Protein AF-A0A7X8LHS2-F1 (afdb_monomer_lite)

Sequence (567 aa):
TTTGFGYGASFLPLLTVEPSEGWCCHYTEMTCANFTAYVMPPQPGTFLWVDDTTMVAMGTNRVAIGHDSSQLSVYFTAVGAQAAVKAMTPQIKHCEGFYEALHCNLSLTNIVYANTDDDDGDSKKDYDDYYVSNEDDLLPVIPFSV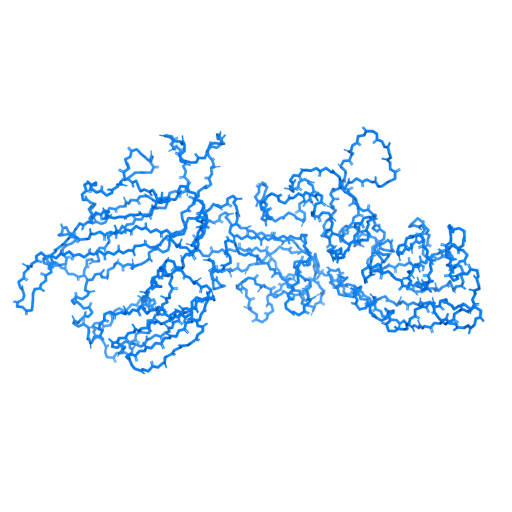PICCSCADHNITNWTCEVEGMSDNMRLYATTNKSTVIRPGYPLIGSGQTVYVEGAVSSVSNAADWIDWKYYGLTKTATGELVDTNFTVRTVWTSIDLNDAPVRLEPVTVATNAAGTIVNPAGVPLNGVAVYRVAVVPEGIIPDSDIHWSKNNSNVTFYGGKNWGREAHVRGLAAGDFTLEVTIDNMPTDYRPHIHGRVLTPTVTPIHVYIICDADGTPAVSTDTVNAWVAEANRIYRQTAMSFYVAGVEHVVSNDWVKIDDENEFDELCSYANVNEGLELYCVREMKSVGLHSDMRLMPTDERCGIAVRANAIASALAHEIGHACKLNDLKYELDNSVDEVLVGIPNWSGGAGTGYHAPGLKHQDLVKRILMYHQAEPTITDIPLGDVAGTYVSEGGGSPKTNAVICGLDYMDDMGRNPCH

Radius of gyration: 31.37 Å; chains: 1; bounding box: 74×65×94 Å

Structure (mmCIF, N/CA/C/O backbone):
data_AF-A0A7X8LHS2-F1
#
_entry.id   AF-A0A7X8LHS2-F1
#
loop_
_atom_site.group_PDB
_atom_site.id
_atom_site.type_symbol
_atom_site.label_atom_id
_atom_site.label_alt_id
_atom_site.label_comp_id
_atom_site.label_asym_id
_atom_site.label_entity_id
_atom_site.label_seq_id
_atom_site.pdbx_PDB_ins_code
_atom_site.Cartn_x
_atom_site.Cartn_y
_atom_site.Cartn_z
_atom_site.occupancy
_atom_site.B_iso_or_equiv
_atom_site.auth_seq_id
_atom_site.auth_comp_id
_atom_site.auth_asym_id
_atom_site.auth_atom_id
_atom_site.pdbx_PDB_model_num
ATOM 1 N N . THR A 1 1 ? 18.450 23.054 37.342 1.00 25.02 1 THR A N 1
ATOM 2 C CA . THR A 1 1 ? 19.705 22.497 36.797 1.00 25.02 1 THR A CA 1
ATOM 3 C C . THR A 1 1 ? 19.725 21.001 37.053 1.00 25.02 1 THR A C 1
ATOM 5 O O . THR A 1 1 ? 19.681 20.615 38.210 1.00 25.02 1 THR A O 1
ATOM 8 N N . THR A 1 2 ? 19.730 20.215 35.963 1.00 22.25 2 THR A N 1
ATOM 9 C CA . THR A 1 2 ? 20.160 18.794 35.830 1.00 22.25 2 THR A CA 1
ATOM 10 C C . THR A 1 2 ? 19.500 17.744 36.743 1.00 22.25 2 THR A C 1
ATOM 12 O O . THR A 1 2 ? 19.799 17.673 37.926 1.00 22.25 2 THR A O 1
ATOM 15 N N . THR A 1 3 ? 18.482 17.024 36.245 1.00 26.48 3 THR A N 1
ATOM 16 C CA . THR A 1 3 ? 18.516 15.696 35.562 1.00 26.48 3 THR A CA 1
ATOM 17 C C . THR A 1 3 ? 18.480 14.499 36.510 1.00 26.48 3 THR A C 1
ATOM 19 O O . THR A 1 3 ? 19.453 14.201 37.194 1.00 26.48 3 THR A O 1
ATOM 22 N N . GLY A 1 4 ? 17.370 13.768 36.432 1.00 20.23 4 GLY A N 1
ATOM 23 C CA . GLY A 1 4 ? 17.179 12.435 36.983 1.00 20.23 4 GLY A CA 1
ATOM 24 C C . GLY A 1 4 ? 15.793 11.932 36.594 1.00 20.23 4 GLY A C 1
ATOM 25 O O . GLY A 1 4 ? 14.883 11.975 37.411 1.00 20.23 4 GLY A O 1
ATOM 26 N N . PHE A 1 5 ? 15.621 11.510 35.335 1.00 23.33 5 PHE A N 1
ATOM 27 C CA . PHE A 1 5 ? 14.498 10.657 34.940 1.00 23.33 5 PHE A CA 1
ATOM 28 C C . PHE A 1 5 ? 14.672 9.318 35.667 1.00 23.33 5 PHE A C 1
ATOM 30 O O . PHE A 1 5 ? 15.349 8.412 35.186 1.00 23.33 5 PHE A O 1
ATOM 37 N N . GLY A 1 6 ? 14.151 9.235 36.889 1.00 20.48 6 GLY A N 1
ATOM 38 C CA . GLY A 1 6 ? 13.971 7.969 37.577 1.00 20.48 6 GLY A CA 1
ATOM 39 C C . GLY A 1 6 ? 12.780 7.257 36.953 1.00 20.48 6 GLY A C 1
ATOM 40 O O . GLY A 1 6 ? 11.713 7.854 36.844 1.00 20.48 6 GLY A O 1
ATOM 41 N N . TYR A 1 7 ? 12.969 6.001 36.550 1.00 26.78 7 TYR A N 1
ATOM 42 C CA . TYR A 1 7 ? 11.891 5.055 36.265 1.00 26.78 7 TYR A CA 1
ATOM 43 C C . TYR A 1 7 ? 10.985 4.960 37.505 1.00 26.78 7 TYR A C 1
ATOM 45 O O . TYR A 1 7 ? 11.247 4.193 38.430 1.00 26.78 7 TYR A O 1
ATOM 53 N N . GLY A 1 8 ? 9.973 5.822 37.568 1.00 20.75 8 GLY A N 1
ATOM 54 C CA . GLY A 1 8 ? 9.018 5.908 38.661 1.00 20.75 8 GLY A CA 1
ATOM 55 C C . GLY A 1 8 ? 7.804 5.052 38.343 1.00 20.75 8 GLY A C 1
ATOM 56 O O . GLY A 1 8 ? 6.982 5.458 37.537 1.00 20.75 8 GLY A O 1
ATOM 57 N N . ALA A 1 9 ? 7.730 3.888 38.993 1.00 24.19 9 ALA A N 1
ATOM 58 C CA . ALA A 1 9 ? 6.581 2.985 39.070 1.00 24.19 9 ALA A CA 1
ATOM 59 C C . ALA A 1 9 ? 5.997 2.514 37.722 1.00 24.19 9 ALA A C 1
ATOM 61 O O . ALA A 1 9 ? 5.079 3.113 37.172 1.00 24.19 9 ALA A O 1
ATOM 62 N N . SER A 1 10 ? 6.445 1.353 37.236 1.00 26.20 10 SER A N 1
ATOM 63 C CA . SER A 1 10 ? 5.613 0.559 36.331 1.00 26.20 10 SER A CA 1
ATOM 64 C C . SER A 1 10 ? 4.331 0.194 37.090 1.00 26.20 10 SER A C 1
ATOM 66 O O . SER A 1 10 ? 4.386 -0.521 38.094 1.00 26.20 10 SER A O 1
ATOM 68 N N . PHE A 1 11 ? 3.192 0.737 36.660 1.00 31.95 11 PHE A N 1
ATOM 69 C CA . PHE A 1 11 ? 1.890 0.375 37.210 1.00 31.95 11 PHE A CA 1
ATOM 70 C C . PHE A 1 11 ? 1.657 -1.125 37.002 1.00 31.95 11 PHE A C 1
ATOM 72 O O . PHE A 1 11 ? 2.064 -1.697 35.988 1.00 31.95 11 PHE A O 1
ATOM 79 N N . LEU A 1 12 ? 1.062 -1.777 38.002 1.00 33.28 12 LEU A N 1
ATOM 80 C CA . LEU A 1 12 ? 0.747 -3.199 37.935 1.00 33.28 12 LEU A CA 1
ATOM 81 C C . LEU A 1 12 ? -0.142 -3.466 36.709 1.00 33.28 12 LEU A C 1
ATOM 83 O O . LEU A 1 12 ? -1.154 -2.780 36.567 1.00 33.28 12 LEU A O 1
ATOM 87 N N . PRO A 1 13 ? 0.191 -4.442 35.846 1.00 39.25 13 PRO A N 1
ATOM 88 C CA . PRO A 1 13 ? -0.748 -4.912 34.835 1.00 39.25 13 PRO A CA 1
ATOM 89 C C . PRO A 1 13 ? -2.059 -5.345 35.501 1.00 39.25 13 PRO A C 1
ATOM 91 O O . PRO A 1 13 ? -2.028 -6.147 36.439 1.00 39.25 13 PRO A O 1
ATOM 94 N N . LEU A 1 14 ? -3.201 -4.819 35.050 1.00 43.53 14 LEU A N 1
ATOM 95 C CA . LEU A 1 14 ? -4.495 -5.197 35.615 1.00 43.53 14 LEU A CA 1
ATOM 96 C C . LEU A 1 14 ? -4.870 -6.590 35.106 1.00 43.53 14 LEU A C 1
ATOM 98 O O . LEU A 1 14 ? -4.949 -6.808 33.899 1.00 43.53 14 LEU A O 1
ATOM 102 N N . LEU A 1 15 ? -5.066 -7.530 36.029 1.00 43.22 15 LEU A N 1
ATOM 103 C CA . LEU A 1 15 ? -5.434 -8.911 35.738 1.00 43.22 15 LEU A CA 1
ATOM 104 C C . LEU A 1 15 ? -6.961 -9.046 35.727 1.00 43.22 15 LEU A C 1
ATOM 106 O O . LEU A 1 15 ? -7.586 -8.967 36.781 1.00 43.22 15 LEU A O 1
ATOM 110 N N . THR A 1 16 ? -7.541 -9.255 34.546 1.00 48.50 16 THR A N 1
ATOM 111 C CA . THR A 1 16 ? -8.977 -9.537 34.371 1.00 48.50 16 THR A CA 1
ATOM 112 C C . THR A 1 16 ? -9.188 -11.031 34.150 1.00 48.50 16 THR A C 1
ATOM 114 O O . THR A 1 16 ? -8.328 -11.670 33.548 1.00 48.50 16 THR A O 1
ATOM 117 N N . VAL A 1 17 ? -10.303 -11.585 34.639 1.00 44.34 17 VAL A N 1
ATOM 118 C CA . VAL A 1 17 ? -10.723 -12.975 34.407 1.00 44.34 17 VAL A CA 1
ATOM 119 C C . VAL A 1 17 ? -12.174 -12.978 33.935 1.00 44.34 17 VAL A C 1
ATOM 121 O O . VAL A 1 17 ? -13.066 -12.593 34.688 1.00 44.34 17 VAL A O 1
ATOM 124 N N . GLU A 1 18 ? -12.408 -13.425 32.706 1.00 44.53 18 GLU A N 1
ATOM 125 C CA . GLU A 1 18 ? -13.741 -13.524 32.110 1.00 44.53 18 GLU A CA 1
ATOM 126 C C . GLU A 1 18 ? -14.210 -14.982 32.023 1.00 44.53 18 GLU A C 1
ATOM 128 O O . GLU A 1 18 ? -13.415 -15.870 31.687 1.00 44.53 18 GLU A O 1
ATOM 133 N N . PRO A 1 19 ? -15.496 -15.266 32.288 1.00 43.28 19 PRO A N 1
ATOM 134 C CA . PRO A 1 19 ? -16.086 -16.557 31.960 1.00 43.28 19 PRO A CA 1
ATOM 135 C C . PRO A 1 19 ? -16.222 -16.713 30.441 1.00 43.28 19 PRO A C 1
ATOM 137 O O . PRO A 1 19 ? -16.515 -15.751 29.735 1.00 43.28 19 PRO A O 1
ATOM 140 N N . SER A 1 20 ? -16.071 -17.938 29.929 1.00 40.59 20 SER A N 1
ATOM 141 C CA . SER A 1 20 ? -16.565 -18.233 28.577 1.00 40.59 20 SER A CA 1
ATOM 142 C C . SER A 1 20 ? -18.093 -18.113 28.549 1.00 40.59 20 SER A C 1
ATOM 144 O O . SER A 1 20 ? -18.758 -18.393 29.546 1.00 40.59 20 SER A O 1
ATOM 146 N N . GLU A 1 21 ? -18.632 -17.621 27.430 1.00 37.06 21 GLU A N 1
ATOM 147 C CA . GLU A 1 21 ? -20.040 -17.249 27.266 1.00 37.06 21 GLU A CA 1
ATOM 148 C C . GLU A 1 21 ? -21.027 -18.251 27.888 1.00 37.06 21 GLU A C 1
ATOM 150 O O . GLU A 1 21 ? -21.188 -19.382 27.428 1.00 37.06 21 GLU A O 1
ATOM 155 N N . GLY A 1 22 ? -21.752 -17.769 28.902 1.00 40.31 22 GLY A N 1
ATOM 156 C CA . GLY A 1 22 ? -22.888 -18.441 29.516 1.00 40.31 22 GLY A CA 1
ATOM 157 C C . GLY A 1 22 ? -22.527 -19.600 30.453 1.00 40.31 22 GLY A C 1
ATOM 158 O O . GLY A 1 22 ? -21.644 -20.403 30.191 1.00 40.31 22 GLY A O 1
ATOM 159 N N . TRP A 1 23 ? -23.368 -19.769 31.476 1.00 36.16 23 TRP A N 1
ATOM 160 C CA . TRP A 1 23 ? -23.458 -20.928 32.380 1.00 36.16 23 TRP A CA 1
ATOM 161 C C . TRP A 1 23 ? -22.544 -20.895 33.618 1.00 36.16 23 TRP A C 1
ATOM 163 O O . TRP A 1 23 ? -21.447 -21.445 33.656 1.00 36.16 23 TRP A O 1
ATOM 173 N N . CYS A 1 24 ? -23.089 -20.365 34.720 1.00 37.19 24 CYS A N 1
ATOM 174 C CA . CYS A 1 24 ? -22.620 -20.708 36.061 1.00 37.19 24 CYS A CA 1
ATOM 175 C C . CYS A 1 24 ? -23.169 -22.102 36.435 1.00 37.19 24 CYS A C 1
ATOM 177 O O . CYS A 1 24 ? -24.383 -22.301 36.546 1.00 37.19 24 CYS A O 1
ATOM 179 N N . CYS A 1 25 ? -22.281 -23.088 36.583 1.00 40.00 25 CYS A N 1
ATOM 180 C CA . CYS A 1 25 ? -22.626 -24.484 36.859 1.00 40.00 25 CYS A CA 1
ATOM 181 C C . CYS A 1 25 ? -22.979 -24.680 38.339 1.00 40.00 25 CYS A C 1
ATOM 183 O O . CYS A 1 25 ? -22.155 -25.142 39.118 1.00 40.00 25 CYS A O 1
ATOM 185 N N . HIS A 1 26 ? -24.200 -24.334 38.742 1.00 37.78 26 HIS A N 1
ATOM 186 C CA . HIS A 1 26 ? -24.648 -24.565 40.121 1.00 37.78 26 HIS A CA 1
ATOM 187 C C . HIS A 1 26 ? -25.403 -25.884 40.342 1.00 37.78 26 HIS A C 1
ATOM 189 O O . HIS A 1 26 ? -25.702 -26.203 41.488 1.00 37.78 26 HIS A O 1
ATOM 195 N N . TYR A 1 27 ? -25.699 -26.676 39.297 1.00 37.56 27 TYR A N 1
ATOM 196 C CA . TYR A 1 27 ? -26.606 -27.829 39.456 1.00 37.56 27 TYR A CA 1
ATOM 197 C C . TYR A 1 27 ? -26.336 -29.087 38.619 1.00 37.56 27 TYR A C 1
ATOM 199 O O . TYR A 1 27 ? -27.110 -30.037 38.718 1.00 37.56 27 TYR A O 1
ATOM 207 N N . THR A 1 28 ? -25.271 -29.164 37.821 1.00 34.34 28 THR A N 1
ATOM 208 C CA . THR A 1 28 ? -25.007 -30.367 37.009 1.00 34.34 28 THR A CA 1
ATOM 209 C C . THR A 1 28 ? -23.533 -30.731 37.047 1.00 34.34 28 THR A C 1
ATOM 211 O O . THR A 1 28 ? -22.703 -29.864 36.800 1.00 34.34 28 THR A O 1
ATOM 214 N N . GLU A 1 29 ? -23.225 -32.004 37.308 1.00 39.06 29 GLU A N 1
ATOM 215 C CA . GLU A 1 29 ? -21.896 -32.647 37.269 1.00 39.06 29 GLU A CA 1
ATOM 216 C C . GLU A 1 29 ? -21.254 -32.642 35.856 1.00 39.06 29 GLU A C 1
ATOM 218 O O . GLU A 1 29 ? -20.701 -33.641 35.401 1.00 39.06 29 GLU A O 1
ATOM 223 N N . MET A 1 30 ? -21.370 -31.543 35.109 1.00 38.31 30 MET A N 1
ATOM 224 C CA . MET A 1 30 ? -20.770 -31.372 33.789 1.00 38.31 30 MET A CA 1
ATOM 225 C C . MET A 1 30 ? -19.508 -30.514 33.888 1.00 38.31 30 MET A C 1
ATOM 227 O O . MET A 1 30 ? -19.435 -29.577 34.680 1.00 38.31 30 MET A O 1
ATOM 231 N N . THR A 1 31 ? -18.520 -30.875 33.069 1.00 41.31 31 THR A N 1
ATOM 232 C CA . THR A 1 31 ? -17.204 -30.237 32.930 1.00 41.31 31 THR A CA 1
ATOM 233 C C . THR A 1 31 ? -17.316 -28.715 32.854 1.00 41.31 31 THR A C 1
ATOM 235 O O . THR A 1 31 ? -17.971 -28.194 31.951 1.00 41.31 31 THR A O 1
ATOM 238 N N . CYS A 1 32 ? -16.695 -28.024 33.808 1.00 44.19 32 CYS A N 1
ATOM 239 C CA . CYS A 1 32 ? -16.798 -26.580 33.976 1.00 44.19 32 CYS A CA 1
ATOM 240 C C . CYS A 1 32 ? -16.163 -25.790 32.820 1.00 44.19 32 CYS A C 1
ATOM 242 O O . CYS A 1 32 ? -15.209 -26.238 32.182 1.00 44.19 32 CYS A O 1
ATOM 244 N N . ALA A 1 33 ? -16.703 -24.594 32.586 1.00 49.62 33 ALA A N 1
ATOM 245 C CA . ALA A 1 33 ? -16.210 -23.607 31.634 1.00 49.62 33 ALA A CA 1
ATOM 246 C C . ALA A 1 33 ? -14.742 -23.220 31.911 1.00 49.62 33 ALA A C 1
ATOM 248 O O . ALA A 1 33 ? -14.338 -23.071 33.065 1.00 49.62 33 ALA A O 1
ATOM 249 N N . ASN A 1 34 ? -13.954 -23.033 30.848 1.00 52.47 34 ASN A N 1
ATOM 250 C CA . ASN A 1 34 ? -12.644 -22.387 30.944 1.00 52.47 34 ASN A CA 1
ATOM 251 C C . ASN A 1 34 ? -12.852 -20.872 31.072 1.00 52.47 34 ASN A C 1
ATOM 253 O O . ASN A 1 34 ? -13.718 -20.311 30.394 1.00 52.47 34 ASN A O 1
ATOM 257 N N . PHE A 1 35 ? -12.045 -20.219 31.902 1.00 50.66 35 PHE A N 1
ATOM 258 C CA . PHE A 1 35 ? -12.003 -18.762 32.014 1.00 50.66 35 PHE A CA 1
ATOM 259 C C . PHE A 1 35 ? -10.827 -18.219 31.207 1.00 50.66 35 PHE A C 1
ATOM 261 O O . PHE A 1 35 ? -9.807 -18.897 31.061 1.00 50.66 35 PHE A O 1
ATOM 268 N N . THR A 1 36 ? -10.941 -16.991 30.710 1.00 54.38 36 THR A N 1
ATOM 269 C CA . THR A 1 36 ? -9.825 -16.301 30.057 1.00 54.38 36 THR A CA 1
ATOM 270 C C . THR A 1 36 ? -9.309 -15.225 30.987 1.00 54.38 36 THR A C 1
ATOM 272 O O . THR A 1 36 ? -10.032 -14.299 31.338 1.00 54.38 36 THR A O 1
ATOM 275 N N . ALA A 1 37 ? -8.050 -15.349 31.388 1.00 54.94 37 ALA A N 1
ATOM 276 C CA . ALA A 1 37 ? -7.349 -14.330 32.137 1.00 54.94 37 ALA A CA 1
ATOM 277 C C . ALA A 1 37 ? -6.469 -13.500 31.203 1.00 54.94 37 ALA A C 1
ATOM 279 O O . ALA A 1 37 ? -5.822 -14.058 30.319 1.00 54.94 37 ALA A O 1
ATOM 280 N N . TYR A 1 38 ? -6.408 -12.185 31.382 1.00 53.56 38 TYR A N 1
ATOM 281 C CA . TYR A 1 38 ? -5.560 -11.325 30.557 1.00 53.56 38 TYR A CA 1
ATOM 282 C C . TYR A 1 38 ? -5.117 -10.060 31.289 1.00 53.56 38 TYR A C 1
ATOM 284 O O . TYR A 1 38 ? -5.717 -9.632 32.275 1.00 53.56 38 TYR A O 1
ATOM 292 N N . VAL A 1 39 ? -4.002 -9.506 30.819 1.00 51.44 39 VAL A N 1
ATOM 293 C CA . VAL A 1 39 ? -3.387 -8.279 31.313 1.00 51.44 39 VAL A CA 1
ATOM 294 C C . VAL A 1 39 ? -3.812 -7.098 30.459 1.00 51.44 39 VAL A C 1
ATOM 296 O O . VAL A 1 39 ? -3.652 -7.140 29.234 1.00 51.44 39 VAL A O 1
ATOM 299 N N . MET A 1 40 ? -4.259 -6.031 31.128 1.00 48.72 40 MET A N 1
ATOM 300 C CA . MET A 1 40 ? -4.686 -4.795 30.480 1.00 48.72 40 MET A CA 1
ATOM 301 C C . MET A 1 40 ? -4.039 -3.511 31.028 1.00 48.72 40 MET A C 1
ATOM 303 O O . MET A 1 40 ? -3.820 -3.408 32.241 1.00 48.72 40 MET A O 1
ATOM 307 N N . PRO A 1 41 ? -3.783 -2.520 30.145 1.00 42.25 41 PRO A N 1
ATOM 308 C CA . PRO A 1 41 ? -3.768 -2.668 28.679 1.00 42.25 41 PRO A CA 1
ATOM 309 C C . PRO A 1 41 ? -2.622 -3.612 28.234 1.00 42.25 41 PRO A C 1
ATOM 311 O O . PRO A 1 41 ? -1.717 -3.885 29.032 1.00 42.25 41 PRO A O 1
ATOM 314 N N . PRO A 1 42 ? -2.627 -4.141 26.996 1.00 47.81 42 PRO A N 1
ATOM 315 C CA . PRO A 1 42 ? -1.518 -4.937 26.477 1.00 47.81 42 PRO A CA 1
ATOM 316 C C . PRO A 1 42 ? -0.259 -4.067 26.381 1.00 47.81 42 PRO A C 1
ATOM 318 O O . PRO A 1 42 ? -0.090 -3.273 25.463 1.00 47.81 42 PRO A O 1
ATOM 321 N N . GLN A 1 43 ? 0.632 -4.189 27.360 1.00 50.09 43 GLN A N 1
ATOM 322 C CA . GLN A 1 43 ? 1.873 -3.420 27.381 1.00 50.09 43 GLN A CA 1
ATOM 323 C C . GLN A 1 43 ? 2.976 -4.148 26.595 1.00 50.09 43 GLN A C 1
ATOM 325 O O . GLN A 1 43 ? 3.123 -5.367 26.744 1.00 50.09 43 GLN A O 1
ATOM 330 N N . PRO A 1 44 ? 3.804 -3.439 25.804 1.00 50.00 44 PRO A N 1
ATOM 331 C CA . PRO A 1 44 ? 4.962 -4.042 25.159 1.00 50.00 44 PRO A CA 1
ATOM 332 C C . PRO A 1 44 ? 5.958 -4.548 26.215 1.00 50.00 44 PRO A C 1
ATOM 334 O O . PRO A 1 44 ? 6.516 -3.790 27.016 1.00 50.00 44 PRO A O 1
ATOM 337 N N . GLY A 1 45 ? 6.189 -5.860 26.219 1.00 63.84 45 GLY A N 1
ATOM 338 C CA . GLY A 1 45 ? 7.068 -6.531 27.170 1.00 63.84 45 GLY A CA 1
ATOM 339 C C . GLY A 1 45 ? 6.844 -8.040 27.216 1.00 63.84 45 GLY A C 1
ATOM 340 O O . GLY A 1 45 ? 6.149 -8.614 26.380 1.00 63.84 45 GLY A O 1
ATOM 341 N N . THR A 1 46 ? 7.453 -8.692 28.202 1.00 74.00 46 THR A N 1
ATOM 342 C CA . THR A 1 46 ? 7.373 -10.144 28.384 1.00 74.00 46 THR A CA 1
ATOM 343 C C . THR A 1 46 ? 6.413 -10.484 29.514 1.00 74.00 46 THR A C 1
ATOM 345 O O . THR A 1 46 ? 6.580 -10.006 30.636 1.00 74.00 46 THR A O 1
ATOM 348 N N . PHE A 1 47 ? 5.452 -11.361 29.227 1.00 75.69 47 PHE A N 1
ATOM 349 C CA . PHE A 1 47 ? 4.501 -11.901 30.199 1.00 75.69 47 PHE A CA 1
ATOM 350 C C . PHE A 1 47 ? 4.898 -13.314 30.627 1.00 75.69 47 PHE A C 1
ATOM 352 O O . PHE A 1 47 ? 5.298 -14.129 29.792 1.00 75.69 47 PHE A O 1
ATOM 359 N N . LEU A 1 48 ? 4.743 -13.620 31.910 1.00 83.38 48 LEU A N 1
ATOM 360 C CA . LEU A 1 48 ? 4.897 -14.953 32.484 1.00 83.38 48 LEU A CA 1
ATOM 361 C C . LEU A 1 48 ? 3.713 -15.234 33.410 1.00 83.38 48 LEU A C 1
ATOM 363 O O . LEU A 1 48 ? 3.552 -14.576 34.435 1.00 83.38 48 LEU A O 1
ATOM 367 N N . TRP A 1 49 ? 2.914 -16.230 33.053 1.00 83.62 49 TRP A N 1
ATOM 368 C CA . TRP A 1 49 ? 1.741 -16.657 33.803 1.00 83.62 49 TRP A CA 1
ATOM 369 C C . TRP A 1 49 ? 2.073 -17.862 34.669 1.00 83.62 49 TRP A C 1
ATOM 371 O O . TRP A 1 49 ? 2.619 -18.854 34.180 1.00 83.62 49 TRP A O 1
ATOM 381 N N . VAL A 1 50 ? 1.720 -17.778 35.947 1.00 81.69 50 VAL A N 1
ATOM 382 C CA . VAL A 1 50 ? 1.952 -18.820 36.946 1.00 81.69 50 VAL A CA 1
ATOM 383 C C . VAL A 1 50 ? 0.648 -19.084 37.682 1.00 81.69 50 VAL A C 1
ATOM 385 O O . VAL A 1 50 ? 0.103 -18.169 38.288 1.00 81.69 50 VAL A O 1
ATOM 388 N N . ASP A 1 51 ? 0.173 -20.322 37.646 1.00 79.69 51 ASP A N 1
ATOM 389 C CA . ASP A 1 51 ? -0.926 -20.792 38.488 1.00 79.69 51 ASP A CA 1
ATOM 390 C C . ASP A 1 51 ? -0.334 -21.549 39.682 1.00 79.69 51 ASP A C 1
ATOM 392 O O . ASP A 1 51 ? 0.370 -22.552 39.512 1.00 79.69 51 ASP A O 1
ATOM 396 N N . ASP A 1 52 ? -0.526 -21.000 40.882 1.00 77.81 52 ASP A N 1
ATOM 397 C CA . ASP A 1 52 ? 0.197 -21.318 42.117 1.00 77.81 52 ASP A CA 1
ATOM 398 C C . ASP A 1 52 ? 1.727 -21.293 41.948 1.00 77.81 52 ASP A C 1
ATOM 400 O O . ASP A 1 52 ? 2.402 -20.297 42.211 1.00 77.81 52 ASP A O 1
ATOM 404 N N . THR A 1 53 ? 2.292 -22.423 41.523 1.00 78.81 53 THR A N 1
ATOM 405 C CA . THR A 1 53 ? 3.735 -22.656 41.367 1.00 78.81 53 THR A CA 1
ATOM 406 C C . THR A 1 53 ? 4.106 -23.141 39.970 1.00 78.81 53 THR A C 1
ATOM 408 O O . THR A 1 53 ? 5.290 -23.296 39.666 1.00 78.81 53 THR A O 1
ATOM 411 N N . THR A 1 54 ? 3.113 -23.356 39.106 1.00 81.62 54 THR A N 1
ATOM 412 C CA . THR A 1 54 ? 3.300 -23.924 37.773 1.00 81.62 54 THR A CA 1
ATOM 413 C C . THR A 1 54 ? 3.174 -22.830 36.730 1.00 81.62 54 THR A C 1
ATOM 415 O O . THR A 1 54 ? 2.182 -22.109 36.685 1.00 81.62 54 THR A O 1
ATOM 418 N N . MET A 1 55 ? 4.173 -22.707 35.859 1.00 86.56 55 MET A N 1
ATOM 419 C CA . MET A 1 55 ? 4.066 -21.829 34.698 1.00 86.56 55 MET A CA 1
ATOM 420 C C . MET A 1 55 ? 3.024 -22.388 33.724 1.00 86.56 55 MET A C 1
ATOM 422 O O . MET A 1 55 ? 3.161 -23.523 33.271 1.00 86.56 55 MET A O 1
ATOM 426 N N . VAL A 1 56 ? 2.029 -21.575 33.372 1.00 82.19 56 VAL A N 1
ATOM 427 C CA . VAL A 1 56 ? 0.924 -21.973 32.480 1.00 82.19 56 VAL A CA 1
ATOM 428 C C . VAL A 1 56 ? 0.999 -21.318 31.100 1.00 82.19 56 VAL A C 1
ATOM 430 O O . VAL A 1 56 ? 0.537 -21.903 30.125 1.00 82.19 56 VAL A O 1
ATOM 433 N N . ALA A 1 57 ? 1.630 -20.145 30.980 1.00 82.88 57 ALA A N 1
ATOM 434 C CA . ALA A 1 57 ? 1.863 -19.477 29.698 1.00 82.88 57 ALA A CA 1
ATOM 435 C C . ALA A 1 57 ? 3.023 -18.469 29.774 1.00 82.88 57 ALA A C 1
ATOM 437 O O . ALA A 1 57 ? 3.366 -17.970 30.846 1.00 82.88 57 ALA A O 1
ATOM 438 N N . MET A 1 58 ? 3.614 -18.137 28.623 1.00 84.56 58 MET A N 1
ATOM 439 C CA . MET A 1 58 ? 4.666 -17.122 28.496 1.00 84.56 58 MET A CA 1
ATOM 440 C C . MET A 1 58 ? 4.524 -16.359 27.172 1.00 84.56 58 MET A C 1
ATOM 442 O O . MET A 1 58 ? 4.097 -16.931 26.173 1.00 84.56 58 MET A O 1
ATOM 446 N N . GLY A 1 59 ? 4.893 -15.076 27.159 1.00 73.62 59 GLY A N 1
ATOM 447 C CA . GLY A 1 59 ? 4.950 -14.242 25.949 1.00 73.62 59 GLY A CA 1
ATOM 448 C C . GLY A 1 59 ? 3.594 -13.764 25.424 1.00 73.62 59 GLY A C 1
ATOM 449 O O . GLY A 1 59 ? 3.533 -13.118 24.386 1.00 73.62 59 GLY A O 1
ATOM 450 N N . THR A 1 60 ? 2.512 -14.056 26.137 1.00 70.00 60 THR A N 1
ATOM 451 C CA . THR A 1 60 ? 1.156 -13.632 25.792 1.00 70.00 60 THR A CA 1
ATOM 452 C C . THR A 1 60 ? 0.554 -12.846 26.944 1.00 70.00 60 THR A C 1
ATOM 454 O O . THR A 1 60 ? 0.744 -13.199 28.107 1.00 70.00 60 THR A O 1
ATOM 457 N N . ASN A 1 61 ? -0.191 -11.789 26.638 1.00 62.56 61 ASN A N 1
ATOM 458 C CA . ASN A 1 61 ? -0.940 -11.035 27.636 1.00 62.56 61 ASN A CA 1
ATOM 459 C C . ASN A 1 61 ? -2.234 -11.749 28.061 1.00 62.56 61 ASN A C 1
ATOM 461 O O . ASN A 1 61 ? -3.011 -11.140 28.783 1.00 62.56 61 ASN A O 1
ATOM 465 N N . ARG A 1 62 ? -2.487 -12.997 27.632 1.00 69.12 62 ARG A N 1
ATOM 466 C CA . ARG A 1 62 ? -3.687 -13.766 27.986 1.00 69.12 62 ARG A CA 1
ATOM 467 C C . ARG A 1 62 ? -3.406 -15.250 28.224 1.00 69.12 62 ARG A C 1
ATOM 469 O O . ARG A 1 62 ? -2.506 -15.818 27.615 1.00 69.12 62 ARG A O 1
ATOM 476 N N . VAL A 1 63 ? -4.211 -15.905 29.052 1.00 68.19 63 VAL A N 1
ATOM 477 C CA . VAL A 1 63 ? -4.156 -17.347 29.305 1.00 68.19 63 VAL A CA 1
ATOM 478 C C . VAL A 1 63 ? -5.552 -17.900 29.590 1.00 68.19 63 VAL A C 1
ATOM 480 O O . VAL A 1 63 ? -6.343 -17.275 30.287 1.00 68.19 63 VAL A O 1
ATOM 483 N N . ALA A 1 64 ? -5.863 -19.078 29.050 1.00 67.56 64 ALA A N 1
ATOM 484 C CA . ALA A 1 64 ? -7.056 -19.819 29.444 1.00 67.56 64 ALA A CA 1
ATOM 485 C C . ALA A 1 64 ? -6.749 -20.632 30.709 1.00 67.56 64 ALA A C 1
ATOM 487 O O . ALA A 1 64 ? -5.740 -21.339 30.750 1.00 67.56 64 ALA A O 1
ATOM 488 N N . ILE A 1 65 ? -7.609 -20.546 31.719 1.00 62.47 65 ILE A N 1
ATOM 489 C CA . ILE A 1 65 ? -7.463 -21.259 32.990 1.00 62.47 65 ILE A CA 1
ATOM 490 C C . ILE A 1 65 ? -8.700 -22.105 33.289 1.00 62.47 65 ILE A C 1
ATOM 492 O O . ILE A 1 65 ? -9.832 -21.737 32.966 1.00 62.47 65 ILE A O 1
ATOM 496 N N . GLY A 1 66 ? -8.466 -23.266 33.896 1.00 55.69 66 GLY A N 1
ATOM 497 C CA . GLY A 1 66 ? -9.532 -24.139 34.372 1.00 55.69 66 GLY A CA 1
ATOM 498 C C . GLY A 1 66 ? -10.138 -23.631 35.680 1.00 55.69 66 GLY A C 1
ATOM 499 O O . GLY A 1 66 ? -9.520 -22.862 36.413 1.00 55.69 66 GLY A O 1
ATOM 500 N N . HIS A 1 67 ? -11.341 -24.110 35.992 1.00 53.22 67 HIS A N 1
ATOM 501 C CA . HIS A 1 67 ? -12.075 -23.764 37.215 1.00 53.22 67 HIS A CA 1
ATOM 502 C C . HIS A 1 67 ? -11.378 -24.155 38.534 1.00 53.22 67 HIS A C 1
ATOM 504 O O . HIS A 1 67 ? -11.759 -23.642 39.582 1.00 53.22 67 HIS A O 1
ATOM 510 N N . ASP A 1 68 ? -10.374 -25.035 38.481 1.00 55.03 68 ASP A N 1
ATOM 511 C CA . ASP A 1 68 ? -9.589 -25.487 39.637 1.00 55.03 68 ASP A CA 1
ATOM 512 C C . ASP A 1 68 ? -8.341 -24.619 39.907 1.00 55.03 68 ASP A C 1
ATOM 514 O O . ASP A 1 68 ? -7.536 -24.961 40.775 1.00 55.03 68 ASP A O 1
ATOM 518 N N . SER A 1 69 ? -8.142 -23.518 39.165 1.00 58.75 69 SER A N 1
ATOM 519 C CA . SER A 1 69 ? -7.033 -22.587 39.420 1.00 58.75 69 SER A CA 1
ATOM 520 C C . SER A 1 69 ? -7.178 -21.966 40.805 1.00 58.75 69 SER A C 1
ATOM 522 O O . SER A 1 69 ? -8.201 -21.371 41.124 1.00 58.75 69 SER A O 1
ATOM 524 N N . SER A 1 70 ? -6.143 -22.096 41.627 1.00 59.03 70 SER A N 1
ATOM 525 C CA . SER A 1 70 ? -6.134 -21.689 43.033 1.00 59.03 70 SER A CA 1
ATOM 526 C C . SER A 1 70 ? -5.557 -20.296 43.235 1.00 59.03 70 SER A C 1
ATOM 528 O O . SER A 1 70 ? -6.078 -19.563 44.072 1.00 59.03 70 SER A O 1
ATOM 530 N N . GLN A 1 71 ? -4.505 -19.904 42.513 1.00 68.19 71 GLN A N 1
ATOM 531 C CA . GLN A 1 71 ? -3.939 -18.554 42.567 1.00 68.19 71 GLN A CA 1
ATOM 532 C C . GLN A 1 71 ? -3.211 -18.226 41.266 1.00 68.19 71 GLN A C 1
ATOM 534 O O . GLN A 1 71 ? -2.040 -18.569 41.083 1.00 68.19 71 GLN A O 1
ATOM 539 N N . LEU A 1 72 ? -3.866 -17.463 40.396 1.00 68.06 72 LEU A N 1
ATOM 540 C CA . LEU A 1 72 ? -3.246 -17.012 39.165 1.00 68.06 72 LEU A CA 1
ATOM 541 C C . LEU A 1 72 ? -2.395 -15.763 39.417 1.00 68.06 72 LEU A C 1
ATOM 543 O O . LEU A 1 72 ? -2.845 -14.765 39.977 1.00 68.06 72 LEU A O 1
ATOM 547 N N . SER A 1 73 ? -1.145 -15.812 38.978 1.00 73.19 73 SER A N 1
ATOM 548 C CA . SER A 1 73 ? -0.197 -14.705 38.993 1.00 73.19 73 SER A CA 1
ATOM 549 C C . SER A 1 73 ? 0.292 -14.412 37.582 1.00 73.19 73 SER A C 1
ATOM 551 O O . SER A 1 73 ? 0.570 -15.326 36.807 1.00 73.19 73 SER A O 1
ATOM 553 N N . VAL A 1 74 ? 0.502 -13.137 37.281 1.00 70.12 74 VAL A N 1
ATOM 554 C CA . VAL A 1 74 ? 1.200 -12.703 36.072 1.00 70.12 74 VAL A CA 1
ATOM 555 C C . VAL A 1 74 ? 2.384 -11.831 36.445 1.00 70.12 74 VAL A C 1
ATOM 557 O O . VAL A 1 74 ? 2.277 -10.903 37.246 1.00 70.12 74 VAL A O 1
ATOM 560 N N . TYR A 1 75 ? 3.531 -12.155 35.866 1.00 75.38 75 TYR A N 1
ATOM 561 C CA . TYR A 1 75 ? 4.751 -11.373 35.951 1.00 75.38 75 TYR A CA 1
ATOM 562 C C . TYR A 1 75 ? 4.960 -10.683 34.609 1.00 75.38 75 TYR A C 1
ATOM 564 O O . TYR A 1 75 ? 5.004 -11.341 33.570 1.00 75.38 75 TYR A O 1
ATOM 572 N N . PHE A 1 76 ? 5.087 -9.363 34.632 1.00 62.50 76 PHE A N 1
ATOM 573 C CA . PHE A 1 76 ? 5.289 -8.544 33.446 1.00 62.50 76 PHE A CA 1
ATOM 574 C C . PHE A 1 76 ? 6.623 -7.807 33.523 1.00 62.50 76 PHE A C 1
ATOM 576 O O . PHE A 1 76 ? 6.881 -7.083 34.486 1.00 62.50 76 PHE A O 1
ATOM 583 N N . THR A 1 77 ? 7.445 -7.952 32.489 1.00 63.12 77 THR A N 1
ATOM 584 C CA . THR A 1 77 ? 8.685 -7.191 32.314 1.00 63.12 77 THR A CA 1
ATOM 585 C C . THR A 1 77 ? 8.539 -6.291 31.096 1.00 63.12 77 THR A C 1
ATOM 587 O O . THR A 1 77 ? 8.587 -6.779 29.968 1.00 63.12 77 THR A O 1
ATOM 590 N N . ALA A 1 78 ? 8.375 -4.986 31.312 1.00 51.50 78 ALA A N 1
ATOM 591 C CA . ALA A 1 78 ? 8.315 -4.013 30.223 1.00 51.50 78 ALA A CA 1
ATOM 592 C C . ALA A 1 78 ? 9.619 -3.991 29.407 1.00 51.50 78 ALA A C 1
ATOM 594 O O . ALA A 1 78 ? 10.703 -4.266 29.935 1.00 51.50 78 ALA A O 1
ATOM 595 N N . VAL A 1 79 ? 9.531 -3.620 28.127 1.00 47.53 79 VAL A N 1
ATOM 596 C CA . VAL A 1 79 ? 10.718 -3.409 27.282 1.00 47.53 79 VAL A CA 1
ATOM 597 C C . VAL A 1 79 ? 11.639 -2.368 27.934 1.00 47.53 79 VAL A C 1
ATOM 599 O O . VAL A 1 79 ? 11.229 -1.248 28.220 1.00 47.53 79 VAL A O 1
ATOM 602 N N . GLY A 1 80 ? 12.891 -2.753 28.201 1.00 45.00 80 GLY A N 1
ATOM 603 C CA . GLY A 1 80 ? 13.888 -1.897 28.858 1.00 45.00 80 GLY A CA 1
ATOM 604 C C . GLY A 1 80 ? 13.857 -1.898 30.395 1.00 45.00 80 GLY A C 1
ATOM 605 O O . GLY A 1 80 ? 14.736 -1.293 31.010 1.00 45.00 80 GLY A O 1
ATOM 606 N N . ALA A 1 81 ? 12.911 -2.596 31.035 1.00 46.81 81 ALA A N 1
ATOM 607 C CA . ALA A 1 81 ? 12.865 -2.721 32.491 1.00 46.81 81 ALA A CA 1
ATOM 608 C C . ALA A 1 81 ? 13.889 -3.742 33.020 1.00 46.81 81 ALA A C 1
ATOM 610 O O . ALA A 1 81 ? 14.101 -4.805 32.440 1.00 46.81 81 ALA A O 1
ATOM 611 N N . GLN A 1 82 ? 14.500 -3.436 34.170 1.00 50.34 82 GLN A N 1
ATOM 612 C CA . GLN A 1 82 ? 15.461 -4.327 34.839 1.00 50.34 82 GLN A CA 1
ATOM 613 C C . GLN A 1 82 ? 14.795 -5.397 35.721 1.00 50.34 82 GLN A C 1
ATOM 615 O O . GLN A 1 82 ? 15.464 -6.336 36.150 1.00 50.34 82 GLN A O 1
ATOM 620 N N . ALA A 1 83 ? 13.499 -5.258 36.014 1.00 45.03 83 ALA A N 1
ATOM 621 C CA . ALA A 1 83 ? 12.761 -6.154 36.896 1.00 45.03 83 ALA A CA 1
ATOM 622 C C . ALA A 1 83 ? 11.305 -6.320 36.442 1.00 45.03 83 ALA A C 1
ATOM 624 O O . ALA A 1 83 ? 10.706 -5.394 35.891 1.00 45.03 83 ALA A O 1
ATOM 625 N N . ALA A 1 84 ? 10.751 -7.503 36.709 1.00 53.50 84 ALA A N 1
ATOM 626 C CA . ALA A 1 84 ? 9.348 -7.809 36.476 1.00 53.50 84 ALA A CA 1
ATOM 627 C C . ALA A 1 84 ? 8.465 -7.263 37.607 1.00 53.50 84 ALA A C 1
ATOM 629 O O . ALA A 1 84 ? 8.866 -7.257 38.773 1.00 53.50 84 ALA A O 1
ATOM 630 N N . VAL A 1 85 ? 7.235 -6.888 37.273 1.00 49.19 85 VAL A N 1
ATOM 631 C CA . VAL A 1 85 ? 6.181 -6.526 38.225 1.00 49.19 85 VAL A CA 1
ATOM 632 C C . VAL A 1 85 ? 5.146 -7.655 38.273 1.00 49.19 85 VAL A C 1
ATOM 634 O O . VAL A 1 85 ? 4.837 -8.245 37.241 1.00 49.19 85 VAL A O 1
ATOM 637 N N . LYS A 1 86 ? 4.640 -7.994 39.467 1.00 62.25 86 LYS A N 1
ATOM 638 C CA . LYS A 1 86 ? 3.734 -9.132 39.698 1.00 62.25 86 LYS A CA 1
ATOM 639 C C . LYS A 1 86 ? 2.319 -8.673 40.051 1.00 62.25 86 LYS A C 1
ATOM 641 O O . LYS A 1 86 ? 2.154 -8.047 41.092 1.00 62.25 86 LYS A O 1
ATOM 646 N N . ALA A 1 87 ? 1.318 -9.094 39.284 1.00 56.94 87 ALA A N 1
ATOM 647 C CA . ALA A 1 87 ? -0.096 -9.028 39.663 1.00 56.94 87 ALA A CA 1
ATOM 648 C C . ALA A 1 87 ? -0.634 -10.431 40.002 1.00 56.94 87 ALA A C 1
ATOM 650 O O . ALA A 1 87 ? -0.102 -11.433 39.521 1.00 56.94 87 ALA A O 1
ATOM 651 N N . MET A 1 88 ? -1.646 -10.514 40.871 1.00 56.94 88 MET A N 1
ATOM 652 C CA . MET A 1 88 ? -2.203 -11.782 41.366 1.00 56.94 88 MET A CA 1
ATOM 653 C C . MET A 1 88 ? -3.714 -11.695 41.548 1.00 56.94 88 MET A C 1
ATOM 655 O O . MET A 1 88 ? -4.206 -10.666 42.012 1.00 56.94 88 MET A O 1
ATOM 659 N N . THR A 1 89 ? -4.427 -12.790 41.285 1.00 53.16 89 THR A N 1
ATOM 660 C CA . THR A 1 89 ? -5.797 -12.967 41.772 1.00 53.16 89 THR A CA 1
ATOM 661 C C . THR A 1 89 ? -5.793 -13.388 43.249 1.00 53.16 89 THR A C 1
ATOM 663 O O . THR A 1 89 ? -4.833 -14.013 43.724 1.00 53.16 89 THR A O 1
ATOM 666 N N . PRO A 1 90 ? -6.864 -13.090 44.006 1.00 48.91 90 PRO A N 1
ATOM 667 C CA . PRO A 1 90 ? -7.134 -13.752 45.282 1.00 48.91 90 PRO A CA 1
ATOM 668 C C . PRO A 1 90 ? -7.219 -15.279 45.118 1.00 48.91 90 PRO A C 1
ATOM 670 O O . PRO A 1 90 ? -7.412 -15.771 44.006 1.00 48.91 90 PRO A O 1
ATOM 673 N N . GLN A 1 91 ? -7.076 -16.034 46.218 1.00 46.81 91 GLN A N 1
ATOM 674 C CA . GLN A 1 91 ? -7.168 -17.497 46.164 1.00 46.81 91 GLN A CA 1
ATOM 675 C C . GLN A 1 91 ? -8.585 -17.963 45.792 1.00 46.81 91 GLN A C 1
ATOM 677 O O . GLN A 1 91 ? -9.519 -17.755 46.564 1.00 46.81 91 GLN A O 1
ATOM 682 N N . ILE A 1 92 ? -8.734 -18.644 44.655 1.00 47.06 92 ILE A N 1
ATOM 683 C CA . ILE A 1 92 ? -10.007 -19.178 44.152 1.00 47.06 92 ILE A CA 1
ATOM 684 C C . ILE A 1 92 ? -10.093 -20.645 44.585 1.00 47.06 92 ILE A C 1
ATOM 686 O O . ILE A 1 92 ? -9.716 -21.551 43.856 1.00 47.06 92 ILE A O 1
ATOM 690 N N . LYS A 1 93 ? -10.484 -20.904 45.838 1.00 39.72 93 LYS A N 1
ATOM 691 C CA . LYS A 1 93 ? -10.415 -22.275 46.378 1.00 39.72 93 LYS A CA 1
ATOM 692 C C . LYS A 1 93 ? -11.670 -23.117 46.185 1.00 39.72 93 LYS A C 1
ATOM 694 O O . LYS A 1 93 ? -11.524 -24.322 46.064 1.00 39.72 93 LYS A O 1
ATOM 699 N N . HIS A 1 94 ? -12.864 -22.529 46.125 1.00 40.16 94 HIS A N 1
ATOM 700 C CA . HIS A 1 94 ? -14.137 -23.240 45.925 1.00 40.16 94 HIS A CA 1
ATOM 701 C C . HIS A 1 94 ? -15.212 -22.271 45.412 1.00 40.16 94 HIS A C 1
ATOM 703 O O . HIS A 1 94 ? -15.071 -21.063 45.594 1.00 40.16 94 HIS A O 1
ATOM 709 N N . CYS A 1 95 ? -16.327 -22.778 44.868 1.00 33.81 95 CYS A N 1
ATOM 710 C CA . CYS A 1 95 ? -17.501 -21.957 44.537 1.00 33.81 95 CYS A CA 1
ATOM 711 C C . CYS A 1 95 ? -18.017 -21.151 45.746 1.00 33.81 95 CYS A C 1
ATOM 713 O O . CYS A 1 95 ? -18.523 -20.060 45.556 1.00 33.81 95 CYS A O 1
ATOM 715 N N . GLU A 1 96 ? -17.817 -21.603 46.990 1.00 31.67 96 GLU A N 1
ATOM 716 C CA . GLU A 1 96 ? -18.133 -20.799 48.186 1.00 31.67 96 GLU A CA 1
ATOM 717 C C . GLU A 1 96 ? -17.172 -19.613 48.391 1.00 31.67 96 GLU A C 1
ATOM 719 O O . GLU A 1 96 ? -17.598 -18.558 48.843 1.00 31.67 96 GLU A O 1
ATOM 724 N N . GLY A 1 97 ? -15.908 -19.722 47.966 1.00 34.25 97 GLY A N 1
ATOM 725 C CA . GLY A 1 97 ? -14.974 -18.586 47.903 1.00 34.25 97 GLY A CA 1
ATOM 726 C C . GLY A 1 97 ? -15.208 -17.686 46.685 1.00 34.25 97 GLY A C 1
ATOM 727 O O . GLY A 1 97 ? -14.953 -16.489 46.743 1.00 34.25 97 GLY A O 1
ATOM 728 N N . PHE A 1 98 ? -15.759 -18.250 45.605 1.00 34.41 98 PHE A N 1
ATOM 729 C CA . PHE A 1 98 ? -16.306 -17.504 44.468 1.00 34.41 98 PHE A CA 1
ATOM 730 C C . PHE A 1 98 ? -17.582 -16.742 44.866 1.00 34.41 98 PHE A C 1
ATOM 732 O O . PHE A 1 98 ? -17.869 -15.691 44.307 1.00 34.41 98 PHE A O 1
ATOM 739 N N . TYR A 1 99 ? -18.319 -17.250 45.863 1.00 30.48 99 TYR A N 1
ATOM 740 C CA . TYR A 1 99 ? -19.510 -16.619 46.426 1.00 30.48 99 TYR A CA 1
ATOM 741 C C . TYR A 1 99 ? -19.198 -15.621 47.551 1.00 30.48 99 TYR A C 1
ATOM 743 O O . TYR A 1 99 ? -19.854 -14.600 47.631 1.00 30.48 99 TYR A O 1
ATOM 751 N N . GLU A 1 100 ? -18.178 -15.792 48.392 1.00 34.16 100 GLU A N 1
ATOM 752 C CA . GLU A 1 100 ? -17.712 -14.658 49.222 1.00 34.16 100 GLU A CA 1
ATOM 753 C C . GLU A 1 100 ? -17.048 -13.565 48.360 1.00 34.16 100 GLU A C 1
ATOM 755 O O . GLU A 1 100 ? -17.054 -12.390 48.723 1.00 34.16 100 GLU A O 1
ATOM 760 N N . ALA A 1 101 ? -16.594 -13.934 47.155 1.00 35.12 101 ALA A N 1
ATOM 761 C CA . ALA A 1 101 ? -16.321 -13.039 46.034 1.00 35.12 101 ALA A CA 1
ATOM 762 C C . ALA A 1 101 ? -17.563 -12.773 45.139 1.00 35.12 101 ALA A C 1
ATOM 764 O O . ALA A 1 101 ? -17.407 -12.538 43.941 1.00 35.12 101 ALA A O 1
ATOM 765 N N . LEU A 1 102 ? -18.788 -12.774 45.703 1.00 32.34 102 LEU A N 1
ATOM 766 C CA . LEU A 1 102 ? -20.047 -12.239 45.131 1.00 32.34 102 LEU A CA 1
ATOM 767 C C . LEU A 1 102 ? -19.948 -10.721 44.841 1.00 32.34 102 LEU A C 1
ATOM 769 O O . LEU A 1 102 ? -20.768 -9.919 45.278 1.00 32.34 102 LEU A O 1
ATOM 773 N N . HIS A 1 103 ? -18.960 -10.296 44.062 1.00 35.06 103 HIS A N 1
ATOM 774 C CA . HIS A 1 103 ? -18.923 -8.972 43.443 1.00 35.06 103 HIS A CA 1
ATOM 775 C C . HIS A 1 103 ? -19.237 -9.035 41.940 1.00 35.06 103 HIS A C 1
ATOM 777 O O . HIS A 1 103 ? -19.128 -8.036 41.246 1.00 35.06 103 HIS A O 1
ATOM 783 N N . CYS A 1 104 ? -19.683 -10.175 41.406 1.00 28.73 104 CYS A N 1
ATOM 784 C CA . CYS A 1 104 ? -19.683 -10.436 39.963 1.00 28.73 104 CYS A CA 1
ATOM 785 C C . CYS A 1 104 ? -21.108 -10.547 39.359 1.00 28.73 104 CYS A C 1
ATOM 787 O O . CYS A 1 104 ? -21.596 -11.651 39.147 1.00 28.73 104 CYS A O 1
ATOM 789 N N . ASN A 1 105 ? -21.776 -9.412 39.089 1.00 32.81 105 ASN A N 1
ATOM 790 C CA . ASN A 1 105 ? -21.872 -8.894 37.702 1.00 32.81 105 ASN A CA 1
ATOM 791 C C . ASN A 1 105 ? -21.125 -7.550 37.582 1.00 32.81 105 ASN A C 1
ATOM 793 O O . ASN A 1 105 ? -21.492 -6.679 36.791 1.00 32.81 105 ASN A O 1
ATOM 797 N N . LEU A 1 106 ? -20.070 -7.340 38.367 1.00 32.50 106 LEU A N 1
ATOM 798 C CA . LEU A 1 106 ? -19.051 -6.402 37.935 1.00 32.50 106 LEU A CA 1
ATOM 799 C C . LEU A 1 106 ? -18.214 -7.112 36.878 1.00 32.50 106 LEU A C 1
ATOM 801 O O . LEU A 1 106 ? -17.372 -7.951 37.194 1.00 32.50 106 LEU A O 1
ATOM 805 N N . SER A 1 107 ? -18.449 -6.761 35.616 1.00 30.83 107 SER A N 1
ATOM 806 C CA . SER A 1 107 ? -17.359 -6.698 34.649 1.00 30.83 107 SER A CA 1
ATOM 807 C C . SER A 1 107 ? -16.257 -5.874 35.321 1.00 30.83 107 SER A C 1
ATOM 809 O O . SER A 1 107 ? -16.408 -4.668 35.502 1.00 30.83 107 SER A O 1
ATOM 811 N N . LEU A 1 108 ? -15.191 -6.518 35.809 1.00 34.78 108 LEU A N 1
ATOM 812 C CA . LEU A 1 108 ? -14.125 -5.830 36.556 1.00 34.78 108 LEU A CA 1
ATOM 813 C C . LEU A 1 108 ? -13.276 -4.906 35.673 1.00 34.78 108 LEU A C 1
ATOM 815 O O . LEU A 1 108 ? -12.374 -4.238 36.168 1.00 34.78 108 LEU A O 1
ATOM 819 N N . THR A 1 109 ? -13.606 -4.804 34.393 1.00 35.72 109 THR A N 1
ATOM 820 C CA . THR A 1 109 ? -13.011 -3.882 33.438 1.00 35.72 109 THR A CA 1
ATOM 821 C C . THR A 1 109 ? -13.996 -3.692 32.294 1.00 35.72 109 THR A C 1
ATOM 823 O O . THR A 1 109 ? -14.148 -4.555 31.439 1.00 35.72 109 THR A O 1
ATOM 826 N N . ASN A 1 110 ? -14.662 -2.543 32.253 1.00 35.31 110 ASN A N 1
ATOM 827 C CA . ASN A 1 110 ? -15.144 -2.041 30.976 1.00 35.31 110 ASN A CA 1
ATOM 828 C C . ASN A 1 110 ? -13.917 -1.388 30.335 1.00 35.31 110 ASN A C 1
ATOM 830 O O . ASN A 1 110 ? -13.500 -0.326 30.798 1.00 35.31 110 ASN A O 1
ATOM 834 N N . ILE A 1 111 ? -13.291 -2.035 29.342 1.00 37.31 111 ILE A N 1
ATOM 835 C CA . ILE A 1 111 ? -12.531 -1.241 28.375 1.00 37.31 111 ILE A CA 1
ATOM 836 C C . ILE A 1 111 ? -13.583 -0.384 27.708 1.00 37.31 111 ILE A C 1
ATOM 838 O O . ILE A 1 111 ? -14.501 -0.889 27.065 1.00 37.31 111 ILE A O 1
ATOM 842 N N . VAL A 1 112 ? -13.459 0.906 27.928 1.00 42.72 112 VAL A N 1
ATOM 843 C CA . VAL A 1 112 ? -14.283 1.878 27.258 1.00 42.72 112 VAL A CA 1
ATOM 844 C C . VAL A 1 112 ? -13.356 2.748 26.447 1.00 42.72 112 VAL A C 1
ATOM 846 O O . VAL A 1 112 ? -12.463 3.400 26.997 1.00 42.72 112 VAL A O 1
ATOM 849 N N . TYR A 1 113 ? -13.593 2.733 25.143 1.00 43.97 113 TYR A N 1
ATOM 850 C CA . TYR A 1 113 ? -13.113 3.762 24.247 1.00 43.97 113 TYR A CA 1
ATOM 851 C C . TYR A 1 113 ? -13.985 4.988 24.496 1.00 43.97 113 TYR A C 1
ATOM 853 O O . TYR A 1 113 ? -15.168 4.997 24.165 1.00 43.97 113 TYR A O 1
ATOM 861 N N . ALA A 1 114 ? -13.418 5.965 25.194 1.00 44.00 114 ALA A N 1
ATOM 862 C CA . ALA A 1 114 ? -14.001 7.292 25.273 1.00 44.00 114 ALA A CA 1
ATOM 863 C C . ALA A 1 114 ? -13.489 8.076 24.067 1.00 44.00 114 ALA A C 1
ATOM 865 O O . ALA A 1 114 ? -12.270 8.203 23.898 1.00 44.00 114 ALA A O 1
ATOM 866 N N . ASN A 1 115 ? -14.423 8.524 23.236 1.00 45.34 115 ASN A N 1
ATOM 867 C CA . ASN A 1 115 ? -14.153 9.407 22.117 1.00 45.34 115 ASN A CA 1
ATOM 868 C C . ASN A 1 115 ? -13.813 10.814 22.643 1.00 45.34 115 ASN A C 1
ATOM 870 O O . ASN A 1 115 ? -14.249 11.174 23.737 1.00 45.34 115 ASN A O 1
ATOM 874 N N . THR A 1 116 ? -12.992 11.564 21.912 1.00 47.34 116 THR A N 1
ATOM 875 C CA . THR A 1 116 ? -12.666 12.973 22.208 1.00 47.34 116 THR A CA 1
ATOM 876 C C . THR A 1 116 ? -12.686 13.823 20.933 1.00 47.34 116 THR A C 1
ATOM 878 O O . THR A 1 116 ? -11.862 14.734 20.799 1.00 47.34 116 THR A O 1
ATOM 881 N N . ASP A 1 117 ? -13.468 13.420 19.926 1.00 43.09 117 ASP A N 1
ATOM 882 C CA . ASP A 1 117 ? -13.621 14.195 18.702 1.00 43.09 117 ASP A CA 1
ATOM 883 C C . ASP A 1 117 ? -14.703 15.279 18.857 1.00 43.09 117 ASP A C 1
ATOM 885 O O . ASP A 1 117 ? -15.788 15.048 19.368 1.00 43.09 117 ASP A O 1
ATOM 889 N N . ASP A 1 118 ? -14.361 16.487 18.405 1.00 46.38 118 ASP A N 1
ATOM 890 C CA . ASP A 1 118 ? -15.247 17.653 18.321 1.00 46.38 118 ASP A CA 1
ATOM 891 C C . ASP A 1 118 ? -16.098 17.520 17.044 1.00 46.38 118 ASP A C 1
ATOM 893 O O . ASP A 1 118 ? -15.612 17.789 15.935 1.00 46.38 118 ASP A O 1
ATOM 897 N N . ASP A 1 119 ? -17.340 17.039 17.179 1.00 46.75 119 ASP A N 1
ATOM 898 C CA . ASP A 1 119 ? -18.321 16.941 16.087 1.00 46.75 119 ASP A CA 1
ATOM 899 C C . ASP A 1 119 ? -19.419 18.027 16.137 1.00 46.75 119 ASP A C 1
ATOM 901 O O . ASP A 1 119 ? -20.290 18.075 15.256 1.00 46.75 119 ASP A O 1
ATOM 905 N N . ASP A 1 120 ? -19.338 18.980 17.078 1.00 47.81 120 ASP A N 1
ATOM 906 C CA . ASP A 1 120 ? -20.384 19.987 17.319 1.00 47.81 120 ASP A CA 1
ATOM 907 C C . ASP A 1 120 ? -20.430 21.123 16.268 1.00 47.81 120 ASP A C 1
ATOM 909 O O . ASP A 1 120 ? -21.316 21.992 16.263 1.00 47.81 120 ASP A O 1
ATOM 913 N N . GLY A 1 121 ? -19.520 21.078 15.290 1.00 42.25 121 GLY A N 1
ATOM 914 C CA . GLY A 1 121 ? -19.455 22.008 14.166 1.00 42.25 121 GLY A CA 1
ATOM 915 C C . GLY A 1 121 ? -18.980 23.410 14.550 1.00 42.25 121 GLY A C 1
ATOM 916 O O . GLY A 1 121 ? -19.044 24.321 13.712 1.00 42.25 121 GLY A O 1
ATOM 917 N N . ASP A 1 122 ? -18.503 23.600 15.780 1.00 52.66 122 ASP A N 1
ATOM 918 C CA . ASP A 1 122 ? -18.069 24.882 16.320 1.00 52.66 122 ASP A CA 1
ATOM 919 C C . ASP A 1 122 ? -16.532 25.009 16.438 1.00 52.66 122 ASP A C 1
ATOM 921 O O . ASP A 1 122 ? -16.012 26.129 16.559 1.00 52.66 122 ASP A O 1
ATOM 925 N N . SER A 1 123 ? -15.808 23.902 16.205 1.00 48.66 123 SER A N 1
ATOM 926 C CA . SER A 1 123 ? -14.339 23.825 16.162 1.00 48.66 123 SER A CA 1
ATOM 927 C C . SER A 1 123 ? -13.658 24.121 17.507 1.00 48.66 123 SER A C 1
ATOM 929 O O . SER A 1 123 ? -12.475 24.512 17.524 1.00 48.66 123 SER A O 1
ATOM 931 N N . LYS A 1 124 ? -14.382 24.029 18.631 1.00 46.38 124 LYS A N 1
ATOM 932 C CA . LYS A 1 124 ? -13.803 24.092 19.973 1.00 46.38 124 LYS A CA 1
ATOM 933 C C . LYS A 1 124 ? -13.580 22.691 20.521 1.00 46.38 124 LYS A C 1
ATOM 935 O O . LYS A 1 124 ? -14.449 21.847 20.541 1.00 46.38 124 LYS A O 1
ATOM 940 N N . LYS A 1 125 ? -12.409 22.516 21.131 1.00 47.12 125 LYS A N 1
ATOM 941 C CA . LYS A 1 125 ? -12.071 21.298 21.871 1.00 47.12 125 LYS A CA 1
ATOM 942 C C . LYS A 1 125 ? -13.089 21.048 22.990 1.00 47.12 125 LYS A C 1
ATOM 944 O O . LYS A 1 125 ? -13.316 21.960 23.783 1.00 47.12 125 LYS A O 1
ATOM 949 N N . ASP A 1 126 ? -13.562 19.813 23.133 1.00 49.03 126 ASP A N 1
ATOM 950 C CA . ASP A 1 126 ? -14.662 19.409 24.032 1.00 49.03 126 ASP A CA 1
ATOM 951 C C . ASP A 1 126 ? -14.504 19.885 25.482 1.00 49.03 126 ASP A C 1
ATOM 953 O O . ASP A 1 126 ? -15.468 20.244 26.157 1.00 49.03 126 ASP A O 1
ATOM 957 N N . TYR A 1 127 ? -13.268 19.950 25.992 1.00 47.00 127 TYR A N 1
ATOM 958 C CA . TYR A 1 127 ? -13.019 20.406 27.363 1.00 47.00 127 TYR A CA 1
ATOM 959 C C . TYR A 1 127 ? -13.304 21.907 27.587 1.00 47.00 127 TYR A C 1
ATOM 961 O O . TYR A 1 127 ? -13.343 22.341 28.744 1.00 47.00 127 TYR A O 1
ATOM 969 N N . ASP A 1 128 ? -13.440 22.696 26.514 1.00 45.91 128 ASP A N 1
ATOM 970 C CA . ASP A 1 128 ? -13.746 24.131 26.525 1.00 45.91 128 ASP A CA 1
ATOM 971 C C . ASP A 1 128 ? -15.247 24.427 26.290 1.00 45.91 128 ASP A C 1
ATOM 973 O O . ASP A 1 128 ? -15.640 25.599 26.376 1.00 45.91 128 ASP A O 1
ATOM 977 N N . ASP A 1 129 ? -16.092 23.413 26.043 1.00 49.81 129 ASP A N 1
ATOM 978 C CA . ASP A 1 129 ? -17.532 23.605 25.839 1.00 49.81 129 ASP A CA 1
ATOM 979 C C . ASP A 1 129 ? -18.379 23.431 27.122 1.00 49.81 129 ASP A C 1
ATOM 981 O O . ASP A 1 129 ? -18.055 22.703 28.063 1.00 49.81 129 ASP A O 1
ATOM 985 N N . TYR A 1 130 ? -19.480 24.183 27.186 1.00 41.47 130 TYR A N 1
ATOM 986 C CA . TYR A 1 130 ? -20.437 24.199 28.291 1.00 41.47 130 TYR A CA 1
ATOM 987 C C . TYR A 1 130 ? -21.804 23.600 27.905 1.00 41.47 130 TYR A C 1
ATOM 989 O O . TYR A 1 130 ? -22.660 23.501 28.795 1.00 41.47 130 TYR A O 1
ATOM 997 N N . TYR A 1 131 ? -22.065 23.273 26.627 1.00 40.62 131 TYR A N 1
ATOM 998 C CA . TYR A 1 131 ? -23.401 22.924 26.132 1.00 40.62 131 TYR A CA 1
ATOM 999 C C . TYR A 1 131 ? -23.404 22.002 24.898 1.00 40.62 131 TYR A C 1
ATOM 1001 O O . TYR A 1 131 ? -23.586 22.436 23.766 1.00 40.62 131 TYR A O 1
ATOM 1009 N N . VAL A 1 132 ? -23.438 20.700 25.156 1.00 47.97 132 VAL A N 1
ATOM 1010 C CA . VAL A 1 132 ? -23.539 19.662 24.124 1.00 47.97 132 VAL A CA 1
ATOM 1011 C C . VAL A 1 132 ? -24.984 19.224 23.909 1.00 47.97 132 VAL A C 1
ATOM 1013 O O . VAL A 1 132 ? -25.582 18.499 24.713 1.00 47.97 132 VAL A O 1
ATOM 1016 N N . SER A 1 133 ? -25.608 19.709 22.837 1.00 36.34 133 SER A N 1
ATOM 1017 C CA . SER A 1 133 ? -26.886 19.169 22.372 1.00 36.34 133 SER A CA 1
ATOM 1018 C C . SER A 1 133 ? -26.654 18.254 21.172 1.00 36.34 133 SER A C 1
ATOM 1020 O O . SER A 1 133 ? -26.509 18.760 20.063 1.00 36.34 133 SER A O 1
ATOM 1022 N N . ASN A 1 134 ? -26.763 16.941 21.416 1.00 42.41 134 ASN A N 1
ATOM 1023 C CA . ASN A 1 134 ? -26.765 15.829 20.447 1.00 42.41 134 ASN A CA 1
ATOM 1024 C C . ASN A 1 134 ? -25.401 15.197 20.088 1.00 42.41 134 ASN A C 1
ATOM 1026 O O . ASN A 1 134 ? -25.195 14.913 18.916 1.00 42.41 134 ASN A O 1
ATOM 1030 N N . GLU A 1 135 ? -24.535 14.916 21.064 1.00 46.97 135 GLU A N 1
ATOM 1031 C CA . GLU A 1 135 ? -23.289 14.161 20.820 1.00 46.97 135 GLU A CA 1
ATOM 1032 C C . GLU A 1 135 ? -23.436 12.639 21.017 1.00 46.97 135 GLU A C 1
ATOM 1034 O O . GLU A 1 135 ? -24.217 12.185 21.866 1.00 46.97 135 GLU A O 1
ATOM 1039 N N . ASP A 1 136 ? -22.655 11.879 20.234 1.00 49.22 136 ASP A N 1
ATOM 1040 C CA . ASP A 1 136 ? -22.493 10.412 20.258 1.00 49.22 136 ASP A CA 1
ATOM 1041 C C . ASP A 1 136 ? -21.183 9.964 20.985 1.00 49.22 136 ASP A C 1
ATOM 1043 O O . ASP A 1 136 ? -20.809 8.789 20.946 1.00 49.22 136 ASP A O 1
ATOM 1047 N N . ASP A 1 137 ? -20.489 10.878 21.676 1.00 53.28 137 ASP A N 1
ATOM 1048 C CA . ASP A 1 137 ? -19.137 10.740 22.262 1.00 53.28 137 ASP A CA 1
ATOM 1049 C C . ASP A 1 137 ? -19.095 10.155 23.696 1.00 53.28 137 ASP A C 1
ATOM 1051 O O . ASP A 1 137 ? -18.145 9.470 24.097 1.00 53.28 137 ASP A O 1
ATOM 1055 N N . LEU A 1 138 ? -20.142 10.404 24.485 1.00 62.50 138 LEU A N 1
ATOM 1056 C CA . LEU A 1 138 ? -20.254 9.981 25.875 1.00 62.50 138 LEU A CA 1
ATOM 1057 C C . LEU A 1 138 ? -20.547 8.485 25.972 1.00 62.50 138 LEU A C 1
ATOM 1059 O O . LEU A 1 138 ? -21.663 8.044 25.676 1.00 62.50 138 LEU A O 1
ATOM 1063 N N . LEU A 1 139 ? -19.619 7.698 26.533 1.00 64.69 139 LEU A N 1
ATOM 1064 C CA . LEU A 1 139 ? -19.933 6.294 26.779 1.00 64.69 139 LEU A CA 1
ATOM 1065 C C . LEU A 1 139 ? -20.868 6.145 27.995 1.00 64.69 139 LEU A C 1
ATOM 1067 O O . LEU A 1 139 ? -20.481 6.503 29.118 1.00 64.69 139 LEU A O 1
ATOM 1071 N N . PRO A 1 140 ? -22.059 5.534 27.832 1.00 69.75 140 PRO A N 1
ATOM 1072 C CA . PRO A 1 140 ? -22.875 5.119 28.961 1.00 69.75 140 PRO A CA 1
ATOM 1073 C C . PRO A 1 140 ? -22.213 3.958 29.715 1.00 69.75 140 PRO A C 1
ATOM 1075 O O . PRO A 1 140 ? -21.978 2.877 29.175 1.00 69.75 140 PRO A O 1
ATOM 1078 N N . VAL A 1 141 ? -21.986 4.152 31.010 1.00 68.06 141 VAL A N 1
ATOM 1079 C CA . VAL A 1 141 ? -21.446 3.143 31.924 1.00 68.06 141 VAL A CA 1
ATOM 1080 C C . VAL A 1 141 ? -22.394 2.940 33.085 1.00 68.06 141 VAL A C 1
ATOM 1082 O O . VAL A 1 141 ? -22.898 3.888 33.672 1.00 68.06 141 VAL A O 1
ATOM 1085 N N . ILE A 1 142 ? -22.607 1.687 33.467 1.00 69.38 142 ILE A N 1
ATOM 1086 C CA . ILE A 1 142 ? -23.235 1.346 34.741 1.00 69.38 142 ILE A CA 1
ATOM 1087 C C . ILE A 1 142 ? -22.096 0.887 35.655 1.00 69.38 142 ILE A C 1
ATOM 1089 O O . ILE A 1 142 ? -21.627 -0.240 35.488 1.00 69.38 142 ILE A O 1
ATOM 1093 N N . PRO A 1 143 ? -21.614 1.731 36.593 1.00 60.97 143 PRO A N 1
ATOM 1094 C CA . PRO A 1 143 ? -20.456 1.392 37.422 1.00 60.97 143 PRO A CA 1
ATOM 1095 C C . PRO A 1 143 ? -20.725 0.158 38.274 1.00 60.97 143 PRO A C 1
ATOM 1097 O O . PRO A 1 143 ? -19.815 -0.581 38.620 1.00 60.97 143 PRO A O 1
ATOM 1100 N N . PHE A 1 144 ? -21.997 -0.067 38.605 1.00 60.44 144 PHE A N 1
ATOM 1101 C CA . PHE A 1 144 ? -22.422 -1.161 39.448 1.00 60.44 144 PHE A CA 1
ATOM 1102 C C . PHE A 1 144 ? -23.752 -1.757 38.984 1.00 60.44 144 PHE A C 1
ATOM 1104 O O . PHE A 1 144 ? -24.789 -1.089 39.038 1.00 60.44 144 PHE A O 1
ATOM 1111 N N . SER A 1 145 ? -23.741 -3.034 38.593 1.00 50.47 145 SER A N 1
ATOM 1112 C CA . SER A 1 145 ? -24.954 -3.817 38.335 1.00 50.47 145 SER A CA 1
ATOM 1113 C C . SER A 1 145 ? -24.943 -5.096 39.179 1.00 50.47 145 SER A C 1
ATOM 1115 O O . SER A 1 145 ? -23.968 -5.846 39.159 1.00 50.47 145 SER A O 1
ATOM 1117 N N . VAL A 1 146 ? -26.009 -5.347 39.948 1.00 47.75 146 VAL A N 1
ATOM 1118 C CA . VAL A 1 146 ? -26.181 -6.609 40.696 1.00 47.75 146 VAL A CA 1
ATOM 1119 C C . VAL A 1 146 ? -27.189 -7.476 39.953 1.00 47.75 146 VAL A C 1
ATOM 1121 O O . VAL A 1 146 ? -28.314 -7.022 39.726 1.00 47.75 146 VAL A O 1
ATOM 1124 N N . PRO A 1 147 ? -26.854 -8.726 39.593 1.00 44.22 147 PRO A N 1
ATOM 1125 C CA . PRO A 1 147 ? -27.850 -9.657 39.092 1.00 44.22 147 PRO A CA 1
ATOM 1126 C C . PRO A 1 147 ? -28.794 -10.048 40.227 1.00 44.22 147 PRO A C 1
ATOM 1128 O O . PRO A 1 147 ? -28.359 -10.453 41.305 1.00 44.22 147 PRO A O 1
ATOM 1131 N N . ILE A 1 148 ? -30.101 -10.009 39.972 1.00 49.28 148 ILE A N 1
ATOM 1132 C CA . ILE A 1 148 ? -31.087 -10.559 40.906 1.00 49.28 148 ILE A CA 1
ATOM 1133 C C . ILE A 1 148 ? -31.004 -12.090 40.828 1.00 49.28 148 ILE A C 1
ATOM 1135 O O . ILE A 1 148 ? -31.635 -12.710 39.975 1.00 49.28 148 ILE A O 1
ATOM 1139 N N . CYS A 1 149 ? -30.202 -12.706 41.698 1.00 44.44 149 CYS A N 1
ATOM 1140 C CA . CYS A 1 149 ? -30.044 -14.162 41.762 1.00 44.44 149 CYS A CA 1
ATOM 1141 C C . CYS A 1 149 ? -30.982 -14.827 42.793 1.00 44.44 149 CYS A C 1
ATOM 1143 O O . CYS A 1 149 ? -31.442 -15.945 42.565 1.00 44.44 149 CYS A O 1
ATOM 1145 N N . CYS A 1 150 ? -31.329 -14.143 43.896 1.00 49.31 150 CYS A N 1
ATOM 1146 C CA . CYS A 1 150 ? -32.409 -14.531 44.816 1.00 49.31 150 CYS A CA 1
ATOM 1147 C C . CYS A 1 150 ? -33.055 -13.341 45.538 1.00 49.31 150 CYS A C 1
ATOM 1149 O O . CYS A 1 150 ? -32.470 -12.273 45.656 1.00 49.31 150 CYS A O 1
ATOM 1151 N N . SER A 1 151 ? -34.258 -13.546 46.088 1.00 56.97 151 SER A N 1
ATOM 1152 C CA . SER A 1 151 ? -35.022 -12.572 46.896 1.00 56.97 151 SER A CA 1
ATOM 1153 C C . SER A 1 151 ? -34.522 -12.420 48.344 1.00 56.97 151 SER A C 1
ATOM 1155 O O . SER A 1 151 ? -35.265 -12.044 49.247 1.00 56.97 151 SER A O 1
ATOM 1157 N N . CYS A 1 152 ? -33.284 -12.820 48.585 1.00 61.28 152 CYS A N 1
ATOM 1158 C CA . CYS A 1 152 ? -32.603 -12.834 49.869 1.00 61.28 152 CYS A CA 1
ATOM 1159 C C . CYS A 1 152 ? -32.007 -11.436 50.146 1.00 61.28 152 CYS A C 1
ATOM 1161 O O . CYS A 1 152 ? -31.563 -10.756 49.223 1.00 61.28 152 CYS A O 1
ATOM 1163 N N . ALA A 1 153 ? -32.013 -10.988 51.407 1.00 61.66 153 ALA A N 1
ATOM 1164 C CA . ALA A 1 153 ? -31.640 -9.613 51.764 1.00 61.66 153 ALA A CA 1
ATOM 1165 C C . ALA A 1 153 ? -30.204 -9.236 51.350 1.00 61.66 153 ALA A C 1
ATOM 1167 O O . ALA A 1 153 ? -29.951 -8.085 51.014 1.00 61.66 153 ALA A O 1
ATOM 1168 N N . ASP A 1 154 ? -29.289 -10.201 51.312 1.00 54.72 154 ASP A N 1
ATOM 1169 C CA . ASP A 1 154 ? -27.869 -9.980 51.002 1.00 54.72 154 ASP A CA 1
ATOM 1170 C C . ASP A 1 154 ? -27.605 -9.836 49.491 1.00 54.72 154 ASP A C 1
ATOM 1172 O O . ASP A 1 154 ? -26.591 -9.276 49.093 1.00 54.72 154 ASP A O 1
ATOM 1176 N N . HIS A 1 155 ? -28.548 -10.265 48.642 1.00 58.16 155 HIS A N 1
ATOM 1177 C CA . HIS A 1 155 ? -28.519 -10.029 47.191 1.00 58.16 155 HIS A CA 1
ATOM 1178 C C . HIS A 1 155 ? -29.521 -8.949 46.766 1.00 58.16 155 HIS A C 1
ATOM 1180 O O . HIS A 1 155 ? -29.904 -8.860 45.598 1.00 58.16 155 HIS A O 1
ATOM 1186 N N . ASN A 1 156 ? -29.964 -8.116 47.713 1.00 65.00 156 ASN A N 1
ATOM 1187 C CA . ASN A 1 156 ? -30.792 -6.970 47.390 1.00 65.00 156 ASN A CA 1
ATOM 1188 C C . ASN A 1 156 ? -29.927 -5.833 46.833 1.00 65.00 156 ASN A C 1
ATOM 1190 O O . ASN A 1 156 ? -29.145 -5.207 47.549 1.00 65.00 156 ASN A O 1
ATOM 1194 N N . ILE A 1 157 ? -30.137 -5.540 45.553 1.00 60.09 157 ILE A N 1
ATOM 1195 C CA . ILE A 1 157 ? -29.471 -4.479 44.798 1.00 60.09 157 ILE A CA 1
ATOM 1196 C C . ILE A 1 157 ? -29.545 -3.098 45.477 1.00 60.09 157 ILE A C 1
ATOM 1198 O O . ILE A 1 157 ? -28.628 -2.295 45.336 1.00 60.09 157 ILE A O 1
ATOM 1202 N N . THR A 1 158 ? -30.587 -2.827 46.274 1.00 67.75 158 THR A N 1
ATOM 1203 C CA . THR A 1 158 ? -30.753 -1.541 46.976 1.00 67.75 158 THR A CA 1
ATOM 1204 C C . THR A 1 158 ? -29.811 -1.350 48.164 1.00 67.75 158 THR A C 1
ATOM 1206 O O . THR A 1 158 ? -29.758 -0.254 48.713 1.00 67.75 158 THR A O 1
ATOM 1209 N N . ASN A 1 159 ? -29.102 -2.396 48.596 1.00 70.62 159 ASN A N 1
ATOM 1210 C CA . ASN A 1 159 ? -28.160 -2.323 49.719 1.00 70.62 159 ASN A CA 1
ATOM 1211 C C . ASN A 1 159 ? -26.772 -1.835 49.304 1.00 70.62 159 ASN A C 1
ATOM 1213 O O . ASN A 1 159 ? -25.886 -1.733 50.146 1.00 70.62 159 ASN A O 1
ATOM 1217 N N . TRP A 1 160 ? -26.581 -1.570 48.017 1.00 70.06 160 TRP A N 1
ATOM 1218 C CA . TRP A 1 160 ? -25.285 -1.297 47.439 1.00 70.06 160 TRP A CA 1
ATOM 1219 C C . TRP A 1 160 ? -25.264 0.068 46.763 1.00 70.06 160 TRP A C 1
ATOM 1221 O O . TRP A 1 160 ? -26.196 0.456 46.055 1.00 70.06 160 TRP A O 1
ATOM 1231 N N . THR A 1 161 ? -24.166 0.781 46.967 1.00 75.31 161 THR A N 1
ATOM 1232 C CA . THR A 1 161 ? -23.892 2.082 46.351 1.00 75.31 161 THR A CA 1
ATOM 1233 C C . THR A 1 161 ? -22.419 2.169 45.983 1.00 75.31 161 THR A C 1
ATOM 1235 O O . THR A 1 161 ? -21.601 1.417 46.519 1.00 75.31 161 THR A O 1
ATOM 1238 N N . CYS A 1 162 ? -22.065 3.081 45.083 1.00 74.88 162 CYS A N 1
ATOM 1239 C CA . CYS A 1 162 ? -20.669 3.392 44.809 1.00 74.88 162 CYS A CA 1
ATOM 1240 C C . CYS A 1 162 ? -20.418 4.898 44.779 1.00 74.88 162 CYS A C 1
ATOM 1242 O O . CYS A 1 162 ? -21.322 5.699 44.572 1.00 74.88 162 CYS A O 1
ATOM 1244 N N . GLU A 1 163 ? -19.174 5.294 44.993 1.00 84.44 163 GLU A N 1
ATOM 1245 C CA . GLU A 1 163 ? -18.691 6.645 44.728 1.00 84.44 163 GLU A CA 1
ATOM 1246 C C . GLU A 1 163 ? -17.379 6.582 43.957 1.00 84.44 163 GLU A C 1
ATOM 1248 O O . GLU A 1 163 ? -16.720 5.543 43.898 1.00 84.44 163 GLU A O 1
ATOM 1253 N N . VAL A 1 164 ? -16.982 7.714 43.388 1.00 82.69 164 VAL A N 1
ATOM 1254 C CA . VAL A 1 164 ? -15.642 7.867 42.828 1.00 82.69 164 VAL A CA 1
ATOM 1255 C C . VAL A 1 164 ? -14.679 8.163 43.977 1.00 82.69 164 VAL A C 1
ATOM 1257 O O . VAL A 1 164 ? -14.824 9.173 44.663 1.00 82.69 164 VAL A O 1
ATOM 1260 N N . GLU A 1 165 ? -13.692 7.299 44.194 1.00 76.88 165 GLU A N 1
ATOM 1261 C CA . GLU A 1 165 ? -12.599 7.534 45.147 1.00 76.88 165 GLU A CA 1
ATOM 1262 C C . GLU A 1 165 ? -11.465 8.339 44.506 1.00 76.88 165 GLU A C 1
ATOM 1264 O O . GLU A 1 165 ? -10.875 9.214 45.142 1.00 76.88 165 GLU A O 1
ATOM 1269 N N . GLY A 1 166 ? -11.195 8.093 43.226 1.00 73.38 166 GLY A N 1
ATOM 1270 C CA . GLY A 1 166 ? -10.159 8.772 42.457 1.00 73.38 166 GLY A CA 1
ATOM 1271 C C . GLY A 1 166 ? -10.345 8.563 40.960 1.00 73.38 166 GLY A C 1
ATOM 1272 O O . GLY A 1 166 ? -11.126 7.722 40.536 1.00 73.38 166 GLY A O 1
ATOM 1273 N N . MET A 1 167 ? -9.634 9.334 40.147 1.00 76.19 167 MET A N 1
ATOM 1274 C CA . MET A 1 167 ? -9.622 9.201 38.687 1.00 76.19 167 MET A CA 1
ATOM 1275 C C . MET A 1 167 ? -8.365 9.866 38.122 1.00 76.19 167 MET A C 1
ATOM 1277 O O . MET A 1 167 ? -7.792 10.737 38.784 1.00 76.19 167 MET A O 1
ATOM 1281 N N . SER A 1 168 ? -7.930 9.469 36.924 1.00 71.56 168 SER A N 1
ATOM 1282 C CA . SER A 1 168 ? -6.855 10.172 36.218 1.00 71.56 168 SER A CA 1
ATOM 1283 C C . SER A 1 168 ? -7.301 11.573 35.790 1.00 71.56 168 SER A C 1
ATOM 1285 O O . SER A 1 168 ? -8.488 11.834 35.584 1.00 71.56 168 SER A O 1
ATOM 1287 N N . ASP A 1 169 ? -6.336 12.484 35.634 1.00 73.25 169 ASP A N 1
ATOM 1288 C CA . ASP A 1 169 ? -6.597 13.880 35.253 1.00 73.25 169 ASP A CA 1
ATOM 1289 C C . ASP A 1 169 ? -7.280 14.012 33.884 1.00 73.25 169 ASP A C 1
ATOM 1291 O O . ASP A 1 169 ? -7.935 15.025 33.616 1.00 73.25 169 ASP A O 1
ATOM 1295 N N . ASN A 1 170 ? -7.139 12.996 33.029 1.00 67.19 170 ASN A N 1
ATOM 1296 C CA . ASN A 1 170 ? -7.744 12.966 31.708 1.00 67.19 170 ASN A CA 1
ATOM 1297 C C . ASN A 1 170 ? -9.239 12.626 31.748 1.00 67.19 170 ASN A C 1
ATOM 1299 O O . ASN A 1 170 ? -9.993 13.146 30.944 1.00 67.19 170 ASN A O 1
ATOM 1303 N N . MET A 1 171 ? -9.705 11.803 32.690 1.00 75.25 171 MET A N 1
ATOM 1304 C CA . MET A 1 171 ? -11.096 11.339 32.676 1.00 75.25 171 MET A CA 1
ATOM 1305 C C . MET A 1 171 ? -12.082 12.437 33.087 1.00 75.25 171 MET A C 1
ATOM 1307 O O . MET A 1 171 ? -11.772 13.307 33.908 1.00 75.25 171 MET A O 1
ATOM 1311 N N . ARG A 1 172 ? -13.308 12.382 32.567 1.00 80.62 172 ARG A N 1
ATOM 1312 C CA . ARG A 1 172 ? -14.456 13.176 33.024 1.00 80.62 172 ARG A CA 1
ATOM 1313 C C . ARG A 1 172 ? -15.663 12.267 33.196 1.00 80.62 172 ARG A C 1
ATOM 1315 O O . ARG A 1 172 ? -15.801 11.264 32.508 1.00 80.62 172 ARG A O 1
ATOM 1322 N N . LEU A 1 173 ? -16.508 12.598 34.166 1.00 83.94 173 LEU A N 1
ATOM 1323 C CA . LEU A 1 173 ? -17.645 11.771 34.541 1.00 83.94 173 LEU A CA 1
ATOM 1324 C C . LEU A 1 173 ? -18.869 12.651 34.779 1.00 83.94 173 LEU A C 1
ATOM 1326 O O . LEU A 1 173 ? -18.776 13.659 35.485 1.00 83.94 173 LEU A O 1
ATOM 1330 N N . TYR A 1 174 ? -20.016 12.255 34.240 1.00 84.69 174 TYR A N 1
ATOM 1331 C CA . TYR A 1 174 ? -21.251 13.028 34.304 1.00 84.69 174 TYR A CA 1
ATOM 1332 C C . TYR A 1 174 ? -22.441 12.158 34.690 1.00 84.69 174 TYR A C 1
ATOM 1334 O O . TYR A 1 174 ? -22.536 10.984 34.334 1.00 84.69 174 TYR A O 1
ATOM 1342 N N . ALA A 1 175 ? -23.390 12.751 35.412 1.00 85.38 175 ALA A N 1
ATOM 1343 C CA . ALA A 1 175 ? -24.643 12.081 35.754 1.00 85.38 175 ALA A CA 1
ATOM 1344 C C . ALA A 1 175 ? -25.657 12.086 34.594 1.00 85.38 175 ALA A C 1
ATOM 1346 O O . ALA A 1 175 ? -26.651 11.363 34.640 1.00 85.38 175 ALA A O 1
ATOM 1347 N N . THR A 1 176 ? -25.438 12.922 33.578 1.00 80.62 176 THR A N 1
ATOM 1348 C CA . THR A 1 176 ? -26.367 13.164 32.468 1.00 80.62 176 THR A CA 1
ATOM 1349 C C . THR A 1 176 ? -25.604 13.399 31.167 1.00 80.62 176 THR A C 1
ATOM 1351 O O . THR A 1 176 ? -24.489 13.915 31.195 1.00 80.62 176 THR A O 1
ATOM 1354 N N . THR A 1 177 ? -26.233 13.089 30.031 1.00 72.94 177 THR A N 1
ATOM 1355 C CA . THR A 1 177 ? -25.646 13.263 28.688 1.00 72.94 177 THR A CA 1
ATOM 1356 C C . THR A 1 177 ? -25.368 14.719 28.318 1.00 72.94 177 THR A C 1
ATOM 1358 O O . THR A 1 177 ? -24.498 15.000 27.518 1.00 72.94 177 THR A O 1
ATOM 1361 N N . ASN A 1 178 ? -26.061 15.680 28.929 1.00 70.44 178 ASN A N 1
ATOM 1362 C CA . ASN A 1 178 ? -25.852 17.108 28.659 1.00 70.44 178 ASN A CA 1
ATOM 1363 C C . ASN A 1 178 ? -24.707 17.742 29.477 1.00 70.44 178 ASN A C 1
ATOM 1365 O O . ASN A 1 178 ? -24.725 18.954 29.684 1.00 70.44 178 ASN A O 1
ATOM 1369 N N . LYS A 1 179 ? -23.820 16.929 30.075 1.00 73.25 179 LYS A N 1
ATOM 1370 C CA . LYS A 1 179 ? -22.658 17.335 30.899 1.00 73.25 179 LYS A CA 1
ATOM 1371 C C . LYS A 1 179 ? -22.986 18.308 32.069 1.00 73.25 179 LYS A C 1
ATOM 1373 O O . LYS A 1 179 ? -22.100 18.798 32.765 1.00 73.25 179 LYS A O 1
ATOM 1378 N N . SER A 1 180 ? -24.273 18.525 32.389 1.00 77.00 180 SER A N 1
ATOM 1379 C CA . SER A 1 180 ? -24.740 19.537 33.364 1.00 77.00 180 SER A CA 1
ATOM 1380 C C . SER A 1 180 ? -24.383 19.236 34.820 1.00 77.00 180 SER A C 1
ATOM 1382 O O . SER A 1 180 ? -24.424 20.120 35.677 1.00 77.00 180 SER A O 1
ATOM 1384 N N . THR A 1 181 ? -24.066 17.976 35.114 1.00 84.12 181 THR A N 1
ATOM 1385 C CA . THR A 1 181 ? -23.764 17.507 36.462 1.00 84.12 181 THR A CA 1
ATOM 1386 C C . THR A 1 181 ? -22.500 16.662 36.442 1.00 84.12 181 THR A C 1
ATOM 1388 O O . THR A 1 181 ? -22.541 15.482 36.096 1.00 84.12 181 THR A O 1
ATOM 1391 N N . VAL A 1 182 ? -21.384 17.273 36.837 1.00 85.38 182 VAL A N 1
ATOM 1392 C CA . VAL A 1 182 ? -20.071 16.620 36.915 1.00 85.38 182 VAL A CA 1
ATOM 1393 C C . VAL A 1 182 ? -19.967 15.782 38.187 1.00 85.38 182 VAL A C 1
ATOM 1395 O O . VAL A 1 182 ? -20.239 16.270 39.287 1.00 85.38 182 VAL A O 1
ATOM 1398 N N . ILE A 1 183 ? -19.514 14.542 38.043 1.00 86.62 183 ILE A N 1
ATOM 1399 C CA . ILE A 1 183 ? -19.204 13.625 39.137 1.00 86.62 183 ILE A CA 1
ATOM 1400 C C . ILE A 1 183 ? -17.688 13.652 39.375 1.00 86.62 183 ILE A C 1
ATOM 1402 O O . ILE A 1 183 ? -16.888 13.551 38.448 1.00 86.62 183 ILE A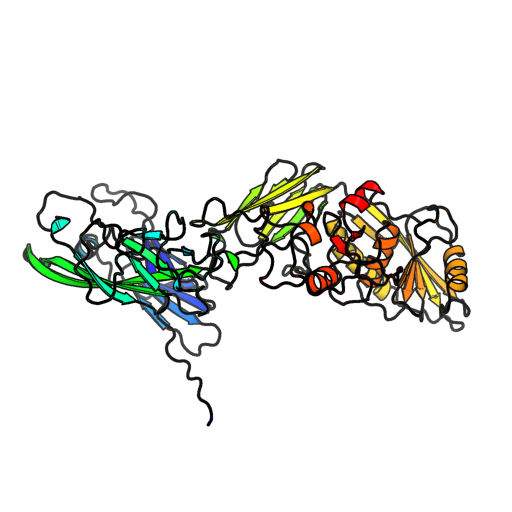 O 1
ATOM 1406 N N . ARG A 1 184 ? -17.282 13.816 40.636 1.00 85.38 184 ARG A N 1
ATOM 1407 C CA . ARG A 1 184 ? -15.880 13.882 41.088 1.00 85.38 184 ARG A CA 1
ATOM 1408 C C . ARG A 1 184 ? -15.740 13.183 42.444 1.00 85.38 184 ARG A C 1
ATOM 1410 O O . ARG A 1 184 ? -16.763 12.933 43.084 1.00 85.38 184 ARG A O 1
ATOM 1417 N N . PRO A 1 185 ? -14.514 12.918 42.930 1.00 84.00 185 PRO A N 1
ATOM 1418 C CA . PRO A 1 185 ? -14.326 12.453 44.298 1.00 84.00 185 PRO A CA 1
ATOM 1419 C C . PRO A 1 185 ? -15.064 13.329 45.321 1.00 84.00 185 PRO A C 1
ATOM 1421 O O . PRO A 1 185 ? -14.922 14.554 45.318 1.00 84.00 185 PRO A O 1
ATOM 1424 N N . GLY A 1 186 ? -15.882 12.697 46.167 1.00 77.62 186 GLY A N 1
ATOM 1425 C CA . GLY A 1 186 ? -16.758 13.371 47.135 1.00 77.62 186 GLY A CA 1
ATOM 1426 C C . GLY A 1 186 ? -18.145 13.781 46.613 1.00 77.62 186 GLY A C 1
ATOM 1427 O O . GLY A 1 186 ? -18.896 14.429 47.343 1.00 77.62 186 GLY A O 1
ATOM 1428 N N . TYR A 1 187 ? -18.501 13.426 45.374 1.00 82.75 187 TYR A N 1
ATOM 1429 C CA . TYR A 1 187 ? -19.870 13.530 44.856 1.00 82.75 187 TYR A CA 1
ATOM 1430 C C . TYR A 1 187 ? -20.814 12.544 45.586 1.00 82.75 187 TYR A C 1
ATOM 1432 O O . TYR A 1 187 ? -20.340 11.512 46.061 1.00 82.75 187 TYR A O 1
ATOM 1440 N N . PRO A 1 188 ? -22.132 12.827 45.702 1.00 81.06 188 PRO A N 1
ATOM 1441 C CA . PRO A 1 188 ? -23.088 11.898 46.307 1.00 81.06 188 PRO A CA 1
ATOM 1442 C C . PRO A 1 188 ? -23.026 10.473 45.741 1.00 81.06 188 PRO A C 1
ATOM 1444 O O . PRO A 1 188 ? -22.729 10.275 44.565 1.00 81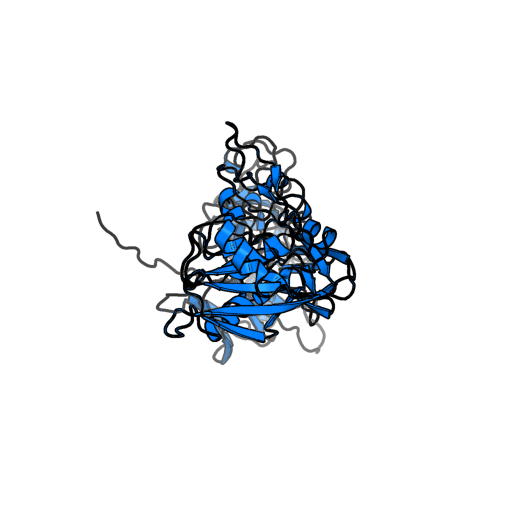.06 188 PRO A O 1
ATOM 1447 N N . LEU A 1 189 ? -23.370 9.496 46.585 1.00 82.06 189 LEU A N 1
ATOM 1448 C CA . LEU A 1 189 ? -23.389 8.077 46.230 1.00 82.06 189 LEU A CA 1
ATOM 1449 C C . LEU A 1 189 ? -24.215 7.822 44.959 1.00 82.06 189 LEU A C 1
ATOM 1451 O O . LEU A 1 189 ? -25.379 8.215 44.864 1.00 82.06 189 LEU A O 1
ATOM 1455 N N . ILE A 1 190 ? -23.597 7.123 44.013 1.00 82.31 190 ILE A N 1
ATOM 1456 C CA . ILE A 1 190 ? -24.195 6.609 42.786 1.00 82.31 190 ILE A CA 1
ATOM 1457 C C . ILE A 1 190 ? -24.966 5.339 43.150 1.00 82.31 190 ILE A C 1
ATOM 1459 O O . ILE A 1 190 ? -24.444 4.419 43.793 1.00 82.31 190 ILE A O 1
ATOM 1463 N N . GLY A 1 191 ? -26.244 5.316 42.780 1.00 72.19 191 GLY A N 1
ATOM 1464 C CA . GLY A 1 191 ? -27.134 4.201 43.078 1.00 72.19 191 GLY A CA 1
ATOM 1465 C C . GLY A 1 191 ? -26.827 2.974 42.224 1.00 72.19 191 GLY A C 1
ATOM 1466 O O . GLY A 1 191 ? -26.316 3.075 41.109 1.00 72.19 191 GLY A O 1
ATOM 1467 N N . SER A 1 192 ? -27.186 1.791 42.719 1.00 67.69 192 SER A N 1
ATOM 1468 C CA . SER A 1 192 ? -27.062 0.577 41.915 1.00 67.69 192 SER A CA 1
ATOM 1469 C C . SER A 1 192 ? -27.944 0.618 40.662 1.00 67.69 192 SER A C 1
ATOM 1471 O O . SER A 1 192 ? -29.106 1.026 40.721 1.00 67.69 192 SER A O 1
ATOM 1473 N N . GLY A 1 193 ? -27.380 0.206 39.522 1.00 64.31 193 GLY A N 1
ATOM 1474 C CA . GLY A 1 193 ? -28.035 0.258 38.215 1.00 64.31 193 GLY A CA 1
ATOM 1475 C C . GLY A 1 193 ? -28.135 1.661 37.607 1.00 64.31 193 GLY A C 1
ATOM 1476 O O . GLY A 1 193 ? -28.695 1.800 36.521 1.00 64.31 193 GLY A O 1
ATOM 1477 N N . GLN A 1 194 ? -27.609 2.696 38.270 1.00 77.19 194 GLN A N 1
ATOM 1478 C CA . GLN A 1 194 ? -27.553 4.040 37.706 1.00 77.19 194 GLN A CA 1
ATOM 1479 C C . GLN A 1 194 ? -26.513 4.092 36.581 1.00 77.19 194 GLN A C 1
ATOM 1481 O O . GLN A 1 194 ? -25.345 3.759 36.784 1.00 77.19 194 GLN A O 1
ATOM 1486 N N . THR A 1 195 ? -26.940 4.550 35.406 1.00 78.31 195 THR A N 1
ATOM 1487 C CA . THR A 1 195 ? -26.035 4.893 34.307 1.00 78.31 195 THR A CA 1
ATOM 1488 C C . THR A 1 195 ? -25.382 6.246 34.578 1.00 78.31 195 THR A C 1
ATOM 1490 O O . THR A 1 195 ? -26.056 7.214 34.936 1.00 78.31 195 THR A O 1
ATOM 1493 N N . VAL A 1 196 ? -24.072 6.304 34.394 1.00 82.81 196 VAL A N 1
ATOM 1494 C CA . VAL A 1 196 ? -23.256 7.516 34.328 1.00 82.81 196 VAL A CA 1
ATOM 1495 C C . VAL A 1 196 ? -22.601 7.584 32.954 1.00 82.81 196 VAL A C 1
ATOM 1497 O O . VAL A 1 196 ? -22.563 6.591 32.233 1.00 82.81 196 VAL A O 1
ATOM 1500 N N . TYR A 1 197 ? -22.094 8.751 32.595 1.00 79.06 197 TYR A N 1
ATOM 1501 C CA . TYR A 1 197 ? -21.516 9.009 31.283 1.00 79.06 197 TYR A CA 1
ATOM 1502 C C . TYR A 1 197 ? -20.069 9.431 31.447 1.00 79.06 197 TYR A C 1
ATOM 1504 O O . TYR A 1 197 ? -19.746 10.166 32.385 1.00 79.06 197 TYR A O 1
ATOM 1512 N N . VAL A 1 198 ? -19.202 8.933 30.579 1.00 76.19 198 VAL A N 1
ATOM 1513 C CA . VAL A 1 198 ? -17.758 9.090 30.725 1.00 76.19 198 VAL A CA 1
ATOM 1514 C C . VAL A 1 198 ? -17.135 9.466 29.390 1.00 76.19 198 VAL A C 1
ATOM 1516 O O . VAL A 1 198 ? -17.494 8.898 28.363 1.00 76.19 198 VAL A O 1
ATOM 1519 N N . GLU A 1 199 ? -16.162 10.366 29.448 1.00 70.44 199 GLU A N 1
ATOM 1520 C CA . GLU A 1 199 ? -15.298 10.777 28.335 1.00 70.44 199 GLU A CA 1
ATOM 1521 C C . GLU A 1 199 ? -13.861 10.967 28.853 1.00 70.44 199 GLU A C 1
ATOM 1523 O O . GLU A 1 199 ? -13.628 11.018 30.073 1.00 70.44 199 GLU A O 1
ATOM 1528 N N . GLY A 1 200 ? -12.896 11.126 27.949 1.00 68.56 200 GLY A N 1
ATOM 1529 C CA . GLY A 1 200 ? -11.602 11.713 28.293 1.00 68.56 200 GLY A CA 1
ATOM 1530 C C . GLY A 1 200 ? -11.483 13.140 27.769 1.00 68.56 200 GLY A C 1
ATOM 1531 O O . GLY A 1 200 ? -12.173 13.547 26.850 1.00 68.56 200 GLY A O 1
ATOM 1532 N N . ALA A 1 201 ? -10.617 13.930 28.394 1.00 63.47 201 ALA A N 1
ATOM 1533 C CA . ALA A 1 201 ? -10.422 15.333 28.050 1.00 63.47 201 ALA A CA 1
ATOM 1534 C C . ALA A 1 201 ? -9.514 15.517 26.825 1.00 63.47 201 ALA A C 1
ATOM 1536 O O . ALA A 1 201 ? -9.578 16.555 26.173 1.00 63.47 201 ALA A O 1
ATOM 1537 N N . VAL A 1 202 ? -8.620 14.555 26.573 1.00 56.78 202 VAL A N 1
ATOM 1538 C CA . VAL A 1 202 ? -7.732 14.462 25.408 1.00 56.78 202 VAL A CA 1
ATOM 1539 C C . VAL A 1 202 ? -7.394 12.996 25.109 1.00 56.78 202 VAL A C 1
ATOM 1541 O O . VAL A 1 202 ? -7.492 12.133 25.984 1.00 56.78 202 VAL A O 1
ATOM 1544 N N . SER A 1 203 ? -6.886 12.726 23.906 1.00 54.69 203 SER A N 1
ATOM 1545 C CA . SER A 1 203 ? -6.202 11.472 23.565 1.00 54.69 203 SER A CA 1
ATOM 1546 C C . SER A 1 203 ? -5.178 11.060 24.633 1.00 54.69 203 SER A C 1
ATOM 1548 O O . SER A 1 203 ? -4.338 11.865 25.053 1.00 54.69 203 SER A O 1
ATOM 1550 N N . SER A 1 204 ? -5.199 9.795 25.060 1.00 53.12 204 SER A N 1
ATOM 1551 C CA . SER A 1 204 ? -4.229 9.256 26.016 1.00 53.12 204 SER A CA 1
ATOM 1552 C C . SER A 1 204 ? -2.816 9.272 25.401 1.00 53.12 204 SER A C 1
ATOM 1554 O O . SER A 1 204 ? -2.417 8.377 24.662 1.00 53.12 204 SER A O 1
ATOM 1556 N N . VAL A 1 205 ? -2.011 10.288 25.729 1.00 44.41 205 VAL A N 1
ATOM 1557 C CA . VAL A 1 205 ? -0.623 10.449 25.232 1.00 44.41 205 VAL A CA 1
ATOM 1558 C C . VAL A 1 205 ? 0.419 9.625 25.999 1.00 44.41 205 VAL A C 1
ATOM 1560 O O . VAL A 1 205 ? 1.612 9.669 25.691 1.00 44.41 205 VAL A O 1
ATOM 1563 N N . SER A 1 206 ? -0.002 8.918 27.047 1.00 43.81 206 SER A N 1
ATOM 1564 C CA . SER A 1 206 ? 0.885 8.213 27.967 1.00 43.81 206 SER A CA 1
ATOM 1565 C C . SER A 1 206 ? 0.750 6.700 27.809 1.00 43.81 206 SER A C 1
ATOM 1567 O O . SER A 1 206 ? -0.325 6.172 27.554 1.00 43.81 206 SER A O 1
ATOM 1569 N N . ASN A 1 207 ? 1.847 5.982 28.026 1.00 40.97 207 ASN A N 1
ATOM 1570 C CA . ASN A 1 207 ? 1.855 4.526 28.152 1.00 40.97 207 ASN A CA 1
ATOM 1571 C C . ASN A 1 207 ? 1.154 4.023 29.432 1.00 40.97 207 ASN A C 1
ATOM 1573 O O . ASN A 1 207 ? 0.977 2.816 29.588 1.00 40.97 207 ASN A O 1
ATOM 1577 N N . ALA A 1 208 ? 0.748 4.910 30.346 1.00 43.38 208 ALA A N 1
ATOM 1578 C CA . ALA A 1 208 ? -0.178 4.589 31.425 1.00 43.38 208 ALA A CA 1
ATOM 1579 C C . ALA A 1 208 ? -1.623 4.814 30.954 1.00 43.38 208 ALA A C 1
ATOM 1581 O O . ALA A 1 208 ? -1.953 5.875 30.426 1.00 43.38 208 ALA A O 1
ATOM 1582 N N . ALA A 1 209 ? -2.472 3.807 31.155 1.00 49.94 209 ALA A N 1
ATOM 1583 C CA . ALA A 1 209 ? -3.891 3.908 30.848 1.00 49.94 209 ALA A CA 1
ATOM 1584 C C . ALA A 1 209 ? -4.608 4.857 31.819 1.00 49.94 209 ALA A C 1
ATOM 1586 O O . ALA A 1 209 ? -4.232 4.969 32.993 1.00 49.94 209 ALA A O 1
ATOM 1587 N N . ASP A 1 210 ? -5.652 5.511 31.322 1.00 59.56 210 ASP A N 1
ATOM 1588 C CA . ASP A 1 210 ? -6.541 6.329 32.133 1.00 59.56 210 ASP A CA 1
ATOM 1589 C C . ASP A 1 210 ? -7.374 5.459 33.073 1.00 59.56 210 ASP A C 1
ATOM 1591 O O . ASP A 1 210 ? -7.476 4.246 32.891 1.00 59.56 210 ASP A O 1
ATOM 1595 N N . TRP A 1 211 ? -7.911 6.029 34.149 1.00 65.56 211 TRP A N 1
ATOM 1596 C CA . TRP A 1 211 ? -8.590 5.211 35.154 1.00 65.56 211 TRP A CA 1
ATOM 1597 C C . TRP A 1 211 ? -9.592 5.989 35.997 1.00 65.56 211 TRP A C 1
ATOM 1599 O O . TRP A 1 211 ? -9.473 7.199 36.179 1.00 65.56 211 TRP A O 1
ATOM 1609 N N . ILE A 1 212 ? -10.553 5.252 36.555 1.00 65.38 212 ILE A N 1
ATOM 1610 C CA . ILE A 1 212 ? -11.492 5.702 37.585 1.00 65.38 212 ILE A CA 1
ATOM 1611 C C . ILE A 1 212 ? -11.521 4.633 38.683 1.00 65.38 212 ILE A C 1
ATOM 1613 O O . ILE A 1 212 ? -11.753 3.457 38.407 1.00 65.38 212 ILE A O 1
ATOM 1617 N N . ASP A 1 213 ? -11.272 5.042 39.922 1.00 64.75 213 ASP A N 1
ATOM 1618 C CA . ASP A 1 213 ? -11.407 4.219 41.119 1.00 64.75 213 ASP A CA 1
ATOM 1619 C C . ASP A 1 213 ? -12.805 4.402 41.700 1.00 64.75 213 ASP A C 1
ATOM 1621 O O . ASP A 1 213 ? -13.193 5.494 42.117 1.00 64.75 213 ASP A O 1
ATOM 1625 N N . TRP A 1 214 ? -13.547 3.306 41.751 1.00 66.19 214 TRP A N 1
ATOM 1626 C CA . TRP A 1 214 ? -14.882 3.228 42.314 1.00 66.19 214 TRP A CA 1
ATOM 1627 C C . TRP A 1 214 ? -14.810 2.571 43.678 1.00 66.19 214 TRP A C 1
ATOM 1629 O O . TRP A 1 214 ? -14.363 1.430 43.798 1.00 66.19 214 TRP A O 1
ATOM 1639 N N . LYS A 1 215 ? -15.291 3.260 44.703 1.00 66.81 215 LYS A N 1
ATOM 1640 C CA . LYS A 1 215 ? -15.416 2.703 46.040 1.00 66.81 215 LYS A CA 1
ATOM 1641 C C . LYS A 1 215 ? -16.849 2.281 46.286 1.00 66.81 215 LYS A C 1
ATOM 1643 O O . LYS A 1 215 ? -17.767 3.094 46.215 1.00 66.81 215 LYS A O 1
ATOM 1648 N N . TYR A 1 216 ? -17.028 0.999 46.558 1.00 65.25 216 TYR A N 1
ATOM 1649 C CA . TYR A 1 216 ? -18.327 0.378 46.765 1.00 65.25 216 TYR A CA 1
ATOM 1650 C C . TYR A 1 216 ? -18.606 0.254 48.250 1.00 65.25 216 TYR A C 1
ATOM 1652 O O . TYR A 1 216 ? -17.720 -0.089 49.034 1.00 65.25 216 TYR A O 1
ATOM 1660 N N . TYR A 1 217 ? -19.860 0.485 48.608 1.00 70.12 217 TYR A N 1
ATOM 1661 C CA . TYR A 1 217 ? -20.394 0.283 49.943 1.00 70.12 217 TYR A CA 1
ATOM 1662 C C . TYR A 1 217 ? -21.562 -0.685 49.850 1.00 70.12 217 TYR A C 1
ATOM 1664 O O . TYR A 1 217 ? -22.450 -0.505 49.012 1.00 70.12 217 TYR A O 1
ATOM 1672 N N . GLY A 1 218 ? -21.574 -1.688 50.721 1.00 70.81 218 GLY A N 1
ATOM 1673 C CA . GLY A 1 218 ? -22.677 -2.631 50.798 1.00 70.81 218 GLY A CA 1
ATOM 1674 C C . GLY A 1 218 ? -22.629 -3.503 52.037 1.00 70.81 218 GLY A C 1
ATOM 1675 O O . GLY A 1 218 ? -21.857 -3.260 52.962 1.00 70.81 218 GLY A O 1
ATOM 1676 N N . LEU A 1 219 ? -23.470 -4.532 52.040 1.00 65.38 219 LEU A N 1
ATOM 1677 C CA . LEU A 1 219 ? -23.575 -5.495 53.128 1.00 65.38 219 LEU A CA 1
ATOM 1678 C C . LEU A 1 219 ? -23.096 -6.865 52.650 1.00 65.38 219 LEU A C 1
ATOM 1680 O O . LEU A 1 219 ? -23.505 -7.327 51.586 1.00 65.38 219 LEU A O 1
ATOM 1684 N N . THR A 1 220 ? -22.270 -7.530 53.456 1.00 57.91 220 THR A N 1
ATOM 1685 C CA . THR A 1 220 ? -21.852 -8.921 53.238 1.00 57.91 220 THR A CA 1
ATOM 1686 C C . THR A 1 220 ? -22.196 -9.790 54.442 1.00 57.91 220 THR A C 1
ATOM 1688 O O . THR A 1 220 ? -22.434 -9.280 55.536 1.00 57.91 220 THR A O 1
ATOM 1691 N N . LYS A 1 221 ? -22.232 -11.110 54.254 1.00 53.97 221 LYS A N 1
ATOM 1692 C CA . LYS A 1 221 ? -22.435 -12.063 55.346 1.00 53.97 221 LYS A CA 1
ATOM 1693 C C . LYS A 1 221 ? -21.112 -12.484 55.963 1.00 53.97 221 LYS A C 1
ATOM 1695 O O . LYS A 1 221 ? -20.167 -12.828 55.266 1.00 53.97 221 LYS A O 1
ATOM 1700 N N . THR A 1 222 ? -21.073 -12.534 57.287 1.00 52.59 222 THR A N 1
ATOM 1701 C CA . THR A 1 222 ? -20.008 -13.223 58.020 1.00 52.59 222 THR A CA 1
ATOM 1702 C C . THR A 1 222 ? -20.155 -14.741 57.885 1.00 52.59 222 THR A C 1
ATOM 1704 O O . THR A 1 222 ? -21.227 -15.247 57.547 1.00 52.59 222 THR A O 1
ATOM 1707 N N . ALA A 1 223 ? -19.117 -15.491 58.267 1.00 47.12 223 ALA A N 1
ATOM 1708 C CA . ALA A 1 223 ? -19.150 -16.958 58.323 1.00 47.12 223 ALA A CA 1
ATOM 1709 C C . ALA A 1 223 ? -20.289 -17.527 59.202 1.00 47.12 223 ALA A C 1
ATOM 1711 O O . ALA A 1 223 ? -20.656 -18.693 59.079 1.00 47.12 223 ALA A O 1
ATOM 1712 N N . THR A 1 224 ? -20.860 -16.717 60.100 1.00 55.47 224 THR A N 1
ATOM 1713 C CA . THR A 1 224 ? -22.007 -17.077 60.947 1.00 55.47 224 THR A CA 1
ATOM 1714 C C . THR A 1 224 ? -23.358 -16.626 60.374 1.00 55.47 224 THR A C 1
ATOM 1716 O O . THR A 1 224 ? -24.386 -16.840 61.012 1.00 55.47 224 THR A O 1
ATOM 1719 N N . GLY A 1 225 ? -23.377 -16.023 59.180 1.00 57.91 225 GLY A N 1
ATOM 1720 C CA . GLY A 1 225 ? -24.576 -15.592 58.456 1.00 57.91 225 GLY A CA 1
ATOM 1721 C C . GLY A 1 225 ? -25.120 -14.212 58.843 1.00 57.91 225 GLY A C 1
ATOM 1722 O O . GLY A 1 225 ? -26.232 -13.877 58.433 1.00 57.91 225 GLY A O 1
ATOM 1723 N N . GLU A 1 226 ? -24.374 -13.424 59.622 1.00 71.50 226 GLU A N 1
ATOM 1724 C CA . GLU A 1 226 ? -24.756 -12.064 60.028 1.00 71.50 226 GLU A CA 1
ATOM 1725 C C . GLU A 1 226 ? -24.375 -11.048 58.947 1.00 71.50 226 GLU A C 1
ATOM 1727 O O . GLU A 1 226 ? -23.271 -11.117 58.412 1.00 71.50 226 GLU A O 1
ATOM 1732 N N . LEU A 1 227 ? -25.272 -10.105 58.645 1.00 64.06 227 LEU A N 1
ATOM 1733 C CA . LEU A 1 227 ? -24.994 -9.007 57.721 1.00 64.06 227 LEU A CA 1
ATOM 1734 C C . LEU A 1 227 ? -24.108 -7.948 58.380 1.00 64.06 227 LEU A C 1
ATOM 1736 O O . LEU A 1 227 ? -24.463 -7.408 59.425 1.00 64.06 227 LEU A O 1
ATOM 1740 N N . VAL A 1 228 ? -22.991 -7.623 57.737 1.00 58.06 228 VAL A N 1
ATOM 1741 C CA . VAL A 1 228 ? -22.034 -6.602 58.170 1.00 58.06 228 VAL A CA 1
ATOM 1742 C C . VAL A 1 228 ? -21.688 -5.662 57.021 1.00 58.06 228 VAL A C 1
ATOM 1744 O O . VAL A 1 228 ? -21.648 -6.075 55.861 1.00 58.06 228 VAL A O 1
ATOM 1747 N N . ASP A 1 229 ? -21.419 -4.400 57.354 1.00 65.69 229 ASP A N 1
ATOM 1748 C CA . ASP A 1 229 ? -20.958 -3.407 56.386 1.00 65.69 229 ASP A CA 1
ATOM 1749 C C . ASP A 1 229 ? -19.612 -3.822 55.784 1.00 65.69 229 ASP A C 1
ATOM 1751 O O . ASP A 1 229 ? -18.684 -4.228 56.490 1.00 65.69 229 ASP A O 1
ATOM 1755 N N . THR A 1 230 ? -19.493 -3.670 54.470 1.00 55.38 230 THR A N 1
ATOM 1756 C CA . THR A 1 230 ? -18.256 -3.871 53.724 1.00 55.38 230 THR A CA 1
ATOM 1757 C C . THR A 1 230 ? -18.014 -2.711 52.771 1.00 55.38 230 THR A C 1
ATOM 1759 O O . THR A 1 230 ? -18.943 -2.050 52.299 1.00 55.38 230 THR A O 1
ATOM 1762 N N . ASN A 1 231 ? -16.740 -2.457 52.495 1.00 56.78 231 ASN A N 1
ATOM 1763 C CA . ASN A 1 231 ? -16.329 -1.588 51.411 1.00 56.78 231 ASN A CA 1
ATOM 1764 C C . ASN A 1 231 ? -15.056 -2.112 50.756 1.00 56.78 231 ASN A C 1
ATOM 1766 O O . ASN A 1 231 ? -14.228 -2.767 51.389 1.00 56.78 231 ASN A O 1
ATOM 1770 N N . PHE A 1 232 ? -14.928 -1.820 49.472 1.00 46.66 232 PHE A N 1
ATOM 1771 C CA . PHE A 1 232 ? -13.755 -2.127 48.669 1.00 46.66 232 PHE A CA 1
ATOM 1772 C C . PHE A 1 232 ? -13.700 -1.167 47.486 1.00 46.66 232 PHE A C 1
ATOM 1774 O O . PHE A 1 232 ? -14.708 -0.571 47.102 1.00 46.66 232 PHE A O 1
ATOM 1781 N N . THR A 1 233 ? -12.518 -1.053 46.896 1.00 46.88 233 THR A N 1
ATOM 1782 C CA . THR A 1 233 ? -12.275 -0.200 45.735 1.00 46.88 233 THR A CA 1
ATOM 1783 C C . THR A 1 233 ? -11.983 -1.061 44.517 1.00 46.88 233 THR A C 1
ATOM 1785 O O . THR A 1 233 ? -11.179 -1.992 44.592 1.00 46.88 233 THR A O 1
ATOM 1788 N N . VAL A 1 234 ? -12.614 -0.736 43.390 1.00 49.62 234 VAL A N 1
ATOM 1789 C CA . VAL A 1 234 ? -12.317 -1.302 42.071 1.00 49.62 234 VAL A CA 1
ATOM 1790 C C . VAL A 1 234 ? -11.814 -0.192 41.170 1.00 49.62 234 VAL A C 1
ATOM 1792 O O . VAL A 1 234 ? -12.474 0.830 41.015 1.00 49.62 234 VAL A O 1
ATOM 1795 N N . ARG A 1 235 ? -10.680 -0.427 40.516 1.00 50.19 235 ARG A N 1
ATOM 1796 C CA . ARG A 1 235 ? -10.185 0.438 39.449 1.00 50.19 235 ARG A CA 1
ATOM 1797 C C . ARG A 1 235 ? -10.733 -0.021 38.105 1.00 50.19 235 ARG A C 1
ATOM 1799 O O . ARG A 1 235 ? -10.422 -1.129 37.679 1.00 50.19 235 ARG A O 1
ATOM 1806 N N . THR A 1 236 ? -11.468 0.839 37.409 1.00 55.03 236 THR A N 1
ATOM 1807 C CA . THR A 1 236 ? -11.750 0.668 35.978 1.00 55.03 236 THR A CA 1
ATOM 1808 C C . THR A 1 236 ? -10.688 1.404 35.176 1.00 55.03 236 THR A C 1
ATOM 1810 O O . THR A 1 236 ? -10.361 2.550 35.483 1.00 55.03 236 THR A O 1
ATOM 1813 N N . VAL A 1 237 ? -10.152 0.748 34.151 1.00 50.81 237 VAL A N 1
ATOM 1814 C CA . VAL A 1 237 ? -9.105 1.291 33.283 1.00 50.81 237 VAL A CA 1
ATOM 1815 C C . VAL A 1 237 ? -9.703 1.656 31.932 1.00 50.81 237 VAL A C 1
ATOM 1817 O O . VAL A 1 237 ? -10.492 0.901 31.376 1.00 50.81 237 VAL A O 1
ATOM 1820 N N . TRP A 1 238 ? -9.315 2.822 31.440 1.00 54.19 238 TRP A N 1
ATOM 1821 C CA . TRP A 1 238 ? -9.846 3.495 30.272 1.00 54.19 238 TRP A CA 1
ATOM 1822 C C . TRP A 1 238 ? -8.726 3.801 29.298 1.00 54.19 238 TRP A C 1
ATOM 1824 O O . TRP A 1 238 ? -7.553 3.932 29.656 1.00 54.19 238 TRP A O 1
ATOM 1834 N N . THR A 1 239 ? -9.098 3.915 28.037 1.00 52.16 239 THR A N 1
ATOM 1835 C CA . THR A 1 239 ? -8.212 4.420 27.005 1.00 52.16 239 THR A CA 1
ATOM 1836 C C . THR A 1 239 ? -9.005 5.444 26.226 1.00 52.16 239 THR A C 1
ATOM 1838 O O . THR A 1 239 ? -9.929 5.091 25.497 1.00 52.16 239 THR A O 1
ATOM 1841 N N . SER A 1 240 ? -8.675 6.712 26.451 1.00 54.22 240 SER A N 1
ATOM 1842 C CA . SER A 1 240 ? -9.285 7.808 25.718 1.00 54.22 240 SER A CA 1
ATOM 1843 C C . SER A 1 240 ? -8.571 7.940 24.390 1.00 54.22 240 SER A C 1
ATOM 1845 O O . SER A 1 240 ? -7.342 8.047 24.352 1.00 54.22 240 SER A O 1
ATOM 1847 N N . ILE A 1 241 ? -9.324 7.910 23.304 1.00 50.53 241 ILE A N 1
ATOM 1848 C CA . ILE A 1 241 ? -8.759 7.991 21.967 1.00 50.53 241 ILE A CA 1
ATOM 1849 C C . ILE A 1 241 ? -9.485 9.100 21.234 1.00 50.53 241 ILE A C 1
ATOM 1851 O O . ILE A 1 241 ? -10.700 9.065 21.094 1.00 50.53 241 ILE A O 1
ATOM 1855 N N . ASP A 1 242 ? -8.707 10.049 20.741 1.00 51.06 242 ASP A N 1
ATOM 1856 C CA . ASP A 1 242 ? -9.164 11.010 19.753 1.00 51.06 242 ASP A CA 1
ATOM 1857 C C . ASP A 1 242 ? -9.337 10.281 18.413 1.00 51.06 242 ASP A C 1
ATOM 1859 O O . ASP A 1 242 ? -8.360 9.810 17.814 1.00 51.06 242 ASP A O 1
ATOM 1863 N N . LEU A 1 243 ? -10.585 10.132 17.964 1.00 48.53 243 LEU A N 1
ATOM 1864 C CA . LEU A 1 243 ? -10.895 9.481 16.695 1.00 48.53 243 LEU A CA 1
ATOM 1865 C C . LEU A 1 243 ? -10.504 10.341 15.485 1.00 48.53 243 LEU A C 1
ATOM 1867 O O . LEU A 1 243 ? -10.216 9.761 14.432 1.00 48.53 243 LEU A O 1
ATOM 1871 N N . ASN A 1 244 ? -10.360 11.666 15.645 1.00 45.38 244 ASN A N 1
ATOM 1872 C CA . ASN A 1 244 ? -9.787 12.545 14.618 1.00 45.38 244 ASN A CA 1
ATOM 1873 C C . ASN A 1 244 ? -8.281 12.304 14.429 1.00 45.38 244 ASN A C 1
ATOM 1875 O O . ASN A 1 244 ? -7.750 12.528 13.341 1.00 45.38 244 ASN A O 1
ATOM 1879 N N . ASP A 1 245 ? -7.592 11.793 15.455 1.00 48.91 245 ASP A N 1
ATOM 1880 C CA . ASP A 1 245 ? -6.190 11.351 15.374 1.00 48.91 245 ASP A CA 1
ATOM 1881 C C . ASP A 1 245 ? -6.053 9.889 14.891 1.00 48.91 245 ASP A C 1
ATOM 1883 O O . ASP A 1 245 ? -4.939 9.358 14.817 1.00 48.91 245 ASP A O 1
ATOM 1887 N N . ALA A 1 246 ? -7.188 9.268 14.531 1.00 52.97 246 ALA A N 1
ATOM 1888 C CA . ALA A 1 246 ? -7.381 7.922 14.009 1.00 52.97 246 ALA A CA 1
ATOM 1889 C C . ALA A 1 246 ? -6.475 6.867 14.679 1.00 52.97 246 ALA A C 1
ATOM 1891 O O . ALA A 1 246 ? -5.342 6.645 14.225 1.00 52.97 246 ALA A O 1
ATOM 1892 N N . PRO A 1 247 ? -6.965 6.107 15.686 1.00 61.38 247 PRO A N 1
ATOM 1893 C CA . PRO A 1 247 ? -6.177 5.021 16.266 1.00 61.38 247 PRO A CA 1
ATOM 1894 C C . PRO A 1 247 ? -5.763 3.997 15.222 1.00 61.38 247 PRO A C 1
ATOM 1896 O O . PRO A 1 247 ? -4.826 3.246 15.467 1.00 61.38 247 PRO A O 1
ATOM 1899 N N . VAL A 1 248 ? -6.444 3.954 14.074 1.00 75.69 248 VAL A N 1
ATOM 1900 C CA . VAL A 1 248 ? -6.101 3.112 12.944 1.00 75.69 248 VAL A CA 1
ATOM 1901 C C . VAL A 1 248 ? -5.783 3.949 11.714 1.00 75.69 248 VAL A C 1
ATOM 1903 O O . VAL A 1 248 ? -6.610 4.713 11.234 1.00 75.69 248 VAL A O 1
ATOM 1906 N N . ARG A 1 249 ? -4.582 3.756 11.164 1.00 85.50 249 ARG A N 1
ATOM 1907 C CA . ARG A 1 249 ? -4.160 4.349 9.892 1.00 85.50 249 ARG A CA 1
ATOM 1908 C C . ARG A 1 249 ? -4.236 3.309 8.792 1.00 85.50 249 ARG A C 1
ATOM 1910 O O . ARG A 1 249 ? -3.685 2.215 8.927 1.00 85.50 249 ARG A O 1
ATOM 1917 N N . LEU A 1 250 ? -4.858 3.677 7.687 1.00 90.81 250 LEU A N 1
ATOM 1918 C CA . LEU A 1 250 ? -4.913 2.902 6.461 1.00 90.81 250 LEU A CA 1
ATOM 1919 C C . LEU A 1 250 ? -4.481 3.841 5.345 1.00 90.81 250 LEU A C 1
ATOM 1921 O O . LEU A 1 250 ? -5.275 4.648 4.891 1.00 90.81 250 LEU A O 1
ATOM 1925 N N . GLU A 1 251 ? -3.217 3.781 4.942 1.00 91.81 251 GLU A N 1
ATOM 1926 C CA . GLU A 1 251 ? -2.676 4.654 3.895 1.00 91.81 251 GLU A CA 1
ATOM 1927 C C . GLU A 1 251 ? -2.617 3.873 2.575 1.00 91.81 251 GLU A C 1
ATOM 1929 O O . GLU A 1 251 ? -1.818 2.931 2.493 1.00 91.81 251 GLU A O 1
ATOM 1934 N N . PRO A 1 252 ? -3.440 4.215 1.561 1.00 93.12 252 PRO A N 1
ATOM 1935 C CA . PRO A 1 252 ? -3.384 3.570 0.249 1.00 93.12 252 PRO A CA 1
ATOM 1936 C C . PRO A 1 252 ? -2.112 3.905 -0.529 1.00 93.12 252 PRO A C 1
ATOM 1938 O O . PRO A 1 252 ? -1.645 3.066 -1.283 1.00 93.12 252 PRO A O 1
ATOM 1941 N N . VAL A 1 253 ? -1.537 5.095 -0.303 1.00 94.25 253 VAL A N 1
ATOM 1942 C CA . VAL A 1 253 ? -0.247 5.520 -0.875 1.00 94.25 253 VAL A CA 1
ATOM 1943 C C . VAL A 1 253 ? 0.835 5.442 0.200 1.00 94.25 253 VAL A C 1
ATOM 1945 O O . VAL A 1 253 ? 0.923 6.292 1.101 1.00 94.25 253 VAL A O 1
ATOM 1948 N N . THR A 1 254 ? 1.678 4.413 0.136 1.00 92.62 254 THR A N 1
ATOM 1949 C CA . THR A 1 254 ? 2.631 4.099 1.202 1.00 92.62 254 THR A CA 1
ATOM 1950 C C . THR A 1 254 ? 3.923 3.457 0.705 1.00 92.62 254 THR A C 1
ATOM 1952 O O . THR A 1 254 ? 3.982 2.760 -0.293 1.00 92.62 254 THR A O 1
ATOM 1955 N N . VAL A 1 255 ? 4.997 3.646 1.470 1.00 91.69 255 VAL A N 1
ATOM 1956 C CA . VAL A 1 255 ? 6.300 2.989 1.232 1.00 91.69 255 VAL A CA 1
ATOM 1957 C C . VAL A 1 255 ? 6.522 1.813 2.180 1.00 91.69 255 VAL A C 1
ATOM 1959 O O . VAL A 1 255 ? 7.612 1.244 2.253 1.00 91.69 255 VAL A O 1
ATOM 1962 N N . ALA A 1 256 ? 5.508 1.486 2.982 1.00 92.62 256 ALA A N 1
ATOM 1963 C CA . ALA A 1 256 ? 5.613 0.474 4.010 1.00 92.62 256 ALA A CA 1
ATOM 1964 C C . ALA A 1 256 ? 5.785 -0.922 3.400 1.00 92.62 256 ALA A C 1
ATOM 1966 O O . ALA A 1 256 ? 5.136 -1.305 2.426 1.00 92.62 256 ALA A O 1
ATOM 1967 N N . THR A 1 257 ? 6.626 -1.728 4.044 1.00 93.12 257 THR A N 1
ATOM 1968 C CA . THR A 1 257 ? 6.779 -3.145 3.720 1.00 93.12 257 THR A CA 1
ATOM 1969 C C . THR A 1 257 ? 6.484 -4.021 4.930 1.00 93.12 257 THR A C 1
ATOM 1971 O O . THR A 1 257 ? 6.500 -3.582 6.085 1.00 93.12 257 THR A O 1
ATOM 1974 N N . ASN A 1 258 ? 6.200 -5.296 4.691 1.00 89.31 258 ASN A N 1
ATOM 1975 C CA . ASN A 1 258 ? 6.221 -6.321 5.732 1.00 89.31 258 ASN A CA 1
ATOM 1976 C C . ASN A 1 258 ? 7.621 -6.865 5.989 1.00 89.31 258 ASN A C 1
ATOM 1978 O O . ASN A 1 258 ? 8.586 -6.487 5.326 1.00 89.31 258 ASN A O 1
ATOM 1982 N N . ALA A 1 259 ? 7.724 -7.746 6.984 1.00 86.56 259 ALA A N 1
ATOM 1983 C CA . ALA A 1 259 ? 8.990 -8.355 7.384 1.00 86.56 259 ALA A CA 1
ATOM 1984 C C . ALA A 1 259 ? 9.668 -9.140 6.243 1.00 86.56 259 ALA A C 1
ATOM 1986 O O . ALA A 1 259 ? 10.875 -9.354 6.279 1.00 86.56 259 ALA A O 1
ATOM 1987 N N . ALA A 1 260 ? 8.906 -9.546 5.222 1.00 86.12 260 ALA A N 1
ATOM 1988 C CA . ALA A 1 260 ? 9.414 -10.207 4.024 1.00 86.12 260 ALA A CA 1
ATOM 1989 C C . ALA A 1 260 ? 9.806 -9.223 2.899 1.00 86.12 260 ALA A C 1
ATOM 1991 O O . ALA A 1 260 ? 10.117 -9.662 1.795 1.00 86.12 260 ALA A O 1
ATOM 1992 N N . GLY A 1 261 ? 9.753 -7.907 3.136 1.00 88.00 261 GLY A N 1
ATOM 1993 C CA . GLY A 1 261 ? 10.056 -6.875 2.137 1.00 88.00 261 GLY A CA 1
ATOM 1994 C C . GLY A 1 261 ? 8.963 -6.665 1.079 1.00 88.00 261 GLY A C 1
ATOM 1995 O O . GLY A 1 261 ? 9.191 -5.966 0.092 1.00 88.00 261 GLY A O 1
ATOM 1996 N N . THR A 1 262 ? 7.775 -7.254 1.261 1.00 91.00 262 THR A N 1
ATOM 1997 C CA . THR A 1 262 ? 6.626 -7.047 0.362 1.00 91.00 262 THR A CA 1
ATOM 1998 C C . THR A 1 262 ? 5.976 -5.704 0.670 1.00 91.00 262 THR A C 1
ATOM 2000 O O . THR A 1 262 ? 5.702 -5.432 1.839 1.00 91.00 262 THR A O 1
ATOM 2003 N N . ILE A 1 263 ? 5.728 -4.891 -0.359 1.00 94.69 263 ILE A N 1
ATOM 2004 C CA . ILE A 1 263 ? 4.980 -3.631 -0.241 1.00 94.69 263 ILE A CA 1
ATOM 2005 C C . ILE A 1 263 ? 3.553 -3.950 0.212 1.00 94.69 263 ILE A C 1
ATOM 2007 O O . ILE A 1 263 ? 2.932 -4.882 -0.309 1.00 94.69 263 ILE A O 1
ATOM 2011 N N . VAL A 1 264 ? 3.070 -3.224 1.218 1.00 96.12 264 VAL A N 1
ATOM 2012 C CA . VAL A 1 264 ? 1.695 -3.364 1.712 1.00 96.12 264 VAL A CA 1
ATOM 2013 C C . VAL A 1 264 ? 0.787 -2.318 1.080 1.00 96.12 264 VAL A C 1
ATOM 2015 O O . VAL A 1 264 ? 1.267 -1.294 0.618 1.00 96.12 264 VAL A O 1
ATOM 2018 N N . ASN A 1 265 ? -0.518 -2.585 1.092 1.00 96.75 265 ASN A N 1
ATOM 2019 C CA . ASN A 1 265 ? -1.549 -1.741 0.477 1.00 96.75 265 ASN A CA 1
ATOM 2020 C C . ASN A 1 265 ? -1.357 -1.506 -1.034 1.00 96.75 265 ASN A C 1
ATOM 2022 O O . ASN A 1 265 ? -1.575 -0.396 -1.500 1.00 96.75 265 ASN A O 1
ATOM 2026 N N . PRO A 1 266 ? -0.986 -2.533 -1.828 1.00 97.25 266 PRO A N 1
ATOM 2027 C CA . PRO A 1 266 ? -0.805 -2.346 -3.261 1.00 97.25 266 PRO A CA 1
ATOM 2028 C C . PRO A 1 266 ? -2.126 -1.968 -3.947 1.00 97.25 266 PRO A C 1
ATOM 2030 O O . PRO A 1 266 ? -3.180 -2.534 -3.627 1.00 97.25 266 PRO A O 1
ATOM 2033 N N . ALA A 1 267 ? -2.046 -1.114 -4.970 1.00 96.56 267 ALA A N 1
ATOM 2034 C CA . ALA A 1 267 ? -3.181 -0.762 -5.828 1.00 96.56 267 ALA A CA 1
ATOM 2035 C C . ALA A 1 267 ? -3.841 -1.983 -6.498 1.00 96.56 267 ALA A C 1
ATOM 2037 O O . ALA A 1 267 ? -5.051 -2.011 -6.737 1.00 96.56 267 ALA A O 1
ATOM 2038 N N . GLY A 1 268 ? -3.056 -3.020 -6.792 1.00 95.75 268 GLY A N 1
ATOM 2039 C CA . GLY A 1 268 ? -3.501 -4.202 -7.512 1.00 95.75 268 GLY A CA 1
ATOM 2040 C C . GLY A 1 268 ? -3.104 -5.529 -6.872 1.00 95.75 268 GLY A C 1
ATOM 2041 O O . GLY A 1 268 ? -2.077 -5.678 -6.205 1.00 95.75 268 GLY A O 1
ATOM 2042 N N . VAL A 1 269 ? -3.927 -6.544 -7.138 1.00 97.69 269 VAL A N 1
ATOM 2043 C CA . VAL A 1 269 ? -3.690 -7.942 -6.761 1.00 97.69 269 VAL A CA 1
ATOM 2044 C C . VAL A 1 269 ? -3.593 -8.785 -8.032 1.00 97.69 269 VAL A C 1
ATOM 2046 O O . VAL A 1 269 ? -4.546 -8.815 -8.813 1.00 97.69 269 VAL A O 1
ATOM 2049 N N . PRO A 1 270 ? -2.498 -9.529 -8.263 1.00 96.94 270 PRO A N 1
ATOM 2050 C CA . PRO A 1 270 ? -2.430 -10.438 -9.401 1.00 96.94 270 PRO A CA 1
ATOM 2051 C C . PRO A 1 270 ? -3.516 -11.517 -9.307 1.00 96.94 270 PRO A C 1
ATOM 2053 O O . PRO A 1 270 ? -3.733 -12.093 -8.237 1.00 96.94 270 PRO A O 1
ATOM 2056 N N . LEU A 1 271 ? -4.172 -11.842 -10.421 1.00 97.38 271 LEU A N 1
ATOM 2057 C CA . LEU A 1 271 ? -5.120 -12.955 -10.498 1.00 97.38 271 LEU A CA 1
ATOM 2058 C C . LEU A 1 271 ? -4.429 -14.260 -10.072 1.00 97.38 271 LEU A C 1
ATOM 2060 O O . LEU A 1 271 ? -3.357 -14.594 -10.574 1.00 97.38 271 LEU A O 1
ATOM 2064 N N . ASN A 1 272 ? -5.037 -14.995 -9.136 1.00 95.50 272 ASN A N 1
ATOM 2065 C CA . ASN A 1 272 ? -4.466 -16.157 -8.436 1.00 95.50 272 ASN A CA 1
ATOM 2066 C C . ASN A 1 272 ? -3.228 -15.866 -7.560 1.00 95.50 272 ASN A C 1
ATOM 2068 O O . ASN A 1 272 ? -2.717 -16.770 -6.893 1.00 95.50 272 ASN A O 1
ATOM 2072 N N . GLY A 1 273 ? -2.761 -14.619 -7.523 1.00 95.75 273 GLY A N 1
ATOM 2073 C CA . GLY A 1 273 ? -1.699 -14.138 -6.651 1.00 95.75 273 GLY A CA 1
ATOM 2074 C C . GLY A 1 273 ? -2.204 -13.751 -5.264 1.00 95.75 273 GLY A C 1
ATOM 2075 O O . GLY A 1 273 ? -3.389 -13.867 -4.951 1.00 95.75 273 GLY A O 1
ATOM 2076 N N . VAL A 1 274 ? -1.272 -13.309 -4.418 1.00 95.69 274 VAL A N 1
ATOM 2077 C CA . VAL A 1 274 ? -1.551 -12.810 -3.065 1.00 95.69 274 VAL A CA 1
ATOM 2078 C C . VAL A 1 274 ? -0.862 -11.462 -2.872 1.00 95.69 274 VAL A C 1
ATOM 2080 O O . VAL A 1 274 ? 0.319 -11.319 -3.218 1.00 95.69 274 VAL A O 1
ATOM 2083 N N . ALA A 1 275 ? -1.612 -10.526 -2.300 1.00 96.94 275 ALA A N 1
ATOM 2084 C CA . ALA A 1 275 ? -1.194 -9.212 -1.830 1.00 96.94 275 ALA A CA 1
ATOM 2085 C C . ALA A 1 275 ? -1.414 -9.098 -0.313 1.00 96.94 275 ALA A C 1
ATOM 2087 O O . ALA A 1 275 ? -2.138 -9.907 0.274 1.00 96.94 275 ALA A O 1
ATOM 2088 N N . VAL A 1 276 ? -0.784 -8.108 0.318 1.00 96.56 276 VAL A N 1
ATOM 2089 C CA . VAL A 1 276 ? -0.916 -7.847 1.756 1.00 96.56 276 VAL A CA 1
ATOM 2090 C C . VAL A 1 276 ? -1.449 -6.437 1.951 1.00 96.56 276 VAL A C 1
ATOM 2092 O O . VAL A 1 276 ? -0.869 -5.483 1.442 1.00 96.56 276 VAL A O 1
ATOM 2095 N N . TYR A 1 277 ? -2.533 -6.322 2.705 1.00 97.19 277 TYR A N 1
ATOM 2096 C CA . TYR A 1 277 ? -3.114 -5.057 3.139 1.00 97.19 277 TYR A CA 1
ATOM 2097 C C . TYR A 1 277 ? -2.873 -4.902 4.630 1.00 97.19 277 TYR A C 1
ATOM 2099 O O . TYR A 1 277 ? -2.951 -5.883 5.371 1.00 97.19 277 TYR A O 1
ATOM 2107 N N . ARG A 1 278 ? -2.534 -3.693 5.064 1.00 94.81 278 ARG A N 1
ATOM 2108 C CA . ARG A 1 278 ? -2.161 -3.396 6.437 1.00 94.81 278 ARG A CA 1
ATOM 2109 C C . ARG A 1 278 ? -2.846 -2.135 6.934 1.00 94.81 278 ARG A C 1
ATOM 2111 O O . ARG A 1 278 ? -2.815 -1.100 6.272 1.00 94.81 278 ARG A O 1
ATOM 2118 N N . VAL A 1 279 ? -3.318 -2.222 8.170 1.00 92.31 279 VAL A N 1
ATOM 2119 C CA . VAL A 1 279 ? -3.568 -1.061 9.017 1.00 92.31 279 VAL A CA 1
ATOM 2120 C C . VAL A 1 279 ? -2.478 -0.895 10.073 1.00 92.31 279 VAL A C 1
ATOM 2122 O O . VAL A 1 279 ? -1.974 -1.876 10.628 1.00 92.31 279 VAL A O 1
ATOM 2125 N N . ALA A 1 280 ? -2.103 0.347 10.364 1.00 85.56 280 ALA A N 1
ATOM 2126 C CA . ALA A 1 280 ? -1.298 0.675 11.535 1.00 85.56 280 ALA A CA 1
ATOM 2127 C C . ALA A 1 280 ? -2.216 1.063 12.692 1.00 85.56 280 ALA A C 1
ATOM 2129 O O . ALA A 1 280 ? -3.292 1.597 12.462 1.00 85.56 280 ALA A O 1
ATOM 2130 N N . VAL A 1 281 ? -1.773 0.810 13.922 1.00 75.81 281 VAL A N 1
ATOM 2131 C CA . VAL A 1 281 ? -2.501 1.187 15.134 1.00 75.81 281 VAL A CA 1
ATOM 2132 C C . VAL A 1 281 ? -1.637 2.143 15.949 1.00 75.81 281 VAL A C 1
ATOM 2134 O O . VAL A 1 281 ? -0.464 1.833 16.168 1.00 75.81 281 VAL A O 1
ATOM 2137 N N . VAL A 1 282 ? -2.189 3.273 16.390 1.00 65.19 282 VAL A N 1
ATOM 2138 C CA . VAL A 1 282 ? -1.459 4.327 17.100 1.00 65.19 282 VAL A CA 1
ATOM 2139 C C . VAL A 1 282 ? -2.196 4.736 18.379 1.00 65.19 282 VAL A C 1
ATOM 2141 O O . VAL A 1 282 ? -3.342 5.160 18.293 1.00 65.19 282 VAL A O 1
ATOM 2144 N N . PRO A 1 283 ? -1.537 4.688 19.553 1.00 54.28 283 PRO A N 1
ATOM 2145 C CA . PRO A 1 283 ? -0.264 4.019 19.842 1.00 54.28 283 PRO A CA 1
ATOM 2146 C C . PRO A 1 283 ? -0.246 2.513 19.524 1.00 54.28 283 PRO A C 1
ATOM 2148 O O . PRO A 1 283 ? -1.258 1.819 19.609 1.00 54.28 283 PRO A O 1
ATOM 2151 N N . GLU A 1 284 ? 0.927 1.980 19.176 1.00 57.56 284 GLU A N 1
ATOM 2152 C CA . GLU A 1 284 ? 1.080 0.544 18.923 1.00 57.56 284 GLU A CA 1
ATOM 2153 C C . GLU A 1 284 ? 0.697 -0.277 20.170 1.00 57.56 284 GLU A C 1
ATOM 2155 O O . GLU A 1 284 ? 1.045 0.076 21.295 1.00 57.56 284 GLU A O 1
ATOM 2160 N N . GLY A 1 285 ? -0.023 -1.386 19.970 1.00 54.75 285 GLY A N 1
ATOM 2161 C CA . GLY A 1 285 ? -0.462 -2.280 21.048 1.00 54.75 285 GLY A CA 1
ATOM 2162 C C . GLY A 1 285 ? -1.794 -1.917 21.712 1.00 54.75 285 GLY A C 1
ATOM 2163 O O . GLY A 1 285 ? -2.304 -2.733 22.475 1.00 54.75 285 GLY A O 1
ATOM 2164 N N . ILE A 1 286 ? -2.389 -0.761 21.389 1.00 56.22 286 ILE A N 1
ATOM 2165 C CA . ILE A 1 286 ? -3.639 -0.303 22.022 1.00 56.22 286 ILE A CA 1
ATOM 2166 C C . ILE A 1 286 ? -4.876 -1.095 21.571 1.00 56.22 286 ILE A C 1
ATOM 2168 O O . ILE A 1 286 ? -5.746 -1.393 22.382 1.00 56.22 286 ILE A O 1
ATOM 2172 N N . ILE A 1 287 ? -4.909 -1.506 20.299 1.00 64.75 287 ILE A N 1
ATOM 2173 C CA . ILE A 1 287 ? -5.916 -2.417 19.739 1.00 64.75 287 ILE A CA 1
ATOM 2174 C C . ILE A 1 287 ? -5.236 -3.773 19.488 1.00 64.75 287 ILE A C 1
ATOM 2176 O O . ILE A 1 287 ? -4.235 -3.831 18.749 1.00 64.75 287 ILE A O 1
ATOM 2180 N N . PRO A 1 288 ? -5.703 -4.873 20.102 1.00 67.50 288 PRO A N 1
ATOM 2181 C CA . PRO A 1 288 ? -5.154 -6.197 19.848 1.00 67.50 288 PRO A CA 1
ATOM 2182 C C . PRO A 1 288 ? -5.578 -6.700 18.459 1.00 67.50 288 PRO A C 1
ATOM 2184 O O . PRO A 1 288 ? -6.617 -6.335 17.926 1.00 67.50 288 PRO A O 1
ATOM 2187 N N . ASP A 1 289 ? -4.767 -7.574 17.857 1.00 77.38 289 ASP A N 1
ATOM 2188 C CA . ASP A 1 289 ? -5.053 -8.105 16.514 1.00 77.38 289 ASP A CA 1
ATOM 2189 C C . ASP A 1 289 ? -6.382 -8.878 16.430 1.00 77.38 289 ASP A C 1
ATOM 2191 O O . ASP A 1 289 ? -6.957 -8.976 15.351 1.00 77.38 289 ASP A O 1
ATOM 2195 N N . SER A 1 290 ? -6.856 -9.456 17.537 1.00 78.81 290 SER A N 1
ATOM 2196 C CA . SER A 1 290 ? -8.132 -10.182 17.579 1.00 78.81 290 SER A CA 1
ATOM 2197 C C . SER A 1 290 ? -9.341 -9.301 17.293 1.00 78.81 290 SER A C 1
ATOM 2199 O O . SER A 1 290 ? -10.354 -9.831 16.851 1.00 78.81 290 SER A O 1
ATOM 2201 N N . ASP A 1 291 ? -9.204 -7.997 17.517 1.00 77.56 291 ASP A N 1
ATOM 2202 C CA . ASP A 1 291 ? -10.316 -7.051 17.523 1.00 77.56 291 ASP A CA 1
ATOM 2203 C C . ASP A 1 291 ? -10.375 -6.267 16.207 1.00 77.56 291 ASP A C 1
ATOM 2205 O O . ASP A 1 291 ? -11.276 -5.466 16.002 1.00 77.56 291 ASP A O 1
ATOM 2209 N N . ILE A 1 292 ? -9.403 -6.475 15.310 1.00 85.75 292 ILE A N 1
ATOM 2210 C CA . ILE A 1 292 ? -9.333 -5.850 13.987 1.00 85.75 292 ILE A CA 1
ATOM 2211 C C . ILE A 1 292 ? -9.859 -6.856 12.976 1.00 85.75 292 ILE A C 1
ATOM 2213 O O . ILE A 1 292 ? -9.214 -7.876 12.728 1.00 85.75 292 ILE A O 1
ATOM 2217 N N . HIS A 1 293 ? -10.983 -6.547 12.341 1.00 91.38 293 HIS A N 1
ATOM 2218 C CA . HIS A 1 293 ? -11.638 -7.426 11.378 1.00 91.38 293 HIS A CA 1
ATOM 2219 C C . HIS A 1 293 ? -11.647 -6.794 9.996 1.00 91.38 293 HIS A C 1
ATOM 2221 O O . HIS A 1 293 ? -11.997 -5.632 9.823 1.00 91.38 293 HIS A O 1
ATOM 2227 N N . TRP A 1 294 ? -11.298 -7.592 8.997 1.00 97.00 294 TRP A N 1
ATOM 2228 C CA . TRP A 1 294 ? -11.343 -7.218 7.595 1.00 97.00 294 TRP A CA 1
ATOM 2229 C C . TRP A 1 294 ? -12.562 -7.836 6.926 1.00 97.00 294 TRP A C 1
ATOM 2231 O O . TRP A 1 294 ? -12.864 -9.028 7.072 1.00 97.00 294 TRP A O 1
ATOM 2241 N N . SER A 1 295 ? -13.217 -7.030 6.106 1.00 96.50 295 SER A N 1
ATOM 2242 C CA . SER A 1 295 ? -14.290 -7.450 5.222 1.00 96.50 295 SER A CA 1
ATOM 2243 C C . SER A 1 295 ? -13.987 -7.043 3.779 1.00 96.50 295 SER A C 1
ATOM 2245 O O . SER A 1 295 ? -13.060 -6.285 3.497 1.00 96.50 295 SER A O 1
ATOM 2247 N N . LYS A 1 296 ? -14.731 -7.628 2.840 1.00 96.75 296 LYS A N 1
ATOM 2248 C CA . LYS A 1 296 ? -14.585 -7.394 1.402 1.00 96.75 296 LYS A CA 1
ATOM 2249 C C . LYS A 1 296 ? -15.958 -7.167 0.790 1.00 96.75 296 LYS A C 1
ATOM 2251 O O . LYS A 1 296 ? -16.898 -7.897 1.109 1.00 96.75 296 LYS A O 1
ATOM 2256 N N . ASN A 1 297 ? -16.066 -6.207 -0.120 1.00 96.12 297 ASN A N 1
ATOM 2257 C CA . ASN A 1 297 ? -17.350 -5.847 -0.728 1.00 96.12 297 ASN A CA 1
ATOM 2258 C C . ASN A 1 297 ? -17.852 -6.856 -1.778 1.00 96.12 297 ASN A C 1
ATOM 2260 O O . ASN A 1 297 ? -19.044 -6.898 -2.075 1.00 96.12 297 ASN A O 1
ATOM 2264 N N . ASN A 1 298 ? -16.967 -7.667 -2.363 1.00 96.81 298 ASN A N 1
ATOM 2265 C CA . ASN A 1 298 ? -17.325 -8.588 -3.438 1.00 96.81 298 ASN A CA 1
ATOM 2266 C C . ASN A 1 298 ? -16.469 -9.871 -3.435 1.00 96.81 298 ASN A C 1
ATOM 2268 O O . ASN A 1 298 ? -15.684 -10.138 -2.521 1.00 96.81 298 ASN A O 1
ATOM 2272 N N . SER A 1 299 ? -16.671 -10.721 -4.445 1.00 96.69 299 SER A N 1
ATOM 2273 C CA . SER A 1 299 ? -15.996 -12.020 -4.589 1.00 96.69 299 SER A CA 1
ATOM 2274 C C . SER A 1 299 ? -14.816 -12.010 -5.566 1.00 96.69 299 SER A C 1
ATOM 2276 O O . SER A 1 299 ? -14.277 -13.079 -5.851 1.00 96.69 299 SER A O 1
ATOM 2278 N N . ASN A 1 300 ? -14.385 -10.838 -6.048 1.00 98.06 300 ASN A N 1
ATOM 2279 C CA . ASN A 1 300 ? -13.171 -10.723 -6.864 1.00 98.06 300 ASN A CA 1
ATOM 2280 C C . ASN A 1 300 ? -11.934 -11.102 -6.052 1.00 98.06 300 ASN A C 1
ATOM 2282 O O . ASN A 1 300 ? -10.970 -11.625 -6.604 1.00 98.06 300 ASN A O 1
ATOM 2286 N N . VAL A 1 301 ? -11.993 -10.922 -4.731 1.00 98.25 301 VAL A N 1
ATOM 2287 C CA . VAL A 1 301 ? -10.944 -11.307 -3.790 1.00 98.25 301 VAL A CA 1
ATOM 2288 C C . VAL A 1 301 ? -11.447 -12.238 -2.686 1.00 98.25 301 VAL A C 1
ATOM 2290 O O . VAL A 1 301 ? -12.646 -12.361 -2.421 1.00 98.25 301 VAL A O 1
ATOM 2293 N N . THR A 1 302 ? -10.510 -12.905 -2.015 1.00 97.50 302 THR A N 1
ATOM 2294 C CA . THR A 1 302 ? -10.751 -13.672 -0.787 1.00 97.50 302 THR A CA 1
ATOM 2295 C C . THR A 1 302 ? -9.582 -13.549 0.185 1.00 97.50 302 THR A C 1
ATOM 2297 O O . THR A 1 302 ? -8.452 -13.297 -0.230 1.00 97.50 302 THR A O 1
ATOM 2300 N N . PHE A 1 303 ? -9.829 -13.778 1.473 1.00 97.62 303 PHE A N 1
ATOM 2301 C CA . PHE A 1 303 ? -8.773 -13.821 2.481 1.00 97.62 303 PHE A CA 1
ATOM 2302 C C . PHE A 1 303 ? -8.001 -15.139 2.389 1.00 97.62 303 PHE A C 1
ATOM 2304 O O . PHE A 1 303 ? -8.560 -16.236 2.492 1.00 97.62 303 PHE A O 1
ATOM 2311 N N . TYR A 1 304 ? -6.694 -15.040 2.171 1.00 91.00 304 TYR A N 1
ATOM 2312 C CA . TYR A 1 304 ? -5.810 -16.189 2.061 1.00 91.00 304 TYR A CA 1
ATOM 2313 C C . TYR A 1 304 ? -5.744 -16.940 3.398 1.00 91.00 304 TYR A C 1
ATOM 2315 O O . TYR A 1 304 ? -5.511 -16.354 4.452 1.00 91.00 304 TYR A O 1
ATOM 2323 N N . GLY A 1 305 ? -5.992 -18.252 3.360 1.00 86.06 305 GLY A N 1
ATOM 2324 C CA . GLY A 1 305 ? -6.066 -19.081 4.568 1.00 86.06 305 GLY A CA 1
ATOM 2325 C C . GLY A 1 305 ? -7.272 -18.790 5.471 1.00 86.06 305 GLY A C 1
ATOM 2326 O O . GLY A 1 305 ? -7.294 -19.274 6.596 1.00 86.06 305 GLY A O 1
ATOM 2327 N N . GLY A 1 306 ? -8.258 -18.006 5.009 1.00 84.12 306 GLY A N 1
ATOM 2328 C CA . GLY A 1 306 ? -9.432 -17.629 5.804 1.00 84.12 306 GLY A CA 1
ATOM 2329 C C . GLY A 1 306 ? -9.132 -16.658 6.950 1.00 84.12 306 GLY A C 1
ATOM 2330 O O . GLY A 1 306 ? -9.989 -16.451 7.800 1.00 84.12 306 GLY A O 1
ATOM 2331 N N . LYS A 1 307 ? -7.928 -16.071 6.992 1.00 88.19 307 LYS A N 1
ATOM 2332 C CA . LYS A 1 307 ? -7.527 -15.124 8.032 1.00 88.19 307 LYS A CA 1
ATOM 2333 C C . LYS A 1 307 ? -7.924 -13.705 7.627 1.00 88.19 307 LYS A C 1
ATOM 2335 O O . LYS A 1 307 ? -7.223 -13.061 6.852 1.00 88.19 307 LYS A O 1
ATOM 2340 N N . ASN A 1 308 ? -9.052 -13.246 8.152 1.00 93.69 308 ASN A N 1
ATOM 2341 C CA . ASN A 1 308 ? -9.615 -11.917 7.924 1.00 93.69 308 ASN A CA 1
ATOM 2342 C C . ASN A 1 308 ? -9.530 -11.024 9.173 1.00 93.69 308 ASN A C 1
ATOM 2344 O O . ASN A 1 308 ? -10.391 -10.181 9.378 1.00 93.69 308 ASN A O 1
ATOM 2348 N N . TRP A 1 309 ? -8.531 -11.237 10.026 1.00 89.94 309 TRP A N 1
ATOM 2349 C CA . TRP A 1 309 ? -8.368 -10.509 11.283 1.00 89.94 309 TRP A CA 1
ATOM 2350 C C . TRP A 1 309 ? -6.902 -10.139 11.531 1.00 89.94 309 TRP A C 1
ATOM 2352 O O . TRP A 1 309 ? -5.987 -10.798 11.017 1.00 89.94 309 TRP A O 1
ATOM 2362 N N . GLY A 1 310 ? -6.689 -9.110 12.350 1.00 88.56 310 GLY A N 1
ATOM 2363 C CA . GLY A 1 310 ? -5.389 -8.542 12.697 1.00 88.56 310 GLY A CA 1
ATOM 2364 C C . GLY A 1 310 ? -4.970 -7.361 11.829 1.00 88.56 310 GLY A C 1
ATOM 2365 O O . GLY A 1 310 ? -5.654 -6.967 10.887 1.00 88.56 310 GLY A O 1
ATOM 2366 N N . ARG A 1 311 ? -3.796 -6.800 12.136 1.00 90.19 311 ARG A N 1
ATOM 2367 C CA . ARG A 1 311 ? -3.226 -5.652 11.407 1.00 90.19 311 ARG A CA 1
ATOM 2368 C C . ARG A 1 311 ? -2.952 -5.916 9.928 1.00 90.19 311 ARG A C 1
ATOM 2370 O O . ARG A 1 311 ? -2.974 -4.972 9.150 1.00 90.19 311 ARG A O 1
ATOM 2377 N N . GLU A 1 312 ? -2.683 -7.164 9.542 1.00 94.25 312 GLU A N 1
ATOM 2378 C CA . GLU A 1 312 ? -2.416 -7.554 8.153 1.00 94.25 312 GLU A CA 1
ATOM 2379 C C . GLU A 1 312 ? -3.433 -8.567 7.628 1.00 94.25 312 GLU A C 1
ATOM 2381 O O . GLU A 1 312 ? -3.576 -9.665 8.175 1.00 94.25 312 GLU A O 1
ATOM 2386 N N . ALA A 1 313 ? -4.051 -8.238 6.496 1.00 95.44 313 ALA A N 1
ATOM 2387 C CA . ALA A 1 313 ? -4.876 -9.142 5.714 1.00 95.44 313 ALA A CA 1
ATOM 2388 C C . ALA A 1 313 ? -4.129 -9.595 4.457 1.00 95.44 313 ALA A C 1
ATOM 2390 O O . ALA A 1 313 ? -3.721 -8.794 3.615 1.00 95.44 313 ALA A O 1
ATOM 2391 N N . HIS A 1 314 ? -3.987 -10.909 4.296 1.00 96.19 314 HIS A N 1
ATOM 2392 C CA . HIS A 1 314 ? -3.473 -11.493 3.061 1.00 96.19 314 HIS A CA 1
ATOM 2393 C C . HIS A 1 314 ? -4.641 -11.751 2.114 1.00 96.19 314 HIS A C 1
ATOM 2395 O O . HIS A 1 314 ? -5.553 -12.511 2.439 1.00 96.19 314 HIS A O 1
ATOM 2401 N N . VAL A 1 315 ? -4.607 -11.152 0.930 1.00 97.81 315 VAL A N 1
ATOM 2402 C CA . VAL A 1 315 ? -5.737 -11.129 -0.001 1.00 97.81 315 VAL A CA 1
ATOM 2403 C C . VAL A 1 315 ? -5.344 -11.801 -1.308 1.00 97.81 315 VAL A C 1
ATOM 2405 O O . VAL A 1 315 ? -4.333 -11.459 -1.917 1.00 97.81 315 VAL A O 1
ATOM 2408 N N . ARG A 1 316 ? -6.136 -12.788 -1.731 1.00 97.56 316 ARG A N 1
ATOM 2409 C CA . ARG A 1 316 ? -5.965 -13.527 -2.984 1.00 97.56 316 ARG A CA 1
ATOM 2410 C C . ARG A 1 316 ? -6.949 -13.033 -4.038 1.00 97.56 316 ARG A C 1
ATOM 2412 O O . ARG A 1 316 ? -8.150 -13.018 -3.777 1.00 97.56 316 ARG A O 1
ATOM 2419 N N . GLY A 1 317 ? -6.448 -12.728 -5.234 1.00 97.81 317 GLY A N 1
ATOM 2420 C CA . GLY A 1 317 ? -7.274 -12.408 -6.400 1.00 97.81 317 GLY A CA 1
ATOM 2421 C C . GLY A 1 317 ? -7.905 -13.664 -7.009 1.00 97.81 317 GLY A C 1
ATOM 2422 O O . GLY A 1 317 ? -7.206 -14.648 -7.249 1.00 97.81 317 GLY A O 1
ATOM 2423 N N . LEU A 1 318 ? -9.213 -13.634 -7.259 1.00 97.25 318 LEU A N 1
ATOM 2424 C CA . LEU A 1 318 ? -10.015 -14.741 -7.802 1.00 97.25 318 LEU A CA 1
ATOM 2425 C C . LEU A 1 318 ? -10.652 -14.422 -9.158 1.00 97.25 318 LEU A C 1
ATOM 2427 O O . LEU A 1 318 ? -10.762 -15.312 -9.998 1.00 97.25 318 LEU A O 1
ATOM 2431 N N . ALA A 1 319 ? -11.067 -13.175 -9.374 1.00 97.69 319 ALA A N 1
ATOM 2432 C CA . ALA A 1 319 ? -11.633 -12.706 -10.634 1.00 97.69 319 ALA A CA 1
ATOM 2433 C C . ALA A 1 319 ? -11.181 -11.270 -10.890 1.00 97.69 319 ALA A C 1
ATOM 2435 O O . ALA A 1 319 ? -11.098 -10.492 -9.945 1.00 97.69 319 ALA A O 1
ATOM 2436 N N . ALA A 1 320 ? -10.872 -10.941 -12.146 1.00 96.88 320 ALA A N 1
ATOM 2437 C CA . ALA A 1 320 ? -10.446 -9.597 -12.522 1.00 96.88 320 ALA A CA 1
ATOM 2438 C C . ALA A 1 320 ? -11.553 -8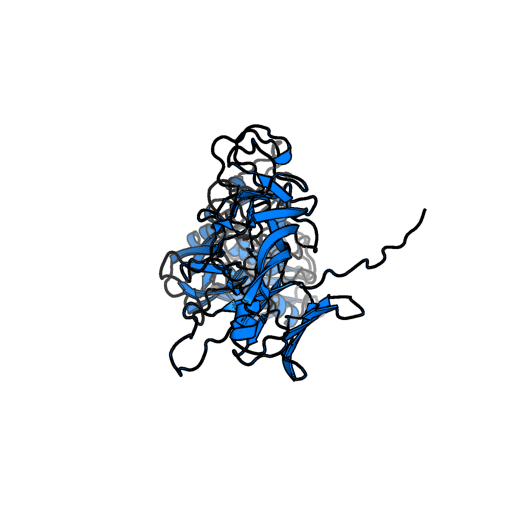.564 -12.254 1.00 96.88 320 ALA A C 1
ATOM 2440 O O . ALA A 1 320 ? -12.729 -8.842 -12.498 1.00 96.88 320 ALA A O 1
ATOM 2441 N N . GLY A 1 321 ? -11.162 -7.381 -11.781 1.00 96.94 321 GLY A N 1
ATOM 2442 C CA . GLY A 1 321 ? -12.071 -6.278 -11.469 1.00 96.94 321 GLY A CA 1
ATOM 2443 C C . GLY A 1 321 ? -11.804 -5.631 -10.112 1.00 96.94 321 GLY A C 1
ATOM 2444 O O . GLY A 1 321 ? -10.990 -6.110 -9.319 1.00 96.94 321 GLY A O 1
ATOM 2445 N N . ASP A 1 322 ? -12.506 -4.532 -9.857 1.00 97.50 322 ASP A N 1
ATOM 2446 C CA . ASP A 1 322 ? -12.346 -3.721 -8.648 1.00 97.50 322 ASP A CA 1
ATOM 2447 C C . ASP A 1 322 ? -12.840 -4.437 -7.391 1.00 97.50 322 ASP A C 1
ATOM 2449 O O . ASP A 1 322 ? -13.712 -5.312 -7.441 1.00 97.50 322 ASP A O 1
ATOM 2453 N N . PHE A 1 323 ? -12.310 -4.039 -6.243 1.00 97.56 323 PHE A N 1
ATOM 2454 C CA . PHE A 1 323 ? -12.800 -4.416 -4.926 1.00 97.56 323 PHE A CA 1
ATOM 2455 C C . PHE A 1 323 ? -12.525 -3.304 -3.912 1.00 97.56 323 PHE A C 1
ATOM 2457 O O . PHE A 1 323 ? -11.701 -2.417 -4.124 1.00 97.56 323 PHE A O 1
ATOM 2464 N N . THR A 1 324 ? -13.214 -3.397 -2.782 1.00 96.88 324 THR A N 1
ATOM 2465 C CA . THR A 1 324 ? -12.968 -2.581 -1.594 1.00 96.88 324 THR A CA 1
ATOM 2466 C C . THR A 1 324 ? -12.794 -3.520 -0.413 1.00 96.88 324 THR A C 1
ATOM 2468 O O . THR A 1 324 ? -13.583 -4.459 -0.237 1.00 96.88 324 THR A O 1
ATOM 2471 N N . LEU A 1 325 ? -11.760 -3.270 0.382 1.00 96.88 325 LEU A N 1
ATOM 2472 C CA . LEU A 1 325 ? -11.588 -3.870 1.697 1.00 96.88 325 LEU A CA 1
ATOM 2473 C C . LEU A 1 325 ? -11.962 -2.843 2.747 1.00 96.88 325 LEU A C 1
ATOM 2475 O O . LEU A 1 325 ? -11.591 -1.682 2.619 1.00 96.88 325 LEU A O 1
ATOM 2479 N N . GLU A 1 326 ? -12.660 -3.283 3.777 1.00 94.94 326 GLU A N 1
ATOM 2480 C CA . GLU A 1 326 ? -13.084 -2.433 4.882 1.00 94.94 326 GLU A CA 1
ATOM 2481 C C . GLU A 1 326 ? -12.640 -3.058 6.199 1.00 94.94 326 GLU A C 1
ATOM 2483 O O . GLU A 1 326 ? -12.621 -4.286 6.339 1.00 94.94 326 GLU A O 1
ATOM 2488 N N . VAL A 1 327 ? -12.278 -2.205 7.148 1.00 92.38 327 VAL A N 1
ATOM 2489 C CA . VAL A 1 327 ? -11.820 -2.575 8.479 1.00 92.38 327 VAL A CA 1
ATOM 2490 C C . VAL A 1 327 ? -12.870 -2.156 9.493 1.00 92.38 327 VAL A C 1
ATOM 2492 O O . VAL A 1 327 ? -13.328 -1.019 9.495 1.00 92.38 327 VAL A O 1
ATOM 2495 N N . THR A 1 328 ? -13.229 -3.081 10.372 1.00 87.19 328 THR A N 1
ATOM 2496 C CA . THR A 1 328 ? -14.044 -2.817 11.558 1.00 87.19 328 THR A CA 1
ATOM 2497 C C . THR A 1 328 ? -13.253 -3.212 12.788 1.00 87.19 328 THR A C 1
ATOM 2499 O O . THR A 1 328 ? -12.528 -4.208 12.757 1.00 87.19 328 THR A O 1
ATOM 2502 N N . ILE A 1 329 ? -13.403 -2.454 13.866 1.00 79.25 329 ILE A N 1
ATOM 2503 C CA . ILE A 1 329 ? -12.731 -2.727 15.133 1.00 79.25 329 ILE A CA 1
ATOM 2504 C C . ILE A 1 329 ? -13.797 -2.944 16.197 1.00 79.25 329 ILE A C 1
ATOM 2506 O O . ILE A 1 329 ? -14.771 -2.191 16.252 1.00 79.25 329 ILE A O 1
ATOM 2510 N N . ASP A 1 330 ? -13.629 -3.974 17.019 1.00 69.44 330 ASP A N 1
ATOM 2511 C CA . ASP A 1 330 ? -14.585 -4.264 18.084 1.00 69.44 330 ASP A CA 1
ATOM 2512 C C . ASP A 1 330 ? -14.712 -3.073 19.045 1.00 69.44 330 ASP A C 1
ATOM 2514 O O . ASP A 1 330 ? -13.726 -2.441 19.422 1.00 69.44 330 ASP A O 1
ATOM 2518 N N . ASN A 1 331 ? -15.949 -2.778 19.450 1.00 61.09 331 ASN A N 1
ATOM 2519 C CA . ASN A 1 331 ? -16.302 -1.679 20.358 1.00 61.09 331 ASN A CA 1
ATOM 2520 C C . ASN A 1 331 ? -15.973 -0.258 19.850 1.00 61.09 331 ASN A C 1
ATOM 2522 O O . ASN A 1 331 ? -15.994 0.678 20.646 1.00 61.09 331 ASN A O 1
ATOM 2526 N N . MET A 1 332 ? -15.711 -0.084 18.550 1.00 66.19 332 MET A N 1
ATOM 2527 C CA . MET A 1 332 ? -15.623 1.233 17.904 1.00 66.19 332 MET A CA 1
ATOM 2528 C C . MET A 1 332 ? -16.964 1.626 17.255 1.00 66.19 332 MET A C 1
ATOM 2530 O O . MET A 1 332 ? -17.764 0.736 16.932 1.00 66.19 332 MET A O 1
ATOM 2534 N N . PRO A 1 333 ? -17.226 2.934 17.045 1.00 62.34 333 PRO A N 1
ATOM 2535 C CA . PRO A 1 333 ? -18.432 3.411 16.371 1.00 62.34 333 PRO A CA 1
ATOM 2536 C C . PRO A 1 333 ? -18.668 2.726 15.022 1.00 62.34 333 PRO A C 1
ATOM 2538 O O . PRO A 1 333 ? -17.738 2.392 14.286 1.00 62.34 333 PRO A O 1
ATOM 2541 N N . THR A 1 334 ? -19.935 2.480 14.683 1.00 66.75 334 THR A N 1
ATOM 2542 C CA . THR A 1 334 ? -20.280 1.690 13.489 1.00 66.75 334 THR A CA 1
ATOM 2543 C C . THR A 1 334 ? -19.975 2.387 12.168 1.00 66.75 334 THR A C 1
ATOM 2545 O O . THR A 1 334 ? -19.986 1.730 11.132 1.00 66.75 334 THR A O 1
ATOM 2548 N N . ASP A 1 335 ? -19.751 3.688 12.195 1.00 68.19 335 ASP A N 1
ATOM 2549 C CA . ASP A 1 335 ? -19.324 4.559 11.104 1.00 68.19 335 ASP A CA 1
ATOM 2550 C C . ASP A 1 335 ? -17.792 4.685 11.004 1.00 68.19 335 ASP A C 1
ATOM 2552 O O . ASP A 1 335 ? -17.285 5.063 9.946 1.00 68.19 335 ASP A O 1
ATOM 2556 N N . TYR A 1 336 ? -17.041 4.254 12.026 1.00 73.38 336 TYR A N 1
ATOM 2557 C CA . TYR A 1 336 ? -15.583 4.133 11.982 1.00 73.38 336 TYR A CA 1
ATOM 2558 C C . TYR A 1 336 ? -15.162 2.937 11.108 1.00 73.38 336 TYR A C 1
ATOM 2560 O O . TYR A 1 336 ? -14.918 1.825 11.586 1.00 73.38 336 TYR A O 1
ATOM 2568 N N . ARG A 1 337 ? -15.116 3.158 9.788 1.00 80.25 337 ARG A N 1
ATOM 2569 C CA . ARG A 1 337 ? -14.867 2.124 8.767 1.00 80.25 337 ARG A CA 1
ATOM 2570 C C . ARG A 1 337 ? -13.773 2.538 7.777 1.00 80.25 337 ARG A C 1
ATOM 2572 O O . ARG A 1 337 ? -14.079 2.894 6.631 1.00 80.25 337 ARG A O 1
ATOM 2579 N N . PRO A 1 338 ? -12.486 2.460 8.174 1.00 87.00 338 PRO A N 1
ATOM 2580 C CA . PRO A 1 338 ? -11.387 2.581 7.230 1.00 87.00 338 PRO A CA 1
ATOM 2581 C C . PRO A 1 338 ? -11.562 1.598 6.085 1.00 87.00 338 PRO A C 1
ATOM 2583 O O . PRO A 1 338 ? -11.764 0.403 6.304 1.00 87.00 338 PRO A O 1
ATOM 2586 N N . HIS A 1 339 ? -11.455 2.088 4.858 1.00 91.94 339 HIS A N 1
ATOM 2587 C CA . HIS A 1 339 ? -11.490 1.231 3.687 1.00 91.94 339 HIS A CA 1
ATOM 2588 C C . HIS A 1 339 ? -10.407 1.599 2.689 1.00 91.94 339 HIS A C 1
ATOM 2590 O O . HIS A 1 339 ? -9.832 2.680 2.736 1.00 91.94 339 HIS A O 1
ATOM 2596 N N . ILE A 1 340 ? -10.103 0.655 1.810 1.00 95.12 340 ILE A N 1
ATOM 2597 C CA . ILE A 1 340 ? -9.129 0.814 0.741 1.00 95.12 340 ILE A CA 1
ATOM 2598 C C . ILE A 1 340 ? -9.652 0.140 -0.519 1.00 95.12 340 ILE A C 1
ATOM 2600 O O . ILE A 1 340 ? -10.219 -0.959 -0.474 1.00 95.12 340 ILE A O 1
ATOM 2604 N N . HIS A 1 341 ? -9.457 0.813 -1.644 1.00 96.31 341 HIS A N 1
ATOM 2605 C CA . HIS A 1 341 ? -9.799 0.307 -2.961 1.00 96.31 341 HIS A CA 1
ATOM 2606 C C . HIS A 1 341 ? -8.617 -0.436 -3.583 1.00 96.31 341 HIS A C 1
ATOM 2608 O O . HIS A 1 341 ? -7.454 -0.152 -3.300 1.00 96.31 341 HIS A O 1
ATOM 2614 N N . GLY A 1 342 ? -8.918 -1.395 -4.449 1.00 97.06 342 GLY A N 1
ATOM 2615 C CA . GLY A 1 342 ? -7.912 -2.074 -5.253 1.00 97.06 342 GLY A CA 1
ATOM 2616 C C . GLY A 1 342 ? -8.528 -2.783 -6.449 1.00 97.06 342 GLY A C 1
ATOM 2617 O O . GLY A 1 342 ? -9.751 -2.881 -6.574 1.00 97.06 342 GLY A O 1
ATOM 2618 N N . ARG A 1 343 ? -7.677 -3.317 -7.328 1.00 97.81 343 ARG A N 1
ATOM 2619 C CA . ARG A 1 343 ? -8.107 -4.044 -8.532 1.00 97.81 343 ARG A CA 1
ATOM 2620 C C . ARG A 1 343 ? -7.420 -5.396 -8.660 1.00 97.81 343 ARG A C 1
ATOM 2622 O O . ARG A 1 343 ? -6.210 -5.521 -8.501 1.00 97.81 343 ARG A O 1
ATOM 2629 N N . VAL A 1 344 ? -8.178 -6.442 -8.977 1.00 98.44 344 VAL A N 1
ATOM 2630 C CA . VAL A 1 344 ? -7.592 -7.724 -9.384 1.00 98.44 344 VAL A CA 1
ATOM 2631 C C . VAL A 1 344 ? -7.250 -7.661 -10.866 1.00 98.44 344 VAL A C 1
ATOM 2633 O O . VAL A 1 344 ? -8.118 -7.388 -11.695 1.00 98.44 344 VAL A O 1
ATOM 2636 N N . LEU A 1 345 ? -5.995 -7.950 -11.196 1.00 97.62 345 LEU A N 1
ATOM 2637 C CA . LEU A 1 345 ? -5.423 -7.741 -12.522 1.00 97.62 345 LEU A CA 1
ATOM 2638 C C . LEU A 1 345 ? -4.895 -9.047 -13.117 1.00 97.62 345 LEU A C 1
ATOM 2640 O O . LEU A 1 345 ? -4.286 -9.867 -12.426 1.00 97.62 345 LEU A O 1
ATOM 2644 N N . THR A 1 346 ? -5.066 -9.225 -14.426 1.00 96.44 346 THR A N 1
ATOM 2645 C CA . THR A 1 346 ? -4.405 -10.313 -15.160 1.00 96.44 346 THR A CA 1
ATOM 2646 C C . THR A 1 346 ? -2.890 -10.079 -15.162 1.00 96.44 346 THR A C 1
ATOM 2648 O O . THR A 1 346 ? -2.466 -8.998 -15.579 1.00 96.44 346 THR A O 1
ATOM 2651 N N . PRO A 1 347 ? -2.060 -11.044 -14.726 1.00 96.44 347 PRO A N 1
ATOM 2652 C CA . PRO A 1 347 ? -0.615 -10.867 -14.729 1.00 96.44 347 PRO A CA 1
ATOM 2653 C C . PRO A 1 347 ? -0.052 -10.623 -16.133 1.00 96.44 347 PRO A C 1
ATOM 2655 O O . PRO A 1 347 ? -0.464 -11.301 -17.076 1.00 96.44 347 PRO A O 1
ATOM 2658 N N . THR A 1 348 ? 0.911 -9.711 -16.261 1.00 95.62 348 THR A N 1
ATOM 2659 C CA . THR A 1 348 ? 1.701 -9.522 -17.489 1.00 95.62 348 THR A CA 1
ATOM 2660 C C . THR A 1 348 ? 3.177 -9.826 -17.235 1.00 95.62 348 THR A C 1
ATOM 2662 O O . THR A 1 348 ? 3.667 -9.778 -16.100 1.00 95.62 348 THR A O 1
ATOM 2665 N N . VAL A 1 349 ? 3.886 -10.209 -18.297 1.00 95.75 349 VAL A N 1
ATOM 2666 C CA . VAL A 1 349 ? 5.313 -10.542 -18.260 1.00 95.75 349 VAL A CA 1
ATOM 2667 C C . VAL A 1 349 ? 5.976 -9.860 -19.447 1.00 95.75 349 VAL A C 1
ATOM 2669 O O . VAL A 1 349 ? 5.553 -10.093 -20.575 1.00 95.75 349 VAL A O 1
ATOM 2672 N N . THR A 1 350 ? 6.991 -9.033 -19.201 1.00 95.81 350 THR A N 1
ATOM 2673 C CA . THR A 1 350 ? 7.701 -8.290 -20.255 1.00 95.81 350 THR A CA 1
ATOM 2674 C C . THR A 1 350 ? 9.192 -8.657 -20.273 1.00 95.81 350 THR A C 1
ATOM 2676 O O . THR A 1 350 ? 9.835 -8.609 -19.217 1.00 95.81 350 THR A O 1
ATOM 2679 N N . PRO A 1 351 ? 9.767 -9.039 -21.429 1.00 96.00 351 PRO A N 1
ATOM 2680 C CA . PRO A 1 351 ? 11.208 -9.237 -21.553 1.00 96.00 351 PRO A CA 1
ATOM 2681 C C . PRO A 1 351 ? 11.970 -7.907 -21.502 1.00 96.00 351 PRO A C 1
ATOM 2683 O O . PRO A 1 351 ? 11.518 -6.903 -22.047 1.00 96.00 351 PRO A O 1
ATOM 2686 N N . ILE A 1 352 ? 13.152 -7.919 -20.883 1.00 97.31 352 ILE A N 1
ATOM 2687 C CA . ILE A 1 352 ? 14.118 -6.814 -20.916 1.00 97.31 352 ILE A CA 1
ATOM 2688 C C . ILE A 1 352 ? 15.372 -7.283 -21.660 1.00 97.31 352 ILE A C 1
ATOM 2690 O O . ILE A 1 352 ? 16.044 -8.229 -21.233 1.00 97.31 352 ILE A O 1
ATOM 2694 N N . HIS A 1 353 ? 15.685 -6.610 -22.761 1.00 96.75 353 HIS A N 1
ATOM 2695 C CA . HIS A 1 353 ? 16.892 -6.780 -23.559 1.00 96.75 353 HIS A CA 1
ATOM 2696 C C . HIS A 1 353 ? 17.951 -5.795 -23.067 1.00 96.75 353 HIS A C 1
ATOM 2698 O O . HIS A 1 353 ? 17.748 -4.585 -23.108 1.00 96.75 353 HIS A O 1
ATOM 2704 N N . VAL A 1 354 ? 19.057 -6.312 -22.529 1.00 98.12 354 VAL A N 1
ATOM 2705 C CA . VAL A 1 354 ? 20.039 -5.495 -21.809 1.00 98.12 354 VAL A CA 1
ATOM 2706 C C . VAL A 1 354 ? 21.299 -5.306 -22.641 1.00 98.12 354 VAL A C 1
ATOM 2708 O O . VAL A 1 354 ? 21.931 -6.282 -23.045 1.00 98.12 354 VAL A O 1
ATOM 2711 N N . TYR A 1 355 ? 21.717 -4.055 -22.789 1.00 98.00 355 TYR A N 1
ATOM 2712 C CA . TYR A 1 355 ? 22.929 -3.643 -23.486 1.00 98.00 355 TYR A CA 1
ATOM 2713 C C . TYR A 1 355 ? 23.846 -2.915 -22.505 1.00 98.00 355 TYR A C 1
ATOM 2715 O O . TYR A 1 355 ? 23.597 -1.778 -22.107 1.00 98.00 355 TYR A O 1
ATOM 2723 N N . ILE A 1 356 ? 24.909 -3.582 -22.066 1.00 98.31 356 ILE A N 1
ATOM 2724 C CA . ILE A 1 356 ? 25.902 -3.011 -21.157 1.00 98.31 356 ILE A CA 1
ATOM 2725 C C . ILE A 1 356 ? 26.991 -2.343 -21.984 1.00 98.31 356 ILE A C 1
ATOM 2727 O O . ILE A 1 356 ? 27.737 -3.016 -22.698 1.00 98.31 356 ILE A O 1
ATOM 2731 N N . ILE A 1 357 ? 27.109 -1.022 -21.862 1.00 98.00 357 ILE A N 1
ATOM 2732 C CA . ILE A 1 357 ? 28.114 -0.275 -22.610 1.00 98.00 357 ILE A CA 1
ATOM 2733 C C . ILE A 1 357 ? 29.483 -0.433 -21.949 1.00 98.00 357 ILE A C 1
ATOM 2735 O O . ILE A 1 357 ? 29.652 -0.227 -20.743 1.00 98.00 357 ILE A O 1
ATOM 2739 N N . CYS A 1 358 ? 30.472 -0.803 -22.752 1.00 97.25 358 CYS A N 1
ATOM 2740 C CA . CYS A 1 358 ? 31.862 -0.966 -22.365 1.00 97.25 358 CYS A CA 1
ATOM 2741 C C . CYS A 1 358 ? 32.716 0.174 -22.927 1.00 97.25 358 CYS A C 1
ATOM 2743 O O . CYS A 1 358 ? 32.482 0.641 -24.042 1.00 97.25 358 CYS A O 1
ATOM 2745 N N . ASP A 1 359 ? 33.753 0.575 -22.187 1.00 93.69 359 ASP A N 1
ATOM 2746 C CA . ASP A 1 359 ? 34.786 1.456 -22.752 1.00 93.69 359 ASP A CA 1
ATOM 2747 C C . ASP A 1 359 ? 35.687 0.734 -23.760 1.00 93.69 359 ASP A C 1
ATOM 2749 O O . ASP A 1 359 ? 35.575 -0.476 -23.962 1.00 93.69 359 ASP A O 1
ATOM 2753 N N . ALA A 1 360 ? 36.599 1.485 -24.390 1.00 90.62 360 ALA A N 1
ATOM 2754 C CA . ALA A 1 360 ? 37.581 0.968 -25.346 1.00 90.62 360 ALA A CA 1
ATOM 2755 C C . ALA A 1 360 ? 38.405 -0.226 -24.839 1.00 90.62 360 ALA A C 1
ATOM 2757 O O . ALA A 1 360 ? 38.840 -1.039 -25.655 1.00 90.62 360 ALA A O 1
ATOM 2758 N N . ASP A 1 361 ? 38.618 -0.341 -23.525 1.00 91.75 361 ASP A N 1
ATOM 2759 C CA . ASP A 1 361 ? 39.362 -1.448 -22.918 1.00 91.75 361 ASP A CA 1
ATOM 2760 C C . ASP A 1 361 ? 38.468 -2.677 -22.655 1.00 91.75 361 ASP A C 1
ATOM 2762 O O . ASP A 1 361 ? 38.938 -3.712 -22.178 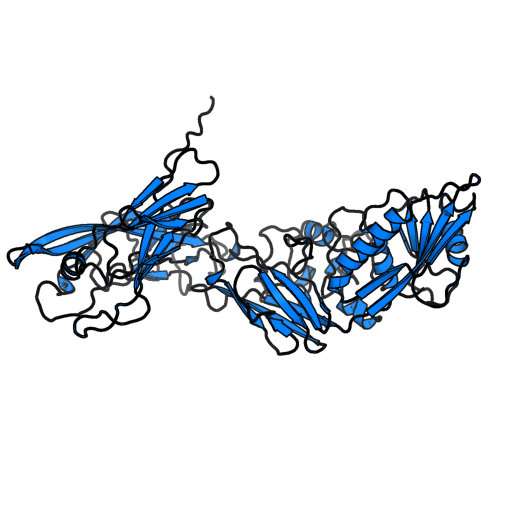1.00 91.75 361 ASP A O 1
ATOM 2766 N N . GLY A 1 362 ? 37.176 -2.586 -22.984 1.00 92.25 362 GLY A N 1
ATOM 2767 C CA . GLY A 1 362 ? 36.177 -3.623 -22.759 1.00 92.25 362 GLY A CA 1
ATOM 2768 C C . GLY A 1 362 ? 35.628 -3.644 -21.333 1.00 92.25 362 GLY A C 1
ATOM 2769 O O . GLY A 1 362 ? 34.993 -4.627 -20.951 1.00 92.25 362 GLY A O 1
ATOM 2770 N N . THR A 1 363 ? 35.858 -2.596 -20.536 1.00 95.50 363 THR A N 1
ATOM 2771 C CA . THR A 1 363 ? 35.365 -2.532 -19.156 1.00 95.50 363 THR A CA 1
ATOM 2772 C C . THR A 1 363 ? 33.886 -2.146 -19.155 1.00 95.50 363 THR A C 1
ATOM 2774 O O . THR A 1 363 ? 33.551 -1.049 -19.619 1.00 95.50 363 THR A O 1
ATOM 2777 N N . PRO A 1 364 ? 32.993 -2.994 -18.619 1.00 97.31 364 PRO A N 1
ATOM 2778 C CA . PRO A 1 364 ? 31.562 -2.727 -18.630 1.00 97.31 364 PRO A CA 1
ATOM 2779 C C . PRO A 1 364 ? 31.189 -1.595 -17.669 1.00 97.31 364 PRO A C 1
ATOM 2781 O O . PRO A 1 364 ? 31.780 -1.453 -16.598 1.00 97.31 364 PRO A O 1
ATOM 2784 N N . ALA A 1 365 ? 30.177 -0.803 -18.031 1.00 97.12 365 ALA A N 1
ATOM 2785 C CA . ALA A 1 365 ? 29.633 0.247 -17.172 1.00 97.12 365 ALA A CA 1
ATOM 2786 C C . ALA A 1 365 ? 29.068 -0.307 -15.856 1.00 97.12 365 ALA A C 1
ATOM 2788 O O . ALA A 1 365 ? 29.229 0.315 -14.807 1.00 97.12 365 ALA A O 1
ATOM 2789 N N . VAL A 1 366 ? 28.437 -1.483 -15.906 1.00 97.50 366 VAL A N 1
ATOM 2790 C CA . VAL A 1 366 ? 27.881 -2.192 -14.747 1.00 97.50 366 VAL A CA 1
ATOM 2791 C C . VAL A 1 366 ? 28.105 -3.692 -14.859 1.00 97.50 366 VAL A C 1
ATOM 2793 O O . VAL A 1 366 ? 28.360 -4.223 -15.935 1.00 97.50 366 VAL A O 1
ATOM 2796 N N . SER A 1 367 ? 27.971 -4.396 -13.739 1.00 96.94 367 SER A N 1
ATOM 2797 C CA . SER A 1 367 ? 27.936 -5.858 -13.741 1.00 96.94 367 SER A CA 1
ATOM 2798 C C . SER A 1 367 ? 26.543 -6.386 -14.096 1.00 96.94 367 SER A C 1
ATOM 2800 O O . SER A 1 367 ? 25.535 -5.722 -13.851 1.00 96.94 367 SER A O 1
ATOM 2802 N N . THR A 1 368 ? 26.461 -7.627 -14.577 1.00 96.69 368 THR A N 1
ATOM 2803 C CA . THR A 1 368 ? 25.176 -8.328 -14.730 1.00 96.69 368 THR A CA 1
ATOM 2804 C C . THR A 1 368 ? 24.428 -8.472 -13.397 1.00 96.69 368 THR A C 1
ATOM 2806 O O . THR A 1 368 ? 23.202 -8.427 -13.378 1.00 96.69 368 THR A O 1
ATOM 2809 N N . ASP A 1 369 ? 25.134 -8.576 -12.267 1.00 96.69 369 ASP A N 1
ATOM 2810 C CA . ASP A 1 369 ? 24.506 -8.634 -10.940 1.00 96.69 369 ASP A CA 1
ATOM 2811 C C . ASP A 1 369 ? 23.794 -7.323 -10.582 1.00 96.69 369 ASP A C 1
ATOM 2813 O O . ASP A 1 369 ? 22.713 -7.345 -9.994 1.00 96.69 369 ASP A O 1
ATOM 2817 N N . THR A 1 370 ? 24.355 -6.181 -10.989 1.00 97.25 370 THR A N 1
ATOM 2818 C CA . THR A 1 370 ? 23.718 -4.865 -10.842 1.00 97.25 370 THR A CA 1
ATOM 2819 C C . THR A 1 370 ? 22.406 -4.806 -11.623 1.00 97.25 370 THR A C 1
ATOM 2821 O O . THR A 1 370 ? 21.382 -4.404 -11.074 1.00 97.25 370 THR A O 1
ATOM 2824 N N . VAL A 1 371 ? 22.413 -5.281 -12.871 1.00 97.88 371 VAL A N 1
ATOM 2825 C CA . VAL A 1 371 ? 21.209 -5.367 -13.711 1.00 97.88 371 VAL A CA 1
ATOM 2826 C C . VAL A 1 371 ? 20.159 -6.273 -13.067 1.00 97.88 371 VAL A C 1
ATOM 2828 O O . VAL A 1 371 ? 18.998 -5.887 -12.944 1.00 97.88 371 VAL A O 1
ATOM 2831 N N . ASN A 1 372 ? 20.562 -7.455 -12.593 1.00 97.12 372 ASN A N 1
ATOM 2832 C CA . ASN A 1 372 ? 19.659 -8.381 -11.909 1.00 97.12 372 ASN A CA 1
ATOM 2833 C C . ASN A 1 372 ? 19.029 -7.752 -10.658 1.00 97.12 372 ASN A C 1
ATOM 2835 O O . ASN A 1 372 ? 17.848 -7.974 -10.397 1.00 97.12 372 ASN A O 1
ATOM 2839 N N . ALA A 1 373 ? 19.784 -6.950 -9.902 1.00 96.62 373 ALA A N 1
ATOM 2840 C CA . ALA A 1 373 ? 19.266 -6.232 -8.741 1.00 96.62 373 ALA A CA 1
ATOM 2841 C C . ALA A 1 373 ? 18.228 -5.164 -9.131 1.00 96.62 373 ALA A C 1
ATOM 2843 O O . ALA A 1 373 ? 17.179 -5.086 -8.491 1.00 96.62 373 ALA A O 1
ATOM 2844 N N . TRP A 1 374 ? 18.466 -4.395 -10.199 1.00 97.56 374 TRP A N 1
ATOM 2845 C CA . TRP A 1 374 ? 17.484 -3.434 -10.719 1.00 97.56 374 TRP A CA 1
ATOM 2846 C C . TRP A 1 374 ? 16.197 -4.118 -11.189 1.00 97.56 374 TRP A C 1
ATOM 2848 O O . TRP A 1 374 ? 15.103 -3.679 -10.842 1.00 97.56 374 TRP A O 1
ATOM 2858 N N . VAL A 1 375 ? 16.305 -5.229 -11.924 1.00 98.12 375 VAL A N 1
ATOM 2859 C CA . VAL A 1 375 ? 15.135 -5.993 -12.389 1.00 98.12 375 VAL A CA 1
ATOM 2860 C C . VAL A 1 375 ? 14.388 -6.645 -11.221 1.00 98.12 375 VAL A C 1
ATOM 2862 O O . VAL A 1 375 ? 13.157 -6.707 -11.229 1.00 98.12 375 VAL A O 1
ATOM 2865 N N . ALA A 1 376 ? 15.094 -7.116 -10.190 1.00 97.19 376 ALA A N 1
ATOM 2866 C CA . ALA A 1 376 ? 14.468 -7.638 -8.977 1.00 97.19 376 ALA A CA 1
ATOM 2867 C C . ALA A 1 376 ? 13.684 -6.551 -8.225 1.00 97.19 376 ALA A C 1
ATOM 2869 O O . ALA A 1 376 ? 12.564 -6.808 -7.781 1.00 97.19 376 ALA A O 1
ATOM 2870 N N . GLU A 1 377 ? 14.231 -5.337 -8.129 1.00 96.38 377 GLU A N 1
ATOM 2871 C CA . GLU A 1 377 ? 13.549 -4.208 -7.495 1.00 96.38 377 GLU A CA 1
ATOM 2872 C C . GLU A 1 377 ? 12.341 -3.730 -8.310 1.00 96.38 377 GLU A C 1
ATOM 2874 O O . GLU A 1 377 ? 11.260 -3.540 -7.749 1.00 96.38 377 GLU A O 1
ATOM 2879 N N . ALA A 1 378 ? 12.468 -3.645 -9.638 1.00 97.38 378 ALA A N 1
ATOM 2880 C CA . ALA A 1 378 ? 11.336 -3.374 -10.520 1.00 97.38 378 ALA A CA 1
ATOM 2881 C C . ALA A 1 378 ? 10.218 -4.408 -10.319 1.00 97.38 378 ALA A C 1
ATOM 2883 O O . ALA A 1 378 ? 9.070 -4.038 -10.101 1.00 97.38 378 ALA A O 1
ATOM 2884 N N . ASN A 1 379 ? 10.540 -5.703 -10.276 1.00 97.69 379 ASN A N 1
ATOM 2885 C CA . ASN A 1 379 ? 9.558 -6.750 -9.977 1.00 97.69 379 ASN A CA 1
ATOM 2886 C C . ASN A 1 379 ? 8.917 -6.609 -8.586 1.00 97.69 379 ASN A C 1
ATOM 2888 O O . ASN A 1 379 ? 7.733 -6.907 -8.423 1.00 97.69 379 ASN A O 1
ATOM 2892 N N . ARG A 1 380 ? 9.674 -6.170 -7.573 1.00 96.31 380 ARG A N 1
ATOM 2893 C CA . ARG A 1 380 ? 9.142 -5.927 -6.223 1.00 96.31 380 ARG A CA 1
ATOM 2894 C C . ARG A 1 380 ? 8.092 -4.814 -6.235 1.00 96.31 380 ARG A C 1
ATOM 2896 O O . ARG A 1 380 ? 7.043 -4.982 -5.615 1.00 96.31 380 ARG A O 1
ATOM 2903 N N . ILE A 1 381 ? 8.362 -3.727 -6.958 1.00 97.12 381 ILE A N 1
ATOM 2904 C CA . ILE A 1 381 ? 7.490 -2.552 -7.092 1.00 97.12 381 ILE A CA 1
ATOM 2905 C C . ILE A 1 381 ? 6.273 -2.864 -7.974 1.00 97.12 381 ILE A C 1
ATOM 2907 O O . ILE A 1 381 ? 5.135 -2.737 -7.530 1.00 97.12 381 ILE A O 1
ATOM 2911 N N . TYR A 1 382 ? 6.483 -3.352 -9.195 1.00 97.31 382 TYR A N 1
ATOM 2912 C CA . TYR A 1 382 ? 5.426 -3.591 -10.187 1.00 97.31 382 TYR A CA 1
ATOM 2913 C C . TYR A 1 382 ? 4.531 -4.797 -9.899 1.00 97.31 382 TYR A C 1
ATOM 2915 O O . TYR A 1 382 ? 3.495 -4.992 -10.540 1.00 97.31 382 TYR A O 1
ATOM 2923 N N . ARG A 1 383 ? 4.844 -5.578 -8.863 1.00 96.00 383 ARG A N 1
ATOM 2924 C CA . ARG A 1 383 ? 3.880 -6.527 -8.305 1.00 96.00 383 ARG A CA 1
ATOM 2925 C C . ARG A 1 383 ? 2.579 -5.834 -7.878 1.00 96.00 383 ARG A C 1
ATOM 2927 O O . ARG A 1 383 ? 1.528 -6.470 -7.958 1.00 96.00 383 ARG A O 1
ATOM 2934 N N . GLN A 1 384 ? 2.646 -4.555 -7.492 1.00 96.62 384 GLN A N 1
ATOM 2935 C CA . GLN A 1 384 ? 1.486 -3.711 -7.179 1.00 96.62 384 GLN A CA 1
ATOM 2936 C C . GLN A 1 384 ? 0.524 -3.549 -8.359 1.00 96.62 384 GLN A C 1
ATOM 2938 O O . GLN A 1 384 ? -0.652 -3.304 -8.144 1.00 96.62 384 GLN A O 1
ATOM 2943 N N . THR A 1 385 ? 0.984 -3.733 -9.597 1.00 96.50 385 THR A N 1
ATOM 2944 C CA . THR A 1 385 ? 0.166 -3.634 -10.816 1.00 96.50 385 THR A CA 1
ATOM 2945 C C . THR A 1 385 ? 0.089 -4.967 -11.567 1.00 96.50 385 THR A C 1
ATOM 2947 O O . THR A 1 385 ? -0.282 -5.024 -12.740 1.00 96.50 385 THR A O 1
ATOM 2950 N N . ALA A 1 386 ? 0.417 -6.075 -10.889 1.00 96.69 386 ALA A N 1
ATOM 2951 C CA . ALA A 1 386 ? 0.470 -7.424 -11.451 1.00 96.69 386 ALA A CA 1
ATOM 2952 C C . ALA A 1 386 ? 1.338 -7.549 -12.715 1.00 96.69 386 ALA A C 1
ATOM 2954 O O . ALA A 1 386 ? 1.008 -8.313 -13.623 1.00 96.69 386 ALA A O 1
ATOM 2955 N N . MET A 1 387 ? 2.448 -6.821 -12.774 1.00 97.19 387 MET A N 1
ATOM 2956 C CA . MET A 1 387 ? 3.418 -6.937 -13.858 1.00 97.19 387 MET A CA 1
ATOM 2957 C C . MET A 1 387 ? 4.686 -7.626 -13.358 1.00 97.19 387 MET A C 1
ATOM 2959 O O . MET A 1 387 ? 4.994 -7.624 -12.163 1.00 97.19 387 MET A O 1
ATOM 2963 N N . SER A 1 388 ? 5.415 -8.241 -14.282 1.00 97.06 388 SER A N 1
ATOM 2964 C CA . SER A 1 388 ? 6.711 -8.848 -14.004 1.00 97.06 388 SER A CA 1
ATOM 2965 C C . SER A 1 388 ? 7.647 -8.756 -15.202 1.00 97.06 388 SER A C 1
ATOM 2967 O O . SER A 1 388 ? 7.210 -8.634 -16.346 1.00 97.06 388 SER A O 1
ATOM 2969 N N . PHE A 1 389 ? 8.942 -8.834 -14.925 1.00 97.94 389 PHE A N 1
ATOM 2970 C CA . PHE A 1 389 ? 10.009 -8.633 -15.892 1.00 97.94 389 PHE A CA 1
ATOM 2971 C C . PHE A 1 389 ? 11.078 -9.706 -15.753 1.00 97.94 389 PHE A C 1
ATOM 2973 O O . PHE A 1 389 ? 11.383 -10.151 -14.642 1.00 97.94 389 PHE A O 1
ATOM 2980 N N . TYR A 1 390 ? 11.691 -10.084 -16.870 1.00 97.69 390 TYR A N 1
ATOM 2981 C CA . TYR A 1 390 ? 12.853 -10.968 -16.875 1.00 97.69 390 TYR A CA 1
ATOM 2982 C C . TYR A 1 390 ? 13.902 -10.484 -17.873 1.00 97.69 390 TYR A C 1
ATOM 2984 O O . TYR A 1 390 ? 13.574 -9.910 -18.908 1.00 97.69 390 TYR A O 1
ATOM 2992 N N . VAL A 1 391 ? 15.172 -10.744 -17.570 1.00 98.00 391 VAL A N 1
ATOM 2993 C CA . VAL A 1 391 ? 16.280 -10.453 -18.486 1.00 98.00 391 VAL A CA 1
ATOM 2994 C C . VAL A 1 391 ? 16.259 -11.487 -19.612 1.00 98.00 391 VAL A C 1
ATOM 2996 O O . VAL A 1 391 ? 16.512 -12.669 -19.374 1.00 98.00 391 VAL A O 1
ATOM 2999 N N . ALA A 1 392 ? 15.934 -11.053 -20.829 1.00 95.94 392 ALA A N 1
ATOM 3000 C CA . ALA A 1 392 ? 15.874 -11.911 -22.013 1.00 95.94 392 ALA A CA 1
ATOM 3001 C C . ALA A 1 392 ? 17.266 -12.194 -22.598 1.00 95.94 392 ALA A C 1
ATOM 3003 O O . ALA A 1 392 ? 17.504 -13.258 -23.169 1.00 95.94 392 ALA A O 1
ATOM 3004 N N . GLY A 1 393 ? 18.200 -11.261 -22.415 1.00 95.88 393 GLY A N 1
ATOM 3005 C CA . GLY A 1 393 ? 19.589 -11.380 -22.834 1.00 95.88 393 GLY A CA 1
ATOM 3006 C C . GLY A 1 393 ? 20.419 -10.205 -22.329 1.00 95.88 393 GLY A C 1
ATOM 3007 O O . GLY A 1 393 ? 19.870 -9.160 -21.985 1.00 95.88 393 GLY A O 1
ATOM 3008 N N . VAL A 1 394 ? 21.736 -10.404 -22.273 1.00 98.00 394 VAL A N 1
ATOM 3009 C CA . VAL A 1 394 ? 22.712 -9.362 -21.940 1.00 98.00 394 VAL A CA 1
ATOM 3010 C C . VAL A 1 394 ? 23.778 -9.338 -23.024 1.00 98.00 394 VAL A C 1
ATOM 3012 O O . VAL A 1 394 ? 24.457 -10.342 -23.250 1.00 98.00 394 VAL A O 1
ATOM 3015 N N . GLU A 1 395 ? 23.939 -8.189 -23.663 1.00 97.62 395 GLU A N 1
ATOM 3016 C CA . GLU A 1 395 ? 24.981 -7.911 -24.642 1.00 97.62 395 GLU A CA 1
ATOM 3017 C C . GLU A 1 395 ? 25.959 -6.866 -24.093 1.00 97.62 395 GLU A C 1
ATOM 3019 O O . GLU A 1 395 ? 25.565 -5.948 -23.379 1.00 97.62 395 GLU A O 1
ATOM 3024 N N . HIS A 1 396 ? 27.246 -7.017 -24.411 1.00 97.12 396 HIS A N 1
ATOM 3025 C CA . HIS A 1 396 ? 28.279 -6.041 -24.068 1.00 97.12 396 HIS A CA 1
ATOM 3026 C C . HIS A 1 396 ? 28.693 -5.289 -25.330 1.00 97.12 396 HIS A C 1
ATOM 3028 O O . HIS A 1 396 ? 29.231 -5.897 -26.258 1.00 97.12 396 HIS A O 1
ATOM 3034 N N . VAL A 1 397 ? 28.473 -3.977 -25.350 1.00 96.50 397 VAL A N 1
ATOM 3035 C CA . VAL A 1 397 ? 28.693 -3.130 -26.528 1.00 96.50 397 VAL A CA 1
ATOM 3036 C C . VAL A 1 397 ? 29.882 -2.213 -26.269 1.00 96.50 397 VAL A C 1
ATOM 3038 O O . VAL A 1 397 ? 29.829 -1.355 -25.395 1.00 96.50 397 VAL A O 1
ATOM 3041 N N . VAL A 1 398 ? 30.973 -2.380 -27.018 1.00 94.88 398 VAL A N 1
ATOM 3042 C CA . VAL A 1 398 ? 32.155 -1.509 -26.907 1.00 94.88 398 VAL A CA 1
ATOM 3043 C C . VAL A 1 398 ? 31.927 -0.244 -27.733 1.00 94.88 398 VAL A C 1
ATOM 3045 O O . VAL A 1 398 ? 31.920 -0.311 -28.961 1.00 94.88 398 VAL A O 1
ATOM 3048 N N . SER A 1 399 ? 31.763 0.903 -27.071 1.00 90.38 399 SER A N 1
ATOM 3049 C CA . SER A 1 399 ? 31.577 2.205 -27.725 1.00 90.38 399 SER A CA 1
ATOM 3050 C C . SER A 1 399 ? 32.117 3.329 -26.846 1.00 90.38 399 SER A C 1
ATOM 3052 O O . SER A 1 399 ? 31.656 3.506 -25.725 1.00 90.38 399 SER A O 1
ATOM 3054 N N . ASN A 1 400 ? 33.068 4.123 -27.345 1.00 82.19 400 ASN A N 1
ATOM 3055 C CA . ASN A 1 400 ? 33.547 5.298 -26.605 1.00 82.19 400 ASN A CA 1
ATOM 3056 C C . ASN A 1 400 ? 32.508 6.419 -26.551 1.00 82.19 400 ASN A C 1
ATOM 3058 O O . ASN A 1 400 ? 32.508 7.186 -25.591 1.00 82.19 400 ASN A O 1
ATOM 3062 N N . ASP A 1 401 ? 31.642 6.483 -27.559 1.00 86.69 401 ASP A N 1
ATOM 3063 C CA . ASP A 1 401 ? 30.668 7.558 -27.728 1.00 86.69 401 ASP A CA 1
ATOM 3064 C C . ASP A 1 401 ? 29.464 7.370 -26.792 1.00 86.69 401 ASP A C 1
ATOM 3066 O O . ASP A 1 401 ? 28.813 8.336 -26.428 1.00 86.69 401 ASP A O 1
ATOM 3070 N N . TRP A 1 402 ? 29.199 6.138 -26.335 1.00 92.69 402 TRP A N 1
ATOM 3071 C CA . TRP A 1 402 ? 28.022 5.818 -25.510 1.00 92.69 402 TRP A CA 1
ATOM 3072 C C . TRP A 1 402 ? 28.336 5.459 -24.055 1.00 92.69 402 TRP A C 1
ATOM 3074 O O . TRP A 1 402 ? 27.433 5.186 -23.263 1.00 92.69 402 TRP A O 1
ATOM 3084 N N . VAL A 1 403 ? 29.615 5.439 -23.657 1.00 91.25 403 VAL A N 1
ATOM 3085 C CA . VAL A 1 403 ? 29.989 5.235 -22.241 1.00 91.25 403 VAL A CA 1
ATOM 3086 C C . VAL A 1 403 ? 29.419 6.352 -21.366 1.00 91.25 403 VAL A C 1
ATOM 3088 O O . VAL A 1 403 ? 29.062 6.109 -20.208 1.00 91.25 403 VAL A O 1
ATOM 3091 N N . LYS A 1 404 ? 29.333 7.563 -21.921 1.00 94.06 404 LYS A N 1
ATOM 3092 C CA . LYS A 1 404 ? 28.790 8.755 -21.286 1.00 94.06 404 LYS A CA 1
ATOM 3093 C C . LYS A 1 404 ? 27.769 9.391 -22.223 1.00 94.06 404 LYS A C 1
ATOM 3095 O O . LYS A 1 404 ? 28.094 9.579 -23.381 1.00 94.06 404 LYS A O 1
ATOM 3100 N N . ILE A 1 405 ? 26.588 9.713 -21.697 1.00 95.00 405 ILE A N 1
ATOM 3101 C CA . ILE A 1 405 ? 25.509 10.376 -22.439 1.00 95.00 405 ILE A CA 1
ATOM 3102 C C . ILE A 1 405 ? 25.379 11.814 -21.936 1.00 95.00 405 ILE A C 1
ATOM 3104 O O . ILE A 1 405 ? 25.016 12.052 -20.776 1.00 95.00 405 ILE A O 1
ATOM 3108 N N . ASP A 1 406 ? 25.721 12.767 -22.797 1.00 92.38 406 ASP A N 1
ATOM 3109 C CA . ASP A 1 406 ? 25.754 14.202 -22.521 1.00 92.38 406 ASP A CA 1
ATOM 3110 C C . ASP A 1 406 ? 24.499 14.940 -23.009 1.00 92.38 406 ASP A C 1
ATOM 3112 O O . ASP A 1 406 ? 24.107 15.938 -22.388 1.00 92.38 406 ASP A O 1
ATOM 3116 N N . ASP A 1 407 ? 23.841 14.453 -24.066 1.00 91.12 407 ASP A N 1
ATOM 3117 C CA . ASP A 1 407 ? 22.623 15.058 -24.611 1.00 91.12 407 ASP A CA 1
ATOM 3118 C C . ASP A 1 407 ? 21.618 14.057 -25.219 1.00 91.12 407 ASP A C 1
ATOM 3120 O O . ASP A 1 407 ? 21.820 12.845 -25.217 1.00 91.12 407 ASP A O 1
ATOM 3124 N N . GLU A 1 408 ? 20.475 14.586 -25.667 1.00 88.94 408 GLU A N 1
ATOM 3125 C CA . GLU A 1 408 ? 19.347 13.815 -26.207 1.00 88.94 408 GLU A CA 1
ATOM 3126 C C . GLU A 1 408 ? 19.669 13.154 -27.555 1.00 88.94 408 GLU A C 1
ATOM 3128 O O . GLU A 1 408 ? 19.157 12.074 -27.823 1.00 88.94 408 GLU A O 1
ATOM 3133 N N . ASN A 1 409 ? 20.554 13.733 -28.378 1.00 92.19 409 ASN A N 1
ATOM 3134 C CA . ASN A 1 409 ? 20.915 13.111 -29.656 1.00 92.19 409 ASN A CA 1
ATOM 3135 C C . ASN A 1 409 ? 21.748 11.848 -29.422 1.00 92.19 409 ASN A C 1
ATOM 3137 O O . ASN A 1 409 ? 21.507 10.835 -30.067 1.00 92.19 409 ASN A O 1
ATOM 3141 N N . GLU A 1 410 ? 22.695 11.889 -28.478 1.00 93.88 410 GLU A N 1
ATOM 3142 C CA . GLU A 1 410 ? 23.476 10.703 -28.098 1.00 93.88 410 GLU A CA 1
ATOM 3143 C C . GLU A 1 410 ? 22.576 9.593 -27.531 1.00 93.88 410 GLU A C 1
ATOM 3145 O O . GLU A 1 410 ? 22.812 8.410 -27.780 1.00 93.88 410 GLU A O 1
ATOM 3150 N N . PHE A 1 411 ? 21.524 9.962 -26.793 1.00 94.38 411 PHE A N 1
ATOM 3151 C CA . PHE A 1 411 ? 20.538 9.010 -26.283 1.00 94.38 411 PHE A CA 1
ATOM 3152 C C . PHE A 1 411 ? 19.660 8.406 -27.393 1.00 94.38 411 PHE A C 1
ATOM 3154 O O . PHE A 1 411 ? 19.471 7.189 -27.413 1.00 94.38 411 PHE A O 1
ATOM 3161 N N . ASP A 1 412 ? 19.174 9.218 -28.334 1.00 92.94 412 ASP A N 1
ATOM 3162 C CA . ASP A 1 412 ? 18.412 8.748 -29.500 1.00 92.94 412 ASP A CA 1
ATOM 3163 C C . ASP A 1 412 ? 19.255 7.803 -30.379 1.00 92.94 412 ASP A C 1
ATOM 3165 O O . ASP A 1 412 ? 18.771 6.758 -30.828 1.00 92.94 412 ASP A O 1
ATOM 3169 N N . GLU A 1 413 ? 20.531 8.138 -30.602 1.00 93.75 413 GLU A N 1
ATOM 3170 C CA . GLU A 1 413 ? 21.485 7.292 -31.330 1.00 93.75 413 GLU A CA 1
ATOM 3171 C C . GLU A 1 413 ? 21.727 5.957 -30.617 1.00 93.75 413 GLU A C 1
ATOM 3173 O O . GLU A 1 413 ? 21.766 4.913 -31.270 1.00 93.75 413 GLU A O 1
ATOM 3178 N N . LEU A 1 414 ? 21.857 5.984 -29.286 1.00 94.62 414 LEU A N 1
ATOM 3179 C CA . LEU A 1 414 ? 22.007 4.788 -28.461 1.00 94.62 414 LEU A CA 1
ATOM 3180 C C . LEU A 1 414 ? 20.781 3.873 -28.560 1.00 94.62 414 LEU A C 1
ATOM 3182 O O . LEU A 1 414 ? 20.951 2.673 -28.756 1.00 94.62 414 LEU A O 1
ATOM 3186 N N . CYS A 1 415 ? 19.566 4.423 -28.451 1.00 92.75 415 CYS A N 1
ATOM 3187 C CA . CYS A 1 415 ? 18.330 3.635 -28.543 1.00 92.75 415 CYS A CA 1
ATOM 3188 C C . CYS A 1 415 ? 18.159 2.995 -29.930 1.00 92.75 415 CYS A C 1
ATOM 3190 O O . CYS A 1 415 ? 17.719 1.857 -30.042 1.00 92.75 415 CYS A O 1
ATOM 3192 N N . SER A 1 416 ? 18.636 3.663 -30.984 1.00 92.50 416 SER A N 1
ATOM 3193 C CA . SER A 1 416 ? 18.571 3.156 -32.365 1.00 92.50 416 SER A CA 1
ATOM 3194 C C . SER A 1 416 ? 19.503 1.967 -32.656 1.00 92.50 416 SER A C 1
ATOM 3196 O O . SER A 1 416 ? 19.561 1.491 -33.792 1.00 92.50 416 SER A O 1
ATOM 3198 N N . TYR A 1 417 ? 20.261 1.480 -31.668 1.00 91.94 417 TYR A N 1
ATOM 3199 C CA . TYR A 1 417 ? 21.238 0.407 -31.835 1.00 91.94 417 TYR A CA 1
ATOM 3200 C C . TYR A 1 417 ? 20.606 -0.969 -32.083 1.00 91.94 417 TYR A C 1
ATOM 3202 O O . TYR A 1 417 ? 20.991 -1.660 -33.032 1.00 91.94 417 TYR A O 1
ATOM 3210 N N . ALA A 1 418 ? 19.694 -1.396 -31.205 1.00 87.62 418 ALA A N 1
ATOM 3211 C CA . ALA A 1 418 ? 19.174 -2.760 -31.206 1.00 87.62 418 ALA A CA 1
ATOM 3212 C C . ALA A 1 418 ? 17.853 -2.897 -31.963 1.00 87.62 418 ALA A C 1
ATOM 3214 O O . ALA A 1 418 ? 17.709 -3.840 -32.750 1.00 87.62 418 ALA A O 1
ATOM 3215 N N . ASN A 1 419 ? 16.929 -1.957 -31.737 1.00 84.38 419 ASN A N 1
ATOM 3216 C CA . ASN A 1 419 ? 15.605 -1.902 -32.349 1.00 84.38 419 ASN A CA 1
ATOM 3217 C C . ASN A 1 419 ? 14.872 -3.260 -32.271 1.00 84.38 419 ASN A C 1
ATOM 3219 O O . ASN A 1 419 ? 14.546 -3.903 -33.280 1.00 84.38 419 ASN A O 1
ATOM 3223 N N . VAL A 1 420 ? 14.709 -3.759 -31.046 1.00 84.69 420 VAL A N 1
ATOM 3224 C CA . VAL A 1 420 ? 14.014 -5.006 -30.734 1.00 84.69 420 VAL A CA 1
ATOM 3225 C C . VAL A 1 420 ? 12.526 -4.867 -31.045 1.00 84.69 420 VAL A C 1
ATOM 3227 O O . VAL A 1 420 ? 11.927 -3.813 -30.906 1.00 84.69 420 VAL A O 1
ATOM 3230 N N . ASN A 1 421 ? 11.900 -5.966 -31.468 1.00 80.50 421 ASN A N 1
ATOM 3231 C CA . ASN A 1 421 ? 10.488 -5.959 -31.872 1.00 80.50 421 ASN A CA 1
ATOM 3232 C C . ASN A 1 421 ? 9.526 -6.334 -30.728 1.00 80.50 421 ASN A C 1
ATOM 3234 O O . ASN A 1 421 ? 8.325 -6.476 -30.960 1.00 80.50 421 ASN A O 1
ATOM 3238 N N . GLU A 1 422 ? 10.049 -6.612 -29.531 1.00 85.31 422 GLU A N 1
ATOM 3239 C CA . GLU A 1 422 ? 9.266 -7.044 -28.374 1.00 85.31 422 GLU A CA 1
ATOM 3240 C C . GLU A 1 422 ? 9.979 -6.681 -27.066 1.00 85.31 422 GLU A C 1
ATOM 3242 O O . GLU A 1 422 ? 11.165 -6.959 -26.897 1.00 85.31 422 GLU A O 1
ATOM 3247 N N . GLY A 1 423 ? 9.221 -6.147 -26.107 1.00 90.25 423 GLY A N 1
ATOM 3248 C CA . GLY A 1 423 ? 9.689 -5.897 -24.748 1.00 90.25 423 GLY A CA 1
ATOM 3249 C C . GLY A 1 423 ? 10.288 -4.514 -24.548 1.00 90.25 423 GLY A C 1
ATOM 3250 O O . GLY A 1 423 ? 9.791 -3.525 -25.077 1.00 90.25 423 GLY A O 1
ATOM 3251 N N . LEU A 1 424 ? 11.315 -4.465 -23.703 1.00 94.50 424 LEU A N 1
ATOM 3252 C CA . LEU A 1 424 ? 12.014 -3.249 -23.310 1.00 94.50 424 LEU A CA 1
ATOM 3253 C C . LEU A 1 424 ? 13.494 -3.337 -23.653 1.00 94.50 424 LEU A C 1
ATOM 3255 O O . LEU A 1 424 ? 14.126 -4.368 -23.405 1.00 94.50 424 LEU A O 1
ATOM 3259 N N . GLU A 1 425 ? 14.060 -2.224 -24.105 1.00 95.25 425 GLU A N 1
ATOM 3260 C CA . GLU A 1 425 ? 15.502 -2.060 -24.266 1.00 95.25 425 GLU A CA 1
ATOM 3261 C C . GLU A 1 425 ? 16.093 -1.287 -23.090 1.00 95.25 425 GLU A C 1
ATOM 3263 O O . GLU A 1 425 ? 15.672 -0.172 -22.784 1.00 95.25 425 GLU A O 1
ATOM 3268 N N . LEU A 1 426 ? 17.086 -1.883 -22.428 1.00 97.12 426 LEU A N 1
ATOM 3269 C CA . LEU A 1 426 ? 17.804 -1.277 -21.314 1.00 97.12 426 LEU A CA 1
ATOM 3270 C C . LEU A 1 426 ? 19.280 -1.098 -21.657 1.00 97.12 426 LEU A C 1
ATOM 3272 O O . LEU A 1 426 ? 20.053 -2.058 -21.667 1.00 97.12 426 LEU A O 1
ATOM 3276 N N . TYR A 1 427 ? 19.691 0.151 -21.813 1.00 97.75 427 TYR A N 1
ATOM 3277 C CA . TYR A 1 427 ? 21.075 0.546 -21.999 1.00 97.75 427 TYR A CA 1
ATOM 3278 C C . TYR A 1 427 ? 21.720 0.934 -20.666 1.00 97.75 427 TYR A C 1
ATOM 3280 O O . TYR A 1 427 ? 21.294 1.850 -19.965 1.00 97.75 427 TYR A O 1
ATOM 3288 N N . CYS A 1 428 ? 22.775 0.221 -20.288 1.00 98.06 428 CYS A N 1
ATOM 3289 C CA . CYS A 1 428 ? 23.512 0.484 -19.059 1.00 98.06 428 CYS A CA 1
ATOM 3290 C C . CYS A 1 428 ? 24.765 1.298 -19.378 1.00 98.06 428 CYS A C 1
ATOM 3292 O O . CYS A 1 428 ? 25.731 0.768 -19.933 1.00 98.06 428 CYS A O 1
ATOM 3294 N N . VAL A 1 429 ? 24.751 2.575 -19.002 1.00 97.31 429 VAL A N 1
ATOM 3295 C CA . VAL A 1 429 ? 25.821 3.542 -19.295 1.00 97.31 429 VAL A CA 1
ATOM 3296 C C . VAL A 1 429 ? 26.589 3.911 -18.029 1.00 97.31 429 VAL A C 1
ATOM 3298 O O . VAL A 1 429 ? 26.135 3.680 -16.905 1.00 97.31 429 VAL A O 1
ATOM 3301 N N . ARG A 1 430 ? 27.788 4.476 -18.174 1.00 95.81 430 ARG A N 1
ATOM 3302 C CA . ARG A 1 430 ? 28.626 4.812 -17.015 1.00 95.81 430 ARG A CA 1
ATOM 3303 C C . ARG A 1 430 ? 28.205 6.122 -16.385 1.00 95.81 430 ARG A C 1
ATOM 3305 O O . ARG A 1 430 ? 28.047 6.204 -15.168 1.00 95.81 430 ARG A O 1
ATOM 3312 N N . GLU A 1 431 ? 28.013 7.128 -17.225 1.00 94.44 431 GLU A N 1
ATOM 3313 C CA . GLU A 1 431 ? 27.726 8.489 -16.802 1.00 94.44 431 GLU A CA 1
ATOM 3314 C C . GLU A 1 431 ? 26.611 9.089 -17.654 1.00 94.44 431 GLU A C 1
ATOM 3316 O O . GLU A 1 431 ? 26.614 8.981 -18.873 1.00 94.44 431 GLU A O 1
ATOM 3321 N N . MET A 1 432 ? 25.662 9.743 -16.995 1.00 94.56 432 MET A N 1
ATOM 3322 C CA . MET A 1 432 ? 24.705 10.646 -17.626 1.00 94.56 432 MET A CA 1
ATOM 3323 C C . MET A 1 432 ? 24.190 11.628 -16.570 1.00 94.56 432 MET A C 1
ATOM 3325 O O . MET A 1 432 ? 24.322 11.385 -15.360 1.00 94.56 432 MET A O 1
ATOM 3329 N N . LYS A 1 433 ? 23.600 12.742 -17.010 1.00 89.69 433 LYS A N 1
ATOM 3330 C CA . LYS A 1 433 ? 23.108 13.798 -16.110 1.00 89.69 433 LYS A CA 1
ATOM 3331 C C . LYS A 1 433 ? 22.041 13.285 -15.130 1.00 89.69 433 LYS A C 1
ATOM 3333 O O . LYS A 1 433 ? 22.149 13.530 -13.925 1.00 89.69 433 LYS A O 1
ATOM 3338 N N . SER A 1 434 ? 21.049 12.562 -15.640 1.00 88.62 434 SER A N 1
ATOM 3339 C CA . SER A 1 434 ? 19.956 11.953 -14.867 1.00 88.62 434 SER A CA 1
ATOM 3340 C C . SER A 1 434 ? 20.352 10.578 -14.307 1.00 88.62 434 SER A C 1
ATOM 3342 O O . SER A 1 434 ? 21.418 10.060 -14.626 1.00 88.62 434 SER A O 1
ATOM 3344 N N . VAL A 1 435 ? 19.554 9.990 -13.410 1.00 91.44 435 VAL A N 1
ATOM 3345 C CA . VAL A 1 435 ? 19.796 8.605 -12.936 1.00 91.44 435 VAL A CA 1
ATOM 3346 C C . VAL A 1 435 ? 19.317 7.559 -13.945 1.00 91.44 435 VAL A C 1
ATOM 3348 O O . VAL A 1 435 ? 19.930 6.496 -14.060 1.00 91.44 435 VAL A O 1
ATOM 3351 N N . GLY A 1 436 ? 18.271 7.898 -14.688 1.00 94.00 436 GLY A N 1
ATOM 3352 C CA . GLY A 1 436 ? 17.766 7.177 -15.837 1.00 94.00 436 GLY A CA 1
ATOM 3353 C C . GLY A 1 436 ? 17.240 8.161 -16.880 1.00 94.00 436 GLY A C 1
ATOM 3354 O O . GLY A 1 436 ? 17.153 9.368 -16.622 1.00 94.00 436 GLY A O 1
ATOM 3355 N N . LEU A 1 437 ? 17.004 7.636 -18.075 1.00 94.19 437 LEU A N 1
ATOM 3356 C CA . LEU A 1 437 ? 16.362 8.315 -19.189 1.00 94.19 437 LEU A CA 1
ATOM 3357 C C . LEU A 1 437 ? 15.428 7.327 -19.879 1.00 94.19 437 LEU A C 1
ATOM 3359 O O . LEU A 1 437 ? 15.767 6.154 -20.045 1.00 94.19 437 LEU A O 1
ATOM 3363 N N . HIS A 1 438 ? 14.306 7.838 -20.355 1.00 93.69 438 HIS A N 1
ATOM 3364 C CA . HIS A 1 438 ? 13.360 7.132 -21.197 1.00 93.69 438 HIS A CA 1
ATOM 3365 C C . HIS A 1 438 ? 13.100 7.980 -22.446 1.00 93.69 438 HIS A C 1
ATOM 3367 O O . HIS A 1 438 ? 13.014 9.206 -22.364 1.00 93.69 438 HIS A O 1
ATOM 3373 N N . SER A 1 439 ? 12.975 7.326 -23.602 1.00 92.19 439 SER A N 1
ATOM 3374 C CA . SER A 1 439 ? 12.626 7.963 -24.885 1.00 92.19 439 SER A CA 1
ATOM 3375 C C . SER A 1 439 ? 11.340 8.810 -24.827 1.00 92.19 439 SER A C 1
ATOM 3377 O O . SER A 1 439 ? 10.535 8.697 -23.904 1.00 92.19 439 SER A O 1
ATOM 3379 N N . ASP A 1 440 ? 11.088 9.684 -25.803 1.00 89.56 440 ASP A N 1
ATOM 3380 C CA . ASP A 1 440 ? 9.845 10.468 -25.803 1.00 89.56 440 ASP A CA 1
ATOM 3381 C C . ASP A 1 440 ? 8.610 9.542 -25.785 1.00 89.56 440 ASP A C 1
ATOM 3383 O O . ASP A 1 440 ? 8.384 8.722 -26.674 1.00 89.56 440 ASP A O 1
ATOM 3387 N N . MET A 1 441 ? 7.761 9.694 -24.765 1.00 87.94 441 MET A N 1
ATOM 3388 C CA . MET A 1 441 ? 6.568 8.867 -24.564 1.00 87.94 441 MET A CA 1
ATOM 3389 C C . MET A 1 441 ? 5.535 9.003 -25.697 1.00 87.94 441 MET A C 1
ATOM 3391 O O . MET A 1 441 ? 4.595 8.209 -25.758 1.00 87.94 441 MET A O 1
ATOM 3395 N N . ARG A 1 442 ? 5.681 9.980 -26.599 1.00 87.06 442 ARG A N 1
ATOM 3396 C CA . ARG A 1 442 ? 4.844 10.158 -27.797 1.00 87.06 442 ARG A CA 1
ATOM 3397 C C . ARG A 1 442 ? 5.293 9.309 -28.984 1.00 87.06 442 ARG A C 1
ATOM 3399 O O . ARG A 1 442 ? 4.554 9.234 -29.967 1.00 87.06 442 ARG A O 1
ATOM 3406 N N . LEU A 1 443 ? 6.480 8.709 -28.922 1.00 87.12 443 LEU A N 1
ATOM 3407 C CA . LEU A 1 443 ? 6.950 7.802 -29.960 1.00 87.12 443 LEU A CA 1
ATOM 3408 C C . LEU A 1 443 ? 6.054 6.564 -30.036 1.00 87.12 443 LEU A C 1
ATOM 3410 O O . LEU A 1 443 ? 5.494 6.096 -29.036 1.00 87.12 443 LEU A O 1
ATOM 3414 N N . MET A 1 444 ? 5.901 6.063 -31.261 1.00 85.81 444 MET A N 1
ATOM 3415 C CA . MET A 1 444 ? 5.238 4.786 -31.490 1.00 85.81 444 MET A CA 1
ATOM 3416 C C . MET A 1 444 ? 6.140 3.666 -30.959 1.00 85.81 444 MET A C 1
ATOM 3418 O O . MET A 1 444 ? 7.344 3.776 -31.157 1.00 85.81 444 MET A O 1
ATOM 3422 N N . PRO A 1 445 ? 5.598 2.569 -30.400 1.00 79.75 445 PRO A N 1
ATOM 3423 C CA . PRO A 1 445 ? 6.392 1.431 -29.900 1.00 79.75 445 PRO A CA 1
ATOM 3424 C C . PRO A 1 445 ? 7.096 0.588 -30.982 1.00 79.75 445 PRO A C 1
ATOM 3426 O O . PRO A 1 445 ? 7.217 -0.621 -30.867 1.00 79.75 445 PRO A O 1
ATOM 3429 N N . THR A 1 446 ? 7.380 1.180 -32.133 1.00 82.00 446 THR A N 1
ATOM 3430 C CA . THR A 1 446 ? 8.161 0.579 -33.218 1.00 82.00 446 THR A CA 1
ATOM 3431 C C . THR A 1 446 ? 9.150 1.605 -33.776 1.00 82.00 446 THR A C 1
ATOM 3433 O O . THR A 1 446 ? 9.653 1.433 -34.886 1.00 82.00 446 THR A O 1
ATOM 3436 N N . ASP A 1 447 ? 9.286 2.758 -33.115 1.00 89.19 447 ASP A N 1
ATOM 3437 C CA . ASP A 1 447 ? 10.253 3.785 -33.478 1.00 89.19 447 ASP A CA 1
ATOM 3438 C C . ASP A 1 447 ? 11.606 3.331 -32.937 1.00 89.19 447 ASP A C 1
ATOM 3440 O O . ASP A 1 447 ? 11.722 2.987 -31.767 1.00 89.19 447 ASP A O 1
ATOM 3444 N N . GLU A 1 448 ? 12.630 3.337 -33.784 1.00 89.75 448 GLU A N 1
ATOM 3445 C CA . GLU A 1 448 ? 13.969 2.865 -33.413 1.00 89.75 448 GLU A CA 1
ATOM 3446 C C . GLU A 1 448 ? 14.583 3.653 -32.248 1.00 89.75 448 GLU A C 1
ATOM 3448 O O . GLU A 1 448 ? 15.495 3.169 -31.597 1.00 89.75 448 GLU A O 1
ATOM 3453 N N . ARG A 1 449 ? 14.069 4.849 -31.943 1.00 90.44 449 ARG A N 1
ATOM 3454 C CA . ARG A 1 449 ? 14.536 5.670 -30.819 1.00 90.44 449 ARG A CA 1
ATOM 3455 C C . ARG A 1 449 ? 13.886 5.299 -29.485 1.00 90.44 449 ARG A C 1
ATOM 3457 O O . ARG A 1 449 ? 14.127 5.977 -28.488 1.00 90.44 449 ARG A O 1
ATOM 3464 N N . CYS A 1 450 ? 13.032 4.280 -29.441 1.00 91.31 450 CYS A N 1
ATOM 3465 C CA . CYS A 1 450 ? 12.426 3.833 -28.197 1.00 91.31 450 CYS A CA 1
ATOM 3466 C C . CYS A 1 450 ? 13.416 3.021 -27.348 1.00 91.31 450 CYS A C 1
ATOM 3468 O O . CYS A 1 450 ? 13.985 2.037 -27.799 1.00 91.31 450 CYS A O 1
ATOM 3470 N N . GLY A 1 451 ? 13.610 3.432 -26.094 1.00 94.00 451 GLY A N 1
ATOM 3471 C CA . GLY A 1 451 ? 14.531 2.767 -25.175 1.00 94.00 451 GLY A CA 1
ATOM 3472 C C . GLY A 1 451 ? 14.594 3.416 -23.793 1.00 94.00 451 GLY A C 1
ATOM 3473 O O . GLY A 1 451 ? 14.031 4.495 -23.556 1.00 94.00 451 GLY A O 1
ATOM 3474 N N . ILE A 1 452 ? 15.285 2.737 -22.872 1.00 96.38 452 ILE A N 1
ATOM 3475 C CA . ILE A 1 452 ? 15.633 3.212 -21.525 1.00 96.38 452 ILE A CA 1
ATOM 3476 C C . ILE A 1 452 ? 17.147 3.177 -21.345 1.00 96.38 452 ILE A C 1
ATOM 3478 O O . ILE A 1 452 ? 17.785 2.175 -21.662 1.00 96.38 452 ILE A O 1
ATOM 3482 N N . ALA A 1 453 ? 17.721 4.207 -20.727 1.00 97.06 453 ALA A N 1
ATOM 3483 C CA . ALA A 1 453 ? 19.082 4.163 -20.203 1.00 97.06 453 ALA A CA 1
ATOM 3484 C C . ALA A 1 453 ? 19.100 4.293 -18.675 1.00 97.06 453 ALA A C 1
ATOM 3486 O O . ALA A 1 453 ? 18.365 5.093 -18.103 1.00 97.06 453 ALA A O 1
ATOM 3487 N N . VAL A 1 454 ? 19.993 3.558 -18.001 1.00 97.56 454 VAL A N 1
ATOM 3488 C CA . VAL A 1 454 ? 20.256 3.687 -16.552 1.00 97.56 454 VAL A CA 1
ATOM 3489 C C . VAL A 1 454 ? 21.761 3.777 -16.300 1.00 97.56 454 VAL A C 1
ATOM 3491 O O . VAL A 1 454 ? 22.549 3.042 -16.902 1.00 97.56 454 VAL A O 1
ATOM 3494 N N . ARG A 1 455 ? 22.189 4.692 -15.416 1.00 96.19 455 ARG A N 1
ATOM 3495 C CA . ARG A 1 455 ? 23.620 4.922 -15.153 1.00 96.19 455 ARG A CA 1
ATOM 3496 C C . ARG A 1 455 ? 24.153 4.018 -14.055 1.00 96.19 455 ARG A C 1
ATOM 3498 O O . ARG A 1 455 ? 23.431 3.630 -13.140 1.00 96.19 455 ARG A O 1
ATOM 3505 N N . ALA A 1 456 ? 25.458 3.776 -14.077 1.00 95.31 456 ALA A N 1
ATOM 3506 C CA . ALA A 1 456 ? 26.115 2.823 -13.189 1.00 95.31 456 ALA A CA 1
ATOM 3507 C C . ALA A 1 456 ? 25.916 3.059 -11.680 1.00 95.31 456 ALA A C 1
ATOM 3509 O O . ALA A 1 456 ? 25.889 2.103 -10.909 1.00 95.31 456 ALA A O 1
ATOM 3510 N N . ASN A 1 457 ? 25.764 4.311 -11.241 1.00 91.06 457 ASN A N 1
ATOM 3511 C CA . ASN A 1 457 ? 25.549 4.672 -9.834 1.00 91.06 457 ASN A CA 1
ATOM 3512 C C . ASN A 1 457 ? 24.091 5.063 -9.516 1.00 91.06 457 ASN A C 1
ATOM 3514 O O . ASN A 1 457 ? 23.849 5.794 -8.552 1.00 91.06 457 ASN A O 1
ATOM 3518 N N . ALA A 1 458 ? 23.132 4.640 -10.343 1.00 92.62 458 ALA A N 1
ATOM 3519 C CA . ALA A 1 458 ? 21.716 4.899 -10.119 1.00 92.62 458 ALA A CA 1
ATOM 3520 C C . ALA A 1 458 ? 21.187 4.188 -8.861 1.00 92.62 458 ALA A C 1
ATOM 3522 O O . ALA A 1 458 ? 21.683 3.135 -8.451 1.00 92.62 458 ALA A O 1
ATOM 3523 N N . ILE A 1 459 ? 20.149 4.768 -8.254 1.00 91.06 459 ILE A N 1
ATOM 3524 C CA . ILE A 1 459 ? 19.413 4.129 -7.158 1.00 91.06 459 ILE A CA 1
ATOM 3525 C C . ILE A 1 459 ? 18.662 2.890 -7.664 1.00 91.06 459 ILE A C 1
ATOM 3527 O O . ILE A 1 459 ? 18.367 2.777 -8.852 1.00 91.06 459 ILE A O 1
ATOM 3531 N N . ALA A 1 460 ? 18.329 1.961 -6.765 1.00 89.81 460 ALA A N 1
ATOM 3532 C CA . ALA A 1 460 ? 17.736 0.677 -7.147 1.00 89.81 460 ALA A CA 1
ATOM 3533 C C . ALA A 1 460 ? 16.393 0.809 -7.896 1.00 89.81 460 ALA A C 1
ATOM 3535 O O . ALA A 1 460 ? 16.123 0.022 -8.799 1.00 89.81 460 ALA A O 1
ATOM 3536 N N . SER A 1 461 ? 15.588 1.822 -7.557 1.00 93.00 461 SER A N 1
ATOM 3537 C CA . SER A 1 461 ? 14.290 2.102 -8.182 1.00 93.00 461 SER A CA 1
ATOM 3538 C C . SER A 1 461 ? 14.382 2.866 -9.506 1.00 93.00 461 SER A C 1
ATOM 3540 O O . SER A 1 461 ? 13.354 3.044 -10.152 1.00 93.00 461 SER A O 1
ATOM 3542 N N . ALA A 1 462 ? 15.575 3.282 -9.954 1.00 94.81 462 ALA A N 1
ATOM 3543 C CA . ALA A 1 462 ? 15.719 4.078 -11.176 1.00 94.81 462 ALA A CA 1
ATOM 3544 C C . ALA A 1 462 ? 15.152 3.349 -12.402 1.00 94.81 462 ALA A C 1
ATOM 3546 O O . ALA A 1 462 ? 14.317 3.902 -13.102 1.00 94.81 462 ALA A O 1
ATOM 3547 N N . LEU A 1 463 ? 15.502 2.073 -12.603 1.00 96.88 463 LEU A N 1
ATOM 3548 C CA . LEU A 1 463 ? 14.919 1.280 -13.692 1.00 96.88 463 LEU A CA 1
ATOM 3549 C C . LEU A 1 463 ? 13.388 1.198 -13.587 1.00 96.88 463 LEU A C 1
ATOM 3551 O O . LEU A 1 463 ? 12.693 1.292 -14.591 1.00 96.88 463 LEU A O 1
ATOM 3555 N N . ALA A 1 464 ? 12.855 1.020 -12.376 1.00 96.75 464 ALA A N 1
ATOM 3556 C CA . ALA A 1 464 ? 11.414 0.926 -12.172 1.00 96.75 464 ALA A CA 1
ATOM 3557 C C . ALA A 1 464 ? 10.694 2.236 -12.546 1.00 96.75 464 ALA A C 1
ATOM 3559 O O . ALA A 1 464 ? 9.618 2.187 -13.141 1.00 96.75 464 ALA A O 1
ATOM 3560 N N . HIS A 1 465 ? 11.302 3.383 -12.238 1.00 96.06 465 HIS A N 1
ATOM 3561 C CA . HIS A 1 465 ? 10.808 4.704 -12.619 1.00 96.06 465 HIS A CA 1
ATOM 3562 C C . HIS A 1 465 ? 10.766 4.869 -14.146 1.00 96.06 465 HIS A C 1
ATOM 3564 O O . HIS A 1 465 ? 9.720 5.200 -14.696 1.00 96.06 465 HIS A O 1
ATOM 3570 N N . GLU A 1 466 ? 11.844 4.513 -14.852 1.00 96.00 466 GLU A N 1
ATOM 3571 C CA . GLU A 1 466 ? 11.880 4.608 -16.320 1.00 96.00 466 GLU A CA 1
ATOM 3572 C C . GLU A 1 466 ? 10.896 3.639 -17.007 1.00 96.00 466 GLU A C 1
ATOM 3574 O O . GLU A 1 466 ? 10.287 3.967 -18.026 1.00 96.00 466 GLU A O 1
ATOM 3579 N N . ILE A 1 467 ? 10.657 2.456 -16.425 1.00 96.12 467 ILE A N 1
ATOM 3580 C CA . ILE A 1 467 ? 9.572 1.559 -16.866 1.00 96.12 467 ILE A CA 1
ATOM 3581 C C . ILE A 1 467 ? 8.201 2.239 -16.710 1.00 96.12 467 ILE A C 1
ATOM 3583 O O . ILE A 1 467 ? 7.285 1.967 -17.488 1.00 96.12 467 ILE A O 1
ATOM 3587 N N . GLY A 1 468 ? 8.049 3.150 -15.749 1.00 95.12 468 GLY A N 1
ATOM 3588 C CA . GLY A 1 468 ? 6.820 3.912 -15.545 1.00 95.12 468 GLY A CA 1
ATOM 3589 C C . GLY A 1 468 ? 6.547 4.841 -16.721 1.00 95.12 468 GLY A C 1
ATOM 3590 O O . GLY A 1 468 ? 5.428 4.868 -17.235 1.00 95.12 468 GLY A O 1
ATOM 3591 N N . HIS A 1 469 ? 7.582 5.499 -17.242 1.00 93.69 469 HIS A N 1
ATOM 3592 C CA . HIS A 1 469 ? 7.487 6.244 -18.498 1.00 93.69 469 HIS A CA 1
ATOM 3593 C C . HIS A 1 469 ? 7.172 5.340 -19.698 1.00 93.69 469 HIS A C 1
ATOM 3595 O O . HIS A 1 469 ? 6.349 5.713 -20.540 1.00 93.69 469 HIS A O 1
ATOM 3601 N N . ALA A 1 470 ? 7.712 4.116 -19.742 1.00 92.69 470 ALA A N 1
ATOM 3602 C CA . ALA A 1 470 ? 7.340 3.130 -20.767 1.00 92.69 470 ALA A CA 1
ATOM 3603 C C . ALA A 1 470 ? 5.867 2.696 -20.659 1.00 92.69 470 ALA A C 1
ATOM 3605 O O . ALA A 1 470 ? 5.229 2.380 -21.663 1.00 92.69 470 ALA A O 1
ATOM 3606 N N . CYS A 1 471 ? 5.297 2.774 -19.455 1.00 92.50 471 CYS A N 1
ATOM 3607 C CA . CYS A 1 471 ? 3.867 2.629 -19.176 1.00 92.50 471 CYS A CA 1
ATOM 3608 C C . CYS A 1 471 ? 3.067 3.935 -19.348 1.00 92.50 471 CYS A C 1
ATOM 3610 O O . CYS A 1 471 ? 1.913 4.021 -18.933 1.00 92.50 471 CYS A O 1
ATOM 3612 N N . LYS A 1 472 ? 3.671 4.959 -19.957 1.00 90.69 472 LYS A N 1
ATOM 3613 C CA . LYS A 1 472 ? 3.078 6.272 -20.234 1.00 90.69 472 LYS A CA 1
ATOM 3614 C C . LYS A 1 472 ? 2.717 7.099 -18.985 1.00 90.69 472 LYS A C 1
ATOM 3616 O O . LYS A 1 472 ? 1.915 8.026 -19.088 1.00 90.69 472 LYS A O 1
ATOM 3621 N N . LEU A 1 473 ? 3.345 6.828 -17.840 1.00 91.62 473 LEU A N 1
ATOM 3622 C CA . LEU A 1 473 ? 3.194 7.632 -16.625 1.00 91.62 473 LEU A CA 1
ATOM 3623 C C . LEU A 1 473 ? 4.106 8.865 -16.641 1.00 91.62 473 LEU A C 1
ATOM 3625 O O . LEU A 1 473 ? 5.260 8.792 -17.065 1.00 91.62 473 LEU A O 1
ATOM 3629 N N . ASN A 1 474 ? 3.588 9.996 -16.164 1.00 89.94 474 ASN A N 1
ATOM 3630 C CA . ASN A 1 474 ? 4.320 11.257 -16.102 1.00 89.94 474 ASN A CA 1
ATOM 3631 C C . ASN A 1 474 ? 5.037 11.430 -14.766 1.00 89.94 474 ASN A C 1
ATOM 3633 O O . ASN A 1 474 ? 4.556 10.984 -13.723 1.00 89.94 474 ASN A O 1
ATOM 3637 N N . ASP A 1 475 ? 6.132 12.186 -14.809 1.00 89.94 475 ASP A N 1
ATOM 3638 C CA . ASP A 1 475 ? 6.762 12.712 -13.606 1.00 89.94 475 ASP A CA 1
ATOM 3639 C C . ASP A 1 475 ? 5.789 13.541 -12.773 1.00 89.94 475 ASP A C 1
ATOM 3641 O O . ASP A 1 475 ? 5.047 14.394 -13.272 1.00 89.94 475 ASP A O 1
ATOM 3645 N N . LEU A 1 476 ? 5.875 13.334 -11.466 1.00 87.94 476 LEU A N 1
ATOM 3646 C CA . LEU A 1 476 ? 5.067 13.976 -10.455 1.00 87.94 476 LEU A CA 1
ATOM 3647 C C . LEU A 1 476 ? 5.948 14.809 -9.525 1.00 87.94 476 LEU A C 1
ATOM 3649 O O . LEU A 1 476 ? 6.967 14.359 -8.998 1.00 87.94 476 LEU A O 1
ATOM 3653 N N . LYS A 1 477 ? 5.508 16.034 -9.259 1.00 86.88 477 LYS A N 1
ATOM 3654 C CA . LYS A 1 477 ? 6.090 16.921 -8.255 1.00 86.88 477 LYS A CA 1
ATOM 3655 C C . LYS A 1 477 ? 4.979 17.557 -7.437 1.00 86.88 477 LYS A C 1
ATOM 3657 O O . LYS A 1 477 ? 3.864 17.706 -7.923 1.00 86.88 477 LYS A O 1
ATOM 3662 N N . TYR A 1 478 ? 5.275 17.963 -6.209 1.00 85.00 478 TYR A N 1
ATOM 3663 C CA . TYR A 1 478 ? 4.382 18.822 -5.443 1.00 85.00 478 TYR A CA 1
ATOM 3664 C C . TYR A 1 478 ? 5.184 19.675 -4.462 1.00 85.00 478 TYR A C 1
ATOM 3666 O O . TYR A 1 478 ? 5.995 19.148 -3.708 1.00 85.00 478 TYR A O 1
ATOM 3674 N N . GLU A 1 479 ? 4.983 20.994 -4.492 1.00 79.94 479 GLU A N 1
ATOM 3675 C CA . GLU A 1 479 ? 5.759 21.956 -3.684 1.00 79.94 479 GLU A CA 1
ATOM 3676 C C . GLU A 1 479 ? 4.910 22.721 -2.664 1.00 79.94 479 GLU A C 1
ATOM 3678 O O . GLU A 1 479 ? 5.429 23.578 -1.949 1.00 79.94 479 GLU A O 1
ATOM 3683 N N . LEU A 1 480 ? 3.600 22.465 -2.613 1.00 82.12 480 LEU A N 1
ATOM 3684 C CA . LEU A 1 480 ? 2.727 23.130 -1.652 1.00 82.12 480 LEU A CA 1
ATOM 3685 C C . LEU A 1 480 ? 2.687 22.370 -0.326 1.00 82.12 480 LEU A C 1
ATOM 3687 O O . LEU A 1 480 ? 2.692 21.141 -0.291 1.00 82.12 480 LEU A O 1
ATOM 3691 N N . ASP A 1 481 ? 2.571 23.118 0.770 1.00 83.06 481 ASP A N 1
ATOM 3692 C CA . ASP A 1 481 ? 2.552 22.581 2.138 1.00 83.06 481 ASP A CA 1
ATOM 3693 C C . ASP A 1 481 ? 1.126 22.286 2.655 1.00 83.06 481 ASP A C 1
ATOM 3695 O O . ASP A 1 481 ? 0.793 22.470 3.833 1.00 83.06 481 ASP A O 1
ATOM 3699 N N . ASN A 1 482 ? 0.245 21.856 1.749 1.00 85.06 482 ASN A N 1
ATOM 3700 C CA . ASN A 1 482 ? -1.108 21.437 2.102 1.00 85.06 482 ASN A CA 1
ATOM 3701 C C . ASN A 1 482 ? -1.077 20.094 2.838 1.00 85.06 482 ASN A C 1
ATOM 3703 O O . ASN A 1 482 ? -0.227 19.239 2.570 1.00 85.06 482 ASN A O 1
ATOM 3707 N N . SER A 1 483 ? -2.022 19.907 3.757 1.00 87.50 483 SER A N 1
ATOM 3708 C CA . SER A 1 483 ? -2.323 18.579 4.292 1.00 87.50 483 SER A CA 1
ATOM 3709 C C . SER A 1 483 ? -2.856 17.680 3.177 1.00 87.50 483 SER A C 1
ATOM 3711 O O . SER A 1 483 ? -3.425 18.175 2.207 1.00 87.50 483 SER A O 1
ATOM 3713 N N . VAL A 1 484 ? -2.654 16.372 3.311 1.00 87.50 484 VAL A N 1
ATOM 3714 C CA . VAL A 1 484 ? -3.304 15.381 2.446 1.00 87.50 484 VAL A CA 1
ATOM 3715 C C . VAL A 1 484 ? -4.822 15.469 2.615 1.00 87.50 484 VAL A C 1
ATOM 3717 O O . VAL A 1 484 ? -5.316 15.548 3.738 1.00 87.50 484 VAL A O 1
ATOM 3720 N N . ASP A 1 485 ? -5.549 15.431 1.501 1.00 85.94 485 ASP A N 1
ATOM 3721 C CA . ASP A 1 485 ? -7.010 15.395 1.462 1.00 85.94 485 ASP A CA 1
ATOM 3722 C C . ASP A 1 485 ? -7.510 14.597 0.244 1.00 85.94 485 ASP A C 1
ATOM 3724 O O . ASP A 1 485 ? -6.745 14.302 -0.680 1.00 85.94 485 ASP A O 1
ATOM 3728 N N . GLU A 1 486 ? -8.798 14.247 0.252 1.00 87.56 486 GLU A N 1
ATOM 3729 C CA . GLU A 1 486 ? -9.459 13.436 -0.779 1.00 87.56 486 GLU A CA 1
ATOM 3730 C C . GLU A 1 486 ? -9.351 14.039 -2.186 1.00 87.56 486 GLU A C 1
ATOM 3732 O O . GLU A 1 486 ? -9.232 13.305 -3.166 1.00 87.56 486 GLU A O 1
ATOM 3737 N N . VAL A 1 487 ? -9.358 15.369 -2.312 1.00 87.50 487 VAL A N 1
ATOM 3738 C CA . VAL A 1 487 ? -9.252 16.048 -3.611 1.00 87.50 487 VAL A CA 1
ATOM 3739 C C . VAL A 1 487 ? -7.841 15.899 -4.169 1.00 87.50 487 VAL A C 1
ATOM 3741 O O . VAL A 1 487 ? -7.672 15.704 -5.3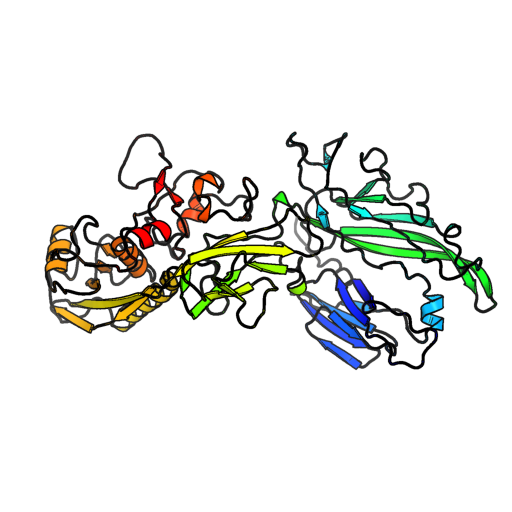74 1.00 87.50 487 VAL A O 1
ATOM 3744 N N . LEU A 1 488 ? -6.828 15.977 -3.306 1.00 89.00 488 LEU A N 1
ATOM 3745 C CA . LEU A 1 488 ? -5.430 15.882 -3.707 1.00 89.00 488 LEU A CA 1
ATOM 3746 C C . LEU A 1 488 ? -4.994 14.454 -4.047 1.00 89.00 488 LEU A C 1
ATOM 3748 O O . LEU A 1 488 ? -4.198 14.281 -4.967 1.00 89.00 488 LEU A O 1
ATOM 3752 N N . VAL A 1 489 ? -5.482 13.430 -3.344 1.00 89.69 489 VAL A N 1
ATOM 3753 C CA . VAL A 1 489 ? -5.124 12.030 -3.662 1.00 89.69 489 VAL A CA 1
ATOM 3754 C C . VAL A 1 489 ? -6.114 11.348 -4.604 1.00 89.69 489 VAL A C 1
ATOM 3756 O O . VAL A 1 489 ? -5.757 10.354 -5.230 1.00 89.69 489 VAL A O 1
ATOM 3759 N N . GLY A 1 490 ? -7.329 11.883 -4.733 1.00 89.19 490 GLY A N 1
ATOM 3760 C CA . GLY A 1 490 ? -8.422 11.287 -5.491 1.00 89.19 490 GLY A CA 1
ATOM 3761 C C . GLY A 1 490 ? -9.147 10.178 -4.721 1.00 89.19 490 GLY A C 1
ATOM 3762 O O . GLY A 1 490 ? -8.549 9.448 -3.932 1.00 89.19 490 GLY A O 1
ATOM 3763 N N . ILE A 1 491 ? -10.442 10.009 -5.014 1.00 89.19 491 ILE A N 1
ATOM 3764 C CA . ILE A 1 491 ? -11.327 9.007 -4.385 1.00 89.19 491 ILE A CA 1
ATOM 3765 C C . ILE A 1 491 ? -10.712 7.593 -4.365 1.00 89.19 491 ILE A C 1
ATOM 3767 O O . ILE A 1 491 ? -10.743 6.965 -3.310 1.00 89.19 491 ILE A O 1
ATOM 3771 N N . PRO A 1 492 ? -10.104 7.068 -5.455 1.00 91.81 492 PRO A N 1
ATOM 3772 C CA . PRO A 1 492 ? -9.549 5.710 -5.439 1.00 91.81 492 PRO A CA 1
ATOM 3773 C C . PRO A 1 492 ? -8.414 5.508 -4.424 1.00 91.81 492 PRO A C 1
ATOM 3775 O O . PRO A 1 492 ? -8.191 4.387 -3.975 1.00 91.81 492 PRO A O 1
ATOM 3778 N N . ASN A 1 493 ? -7.703 6.581 -4.065 1.00 92.62 493 ASN A N 1
ATOM 3779 C CA . ASN A 1 493 ? -6.584 6.560 -3.124 1.00 92.62 493 ASN A CA 1
ATOM 3780 C C . ASN A 1 493 ? -6.970 7.113 -1.741 1.00 92.62 493 ASN A C 1
ATOM 3782 O O . ASN A 1 493 ? -6.106 7.257 -0.874 1.00 92.62 493 ASN A O 1
ATOM 3786 N N . TRP A 1 494 ? -8.243 7.450 -1.527 1.00 90.75 494 TRP A N 1
ATOM 3787 C CA . TRP A 1 494 ? -8.732 7.937 -0.247 1.00 90.75 494 TRP A CA 1
ATOM 3788 C C . TRP A 1 494 ? -9.153 6.767 0.634 1.00 90.75 494 TRP A C 1
ATOM 3790 O O . TRP A 1 494 ? -9.883 5.874 0.204 1.00 90.75 494 TRP A O 1
ATOM 3800 N N . SER A 1 495 ? -8.671 6.757 1.875 1.00 84.50 495 SER A N 1
ATOM 3801 C CA . SER A 1 495 ? -9.094 5.775 2.862 1.00 84.50 495 SER A CA 1
ATOM 3802 C C . SER A 1 495 ? -10.196 6.352 3.733 1.00 84.50 495 SER A C 1
ATOM 3804 O O . SER A 1 495 ? -9.933 7.210 4.572 1.00 84.50 495 SER A O 1
ATOM 3806 N N . GLY A 1 496 ? -11.425 5.867 3.561 1.00 74.88 496 GLY A N 1
ATOM 3807 C CA . GLY A 1 496 ? -12.577 6.319 4.344 1.00 74.88 496 GLY A CA 1
ATOM 3808 C C . GLY A 1 496 ? -13.610 7.103 3.535 1.00 74.88 496 GLY A C 1
ATOM 3809 O O . GLY A 1 496 ? -13.534 7.213 2.315 1.00 74.88 496 GLY A O 1
ATOM 3810 N N . GLY A 1 497 ? -14.641 7.585 4.224 1.00 66.12 497 GLY A N 1
ATOM 3811 C CA . GLY A 1 497 ? -15.662 8.445 3.637 1.00 66.12 497 GLY A CA 1
ATOM 3812 C C . GLY A 1 497 ? -15.158 9.872 3.416 1.00 66.12 497 GLY A C 1
ATOM 3813 O O . GLY A 1 497 ? -14.049 10.242 3.814 1.00 66.12 497 GLY A O 1
ATOM 3814 N N . ALA A 1 498 ? -15.995 10.692 2.784 1.00 59.56 498 ALA A N 1
ATOM 3815 C CA . ALA A 1 498 ? -15.687 12.098 2.562 1.00 59.56 498 ALA A CA 1
ATOM 3816 C C . ALA A 1 498 ? -15.325 12.790 3.888 1.00 59.56 498 ALA A C 1
ATOM 3818 O O . ALA A 1 498 ? -16.126 12.803 4.820 1.00 59.56 498 ALA A O 1
ATOM 3819 N N . GLY A 1 499 ? -14.110 13.340 3.965 1.00 59.66 499 GLY A N 1
ATOM 3820 C CA . GLY A 1 499 ? -13.602 14.038 5.152 1.00 59.66 499 GLY A CA 1
ATOM 3821 C C . GLY A 1 499 ? -13.006 13.168 6.271 1.00 59.66 499 GLY A C 1
ATOM 3822 O O . GLY A 1 499 ? -12.563 13.737 7.259 1.00 59.66 499 GLY A O 1
ATOM 3823 N N . THR A 1 500 ? -12.925 11.836 6.134 1.00 61.22 500 THR A N 1
ATOM 3824 C CA . THR A 1 500 ? -12.525 10.923 7.237 1.00 61.22 500 THR A CA 1
ATOM 3825 C C . THR A 1 500 ? -11.159 10.240 7.040 1.00 61.22 500 THR A C 1
ATOM 3827 O O . THR A 1 500 ? -10.964 9.106 7.472 1.00 61.22 500 THR A O 1
ATOM 3830 N N . GLY A 1 501 ? -10.234 10.858 6.303 1.00 67.25 501 GLY A N 1
ATOM 3831 C CA . GLY A 1 501 ? -9.023 10.202 5.793 1.00 67.25 501 GLY A CA 1
ATOM 3832 C C . GLY A 1 501 ? -8.156 9.546 6.867 1.00 67.25 501 GLY A C 1
ATOM 3833 O O . GLY A 1 501 ? -7.593 10.239 7.708 1.00 67.25 501 GLY A O 1
ATOM 3834 N N . TYR A 1 502 ? -7.936 8.231 6.775 1.00 78.50 502 TYR A N 1
ATOM 3835 C CA . TYR A 1 502 ? -7.141 7.462 7.750 1.00 78.50 502 TYR A CA 1
ATOM 3836 C C . TYR A 1 502 ? -5.624 7.532 7.491 1.00 78.50 502 TYR A C 1
ATOM 3838 O O . TYR A 1 502 ? -4.912 6.524 7.544 1.00 78.50 502 TYR A O 1
ATOM 3846 N N . HIS A 1 503 ? -5.124 8.729 7.186 1.00 82.19 503 HIS A N 1
ATOM 3847 C CA . HIS A 1 503 ? -3.699 9.020 7.014 1.00 82.19 503 HIS A CA 1
ATOM 3848 C C . HIS A 1 503 ? -3.073 9.487 8.331 1.00 82.19 503 HIS A C 1
ATOM 3850 O O . HIS A 1 503 ? -3.772 9.848 9.274 1.00 82.19 503 HIS A O 1
ATOM 3856 N N . ALA A 1 504 ? -1.740 9.496 8.419 1.00 78.12 504 ALA A N 1
ATOM 3857 C CA . ALA A 1 504 ? -1.078 10.095 9.573 1.00 78.12 504 ALA A CA 1
ATOM 3858 C C . ALA A 1 504 ? -1.521 11.566 9.783 1.00 78.12 504 ALA A C 1
ATOM 3860 O O . ALA A 1 504 ? -1.426 12.362 8.839 1.00 78.12 504 ALA A O 1
ATOM 3861 N N . PRO A 1 505 ? -1.930 11.954 11.008 1.00 70.69 505 PRO A N 1
ATOM 3862 C CA . PRO A 1 505 ? -2.284 13.332 11.327 1.00 70.69 505 PRO A CA 1
ATOM 3863 C C . PRO A 1 505 ? -1.146 14.293 10.970 1.00 70.69 505 PRO A C 1
ATOM 3865 O O . PRO A 1 505 ? 0.011 14.094 11.349 1.00 70.69 505 PRO A O 1
ATOM 3868 N N . GLY A 1 506 ? -1.465 15.320 10.182 1.00 76.81 506 GLY A N 1
ATOM 3869 C CA . GLY A 1 506 ? -0.493 16.305 9.706 1.00 76.81 506 GLY A CA 1
ATOM 3870 C C . GLY A 1 506 ? 0.390 15.858 8.534 1.00 76.81 506 GLY A C 1
ATOM 3871 O O . GLY A 1 506 ? 1.296 16.611 8.168 1.00 76.81 506 GLY A O 1
ATOM 3872 N N . LEU A 1 507 ? 0.144 14.688 7.923 1.00 85.56 507 LEU A N 1
ATOM 3873 C CA . LEU A 1 507 ? 0.830 14.284 6.694 1.00 85.56 507 LEU A CA 1
ATOM 3874 C C . LEU A 1 507 ? 0.635 15.349 5.611 1.00 85.56 507 LEU A C 1
ATOM 3876 O O . LEU A 1 507 ? -0.486 15.682 5.219 1.00 85.56 507 LEU A O 1
ATOM 3880 N N . LYS A 1 508 ? 1.754 15.879 5.120 1.00 89.56 508 LYS A N 1
ATOM 3881 C CA . LYS A 1 508 ? 1.773 16.862 4.042 1.00 89.56 508 LYS A CA 1
ATOM 3882 C C . LYS A 1 508 ? 1.719 16.169 2.693 1.00 89.56 508 LYS A C 1
ATOM 3884 O O . LYS A 1 508 ? 2.405 15.168 2.479 1.00 89.56 508 LYS A O 1
ATOM 3889 N N . HIS A 1 509 ? 0.967 16.738 1.754 1.00 90.56 509 HIS A N 1
ATOM 3890 C CA . HIS A 1 509 ? 0.822 16.160 0.415 1.00 90.56 509 HIS A CA 1
ATOM 3891 C C . HIS A 1 509 ? 2.159 16.079 -0.329 1.00 90.56 509 HIS A C 1
ATOM 3893 O O . HIS A 1 509 ? 2.450 15.075 -0.971 1.00 90.56 509 HIS A O 1
ATOM 3899 N N . GLN A 1 510 ? 3.043 17.066 -0.146 1.00 88.81 510 GLN A N 1
ATOM 3900 C CA . GLN A 1 510 ? 4.412 17.017 -0.679 1.00 88.81 510 GLN A CA 1
ATOM 3901 C C . GLN A 1 510 ? 5.227 15.809 -0.185 1.00 88.81 510 GLN A C 1
ATOM 3903 O O . GLN A 1 510 ? 6.092 15.318 -0.905 1.00 88.81 510 GLN A O 1
ATOM 3908 N N . ASP A 1 511 ? 4.966 15.319 1.028 1.00 90.88 511 ASP A N 1
ATOM 3909 C CA . ASP A 1 511 ? 5.673 14.168 1.593 1.00 90.88 511 ASP A CA 1
ATOM 3910 C C . ASP A 1 511 ? 5.016 12.845 1.194 1.00 90.88 511 ASP A C 1
ATOM 3912 O O . ASP A 1 511 ? 5.712 11.840 1.054 1.00 90.88 511 ASP A O 1
ATOM 3916 N N . LEU A 1 512 ? 3.701 12.841 0.948 1.00 92.75 512 LEU A N 1
ATOM 3917 C CA . LEU A 1 512 ? 3.012 11.721 0.304 1.00 92.75 512 LEU A CA 1
ATOM 3918 C C . LEU A 1 512 ? 3.511 11.531 -1.133 1.00 92.75 512 LEU A C 1
ATOM 3920 O O . LEU A 1 512 ? 3.831 10.415 -1.527 1.00 92.75 512 LEU A O 1
ATOM 3924 N N . VAL A 1 513 ? 3.666 12.611 -1.898 1.00 92.19 513 VAL A N 1
ATOM 3925 C CA . VAL A 1 513 ? 4.119 12.559 -3.297 1.00 92.19 513 VAL A CA 1
ATOM 3926 C C . VAL A 1 513 ? 5.526 11.958 -3.450 1.00 92.19 513 VAL A C 1
ATOM 3928 O O . VAL A 1 513 ? 5.773 11.239 -4.412 1.00 92.19 513 VAL A O 1
ATOM 3931 N N . LYS A 1 514 ? 6.421 12.127 -2.466 1.00 92.31 514 LYS A N 1
ATOM 3932 C CA . LYS A 1 514 ? 7.764 11.495 -2.441 1.00 92.31 514 LYS A CA 1
ATOM 3933 C C . LYS A 1 514 ? 7.749 9.969 -2.244 1.00 92.31 514 LYS A C 1
ATOM 3935 O O . LYS A 1 514 ? 8.802 9.328 -2.246 1.00 92.31 514 LYS A O 1
ATOM 3940 N N . ARG A 1 515 ? 6.576 9.378 -2.006 1.00 93.88 515 ARG A N 1
ATOM 3941 C CA . ARG A 1 515 ? 6.376 7.924 -1.881 1.00 93.88 515 ARG A CA 1
ATOM 3942 C C . ARG A 1 515 ? 6.123 7.267 -3.235 1.00 93.88 515 ARG A C 1
ATOM 3944 O O . ARG A 1 515 ? 6.449 6.093 -3.414 1.00 93.88 515 ARG A O 1
ATOM 3951 N N . ILE A 1 516 ? 5.560 8.034 -4.167 1.00 95.19 516 ILE A N 1
ATOM 3952 C CA . ILE A 1 516 ? 5.113 7.576 -5.480 1.00 95.19 516 ILE A CA 1
ATOM 3953 C C . ILE A 1 516 ? 6.329 7.353 -6.377 1.00 95.19 516 ILE A C 1
ATOM 3955 O O . ILE A 1 516 ? 7.227 8.192 -6.440 1.00 95.19 516 ILE A O 1
ATOM 3959 N N . LEU A 1 517 ? 6.344 6.226 -7.090 1.00 96.00 517 LEU A N 1
ATOM 3960 C CA . LEU A 1 517 ? 7.418 5.806 -7.991 1.00 96.00 517 LEU A CA 1
ATOM 3961 C C . LEU A 1 517 ? 7.807 6.902 -8.990 1.00 96.00 517 LEU A C 1
ATOM 3963 O O . LEU A 1 517 ? 8.989 7.112 -9.246 1.00 96.00 517 LEU A O 1
ATOM 3967 N N . MET A 1 518 ? 6.809 7.613 -9.516 1.00 94.19 518 MET A N 1
ATOM 3968 C CA . MET A 1 518 ? 6.970 8.666 -10.519 1.00 94.19 518 MET A CA 1
ATOM 3969 C C . MET A 1 518 ? 7.340 10.034 -9.934 1.00 94.19 518 MET A C 1
ATOM 3971 O O . MET A 1 518 ? 7.179 11.047 -10.603 1.00 94.19 518 MET A O 1
ATOM 3975 N N . TYR A 1 519 ? 7.808 10.119 -8.687 1.00 93.12 519 TYR A N 1
ATOM 3976 C CA . TYR A 1 519 ? 8.338 11.381 -8.176 1.00 93.12 519 TYR A CA 1
ATOM 3977 C C . TYR A 1 519 ? 9.537 11.837 -9.023 1.00 93.12 519 TYR A C 1
ATOM 3979 O O . TYR A 1 519 ? 10.464 11.068 -9.262 1.00 93.12 519 TYR A O 1
ATOM 3987 N N . HIS A 1 520 ? 9.536 13.103 -9.445 1.00 88.44 520 HIS A N 1
ATOM 3988 C CA . HIS A 1 520 ? 10.455 13.649 -10.457 1.00 88.44 520 HIS A CA 1
ATOM 3989 C C . HIS A 1 520 ? 11.951 13.646 -10.075 1.00 88.44 520 HIS A C 1
ATOM 3991 O O . HIS A 1 520 ? 12.812 14.084 -10.844 1.00 88.44 520 HIS A O 1
ATOM 3997 N N . GLN A 1 521 ? 12.269 13.285 -8.833 1.00 87.38 521 GLN A N 1
ATOM 3998 C CA . GLN A 1 521 ? 13.622 13.228 -8.305 1.00 87.38 521 GLN A CA 1
ATOM 3999 C C . GLN A 1 521 ? 13.901 11.848 -7.732 1.00 87.38 521 GLN A C 1
ATOM 4001 O O . GLN A 1 521 ? 13.059 11.228 -7.088 1.00 87.38 521 GLN A O 1
ATOM 4006 N N . ALA A 1 522 ? 15.138 11.401 -7.928 1.00 83.62 522 ALA A N 1
ATOM 4007 C CA . ALA A 1 522 ? 15.632 10.171 -7.343 1.00 83.62 522 ALA A CA 1
ATOM 4008 C C . ALA A 1 522 ? 15.617 10.271 -5.810 1.00 83.62 522 ALA A C 1
ATOM 4010 O O . ALA A 1 522 ? 16.445 10.965 -5.222 1.00 83.62 522 ALA A O 1
ATOM 4011 N N . GLU A 1 523 ? 14.705 9.540 -5.180 1.00 83.31 523 GLU A N 1
ATOM 4012 C CA . GLU A 1 523 ? 14.572 9.444 -3.730 1.00 83.31 523 GLU A CA 1
ATOM 4013 C C . GLU A 1 523 ? 14.569 7.965 -3.314 1.00 83.31 523 GLU A C 1
ATOM 4015 O O . GLU A 1 523 ? 13.954 7.141 -3.991 1.00 83.31 523 GLU A O 1
ATOM 4020 N N . PRO A 1 524 ? 15.218 7.576 -2.203 1.00 74.19 524 PRO A N 1
ATOM 4021 C CA . PRO A 1 524 ? 15.281 6.173 -1.782 1.00 74.19 524 PRO A CA 1
ATOM 4022 C C . PRO A 1 524 ? 13.919 5.521 -1.491 1.00 74.19 524 PRO A C 1
ATOM 4024 O O . PRO A 1 524 ? 13.845 4.302 -1.366 1.00 74.19 524 PRO A O 1
ATOM 4027 N N . THR A 1 525 ? 12.860 6.318 -1.331 1.00 78.94 525 THR A N 1
ATOM 4028 C CA . THR A 1 525 ? 11.531 5.880 -0.887 1.00 78.94 525 THR A CA 1
ATOM 4029 C C . THR A 1 525 ? 10.509 5.716 -2.014 1.00 78.94 525 THR A C 1
ATOM 4031 O O . THR A 1 525 ? 9.406 5.253 -1.739 1.00 78.94 525 THR A O 1
ATOM 4034 N N . ILE A 1 526 ? 10.837 6.059 -3.266 1.00 89.31 526 ILE A N 1
ATOM 4035 C CA . ILE A 1 526 ? 9.873 6.053 -4.387 1.00 89.31 526 ILE A CA 1
ATOM 4036 C C . ILE A 1 526 ? 9.559 4.616 -4.808 1.00 89.31 526 ILE A C 1
ATOM 4038 O O . ILE A 1 526 ? 10.320 3.958 -5.515 1.00 89.31 526 ILE A O 1
ATOM 4042 N N . THR A 1 527 ? 8.468 4.072 -4.283 1.00 93.12 527 THR A N 1
ATOM 4043 C CA . THR A 1 527 ? 8.145 2.647 -4.445 1.00 93.12 527 THR A CA 1
ATOM 4044 C C . THR A 1 527 ? 6.659 2.383 -4.618 1.00 93.12 527 THR A C 1
ATOM 4046 O O . THR A 1 527 ? 6.313 1.290 -5.051 1.00 93.12 527 THR A O 1
ATOM 4049 N N . ASP A 1 528 ? 5.791 3.350 -4.327 1.00 96.38 528 ASP A N 1
ATOM 4050 C CA . ASP A 1 528 ? 4.341 3.201 -4.433 1.00 96.38 528 ASP A CA 1
ATOM 4051 C C . ASP A 1 528 ? 3.851 3.449 -5.867 1.00 96.38 528 ASP A C 1
ATOM 4053 O O . ASP A 1 528 ? 4.350 4.345 -6.554 1.00 96.38 528 ASP A O 1
ATOM 4057 N N . ILE A 1 529 ? 2.873 2.664 -6.317 1.00 96.75 529 ILE A N 1
ATOM 4058 C CA . ILE A 1 529 ? 2.099 2.964 -7.525 1.00 96.75 529 ILE A CA 1
ATOM 4059 C C . ILE A 1 529 ? 0.637 3.119 -7.085 1.00 96.75 529 ILE A C 1
ATOM 4061 O O . ILE A 1 529 ? 0.027 2.101 -6.736 1.00 96.75 529 ILE A O 1
ATOM 4065 N N . PRO A 1 530 ? 0.070 4.340 -7.113 1.00 96.62 530 PRO A N 1
ATOM 4066 C CA . PRO A 1 530 ? -1.281 4.583 -6.624 1.00 96.62 530 PRO A CA 1
ATOM 4067 C C . PRO A 1 530 ? -2.329 3.928 -7.532 1.00 96.62 530 PRO A C 1
ATOM 4069 O O . PRO A 1 530 ? -2.066 3.632 -8.701 1.00 96.62 530 PRO A O 1
ATOM 4072 N N . LEU A 1 531 ? -3.537 3.697 -7.010 1.00 96.38 531 LEU A N 1
ATOM 4073 C CA . LEU A 1 531 ? -4.636 3.125 -7.792 1.00 96.38 531 LEU A CA 1
ATOM 4074 C C . LEU A 1 531 ? -5.127 4.118 -8.848 1.00 96.38 531 LEU A C 1
ATOM 4076 O O . LEU A 1 531 ? -5.150 3.791 -10.032 1.00 96.38 531 LEU A O 1
ATOM 4080 N N . GLY A 1 532 ? -5.468 5.328 -8.411 1.00 93.44 532 GLY A N 1
ATOM 4081 C CA . GLY A 1 532 ? -5.864 6.434 -9.281 1.00 93.44 532 GLY A CA 1
ATOM 4082 C C . GLY A 1 532 ? -4.780 7.503 -9.401 1.00 93.44 532 GLY A C 1
ATOM 4083 O O . GLY A 1 532 ? -3.737 7.429 -8.749 1.00 93.44 532 GLY A O 1
ATOM 4084 N N . ASP A 1 533 ? -5.056 8.528 -10.201 1.00 91.00 533 ASP A N 1
ATOM 4085 C CA . ASP A 1 533 ? -4.179 9.693 -10.339 1.00 91.00 533 ASP A CA 1
ATOM 4086 C C . ASP A 1 533 ? -4.097 10.517 -9.048 1.00 91.00 533 ASP A C 1
ATOM 4088 O O . ASP A 1 533 ? -5.068 10.636 -8.299 1.00 91.00 533 ASP A O 1
ATOM 4092 N N . VAL A 1 534 ? -2.936 11.134 -8.825 1.00 91.25 534 VAL A N 1
ATOM 4093 C CA . VAL A 1 534 ? -2.653 11.983 -7.660 1.00 91.25 534 VAL A CA 1
ATOM 4094 C C . VAL A 1 534 ? -2.356 13.406 -8.128 1.00 91.25 534 VAL A C 1
ATOM 4096 O O . VAL A 1 534 ? -1.693 13.625 -9.145 1.00 91.25 534 VAL A O 1
ATOM 4099 N N . ALA A 1 535 ? -2.851 14.405 -7.399 1.00 88.75 535 ALA A N 1
ATOM 4100 C CA . ALA A 1 535 ? -2.617 15.806 -7.712 1.00 88.75 535 ALA A CA 1
ATOM 4101 C C . ALA A 1 535 ? -1.135 16.175 -7.579 1.00 88.75 535 ALA A C 1
ATOM 4103 O O . ALA A 1 535 ? -0.478 15.897 -6.573 1.00 88.75 535 ALA A O 1
ATOM 4104 N N . GLY A 1 536 ? -0.641 16.864 -8.601 1.00 83.00 536 GLY A N 1
ATOM 4105 C CA . GLY A 1 536 ? 0.744 17.266 -8.768 1.00 83.00 536 GLY A CA 1
ATOM 4106 C C . GLY A 1 536 ? 0.888 18.615 -9.455 1.00 83.00 536 GLY A C 1
ATOM 4107 O O . GLY A 1 536 ? -0.076 19.213 -9.938 1.00 83.00 536 GLY A O 1
ATOM 4108 N N . THR A 1 537 ? 2.127 19.078 -9.533 1.00 71.88 537 THR A N 1
ATOM 4109 C CA . THR A 1 537 ? 2.572 20.159 -10.404 1.00 71.88 537 THR A CA 1
ATOM 4110 C C . THR A 1 537 ? 3.418 19.567 -11.534 1.00 71.88 537 THR A C 1
ATOM 4112 O O . THR A 1 537 ? 4.274 18.713 -11.307 1.00 71.88 537 THR A O 1
ATOM 4115 N N . TYR A 1 538 ? 3.181 20.005 -12.774 1.00 60.09 538 TYR A N 1
ATOM 4116 C CA . TYR A 1 538 ? 4.003 19.603 -13.919 1.00 60.09 538 TYR A CA 1
ATOM 4117 C C . TYR A 1 538 ? 5.388 20.258 -13.832 1.00 60.09 538 TYR A C 1
ATOM 4119 O O . TYR A 1 538 ? 5.498 21.465 -13.617 1.00 60.09 538 TYR A O 1
ATOM 4127 N N . VAL A 1 539 ? 6.450 19.479 -14.055 1.00 53.69 539 VAL A N 1
ATOM 4128 C CA . VAL A 1 539 ? 7.849 19.950 -14.018 1.00 53.69 539 VAL A CA 1
ATOM 4129 C C . VAL A 1 539 ? 8.165 20.942 -15.155 1.00 53.69 539 VAL A C 1
ATOM 4131 O O . VAL A 1 539 ? 9.082 21.753 -15.029 1.00 53.69 539 VAL A O 1
ATOM 4134 N N . SER A 1 540 ? 7.401 20.928 -16.253 1.00 44.53 540 SER A N 1
ATOM 4135 C CA . SER A 1 540 ? 7.722 21.652 -17.493 1.00 44.53 540 SER A CA 1
ATOM 4136 C C . SER A 1 540 ? 7.100 23.047 -17.643 1.00 44.53 540 SER A C 1
ATOM 4138 O O . SER A 1 540 ? 7.540 23.806 -18.507 1.00 44.53 540 SER A O 1
ATOM 4140 N N . GLU A 1 541 ? 6.133 23.452 -16.813 1.00 41.84 541 GLU A N 1
ATOM 4141 C CA . GLU A 1 541 ? 5.484 24.762 -16.954 1.00 41.84 541 GLU A CA 1
ATOM 4142 C C . GLU A 1 541 ? 5.822 25.697 -15.789 1.00 41.84 541 GLU A C 1
ATOM 4144 O O . GLU A 1 541 ? 5.135 25.743 -14.772 1.00 41.84 541 GLU A O 1
ATOM 4149 N N . GLY A 1 542 ? 6.854 26.525 -15.986 1.00 39.34 542 GLY A N 1
ATOM 4150 C CA . GLY A 1 542 ? 7.190 27.690 -15.154 1.00 39.34 542 GLY A CA 1
ATOM 4151 C C . GLY A 1 542 ? 6.142 28.815 -15.194 1.00 39.34 542 GLY A C 1
ATOM 4152 O O . GLY A 1 542 ? 6.487 29.991 -15.307 1.00 39.34 542 GLY A O 1
ATOM 4153 N N . GLY A 1 543 ? 4.853 28.476 -15.145 1.00 38.66 543 GLY A N 1
ATOM 4154 C CA . GLY A 1 543 ? 3.764 29.426 -14.970 1.00 38.66 543 GLY A CA 1
ATOM 4155 C C . GLY A 1 543 ? 3.732 29.931 -13.529 1.00 38.66 543 GLY A C 1
ATOM 4156 O O . GLY A 1 543 ? 3.839 29.150 -12.592 1.00 38.66 543 GLY A O 1
ATOM 4157 N N . GLY A 1 544 ? 3.573 31.245 -13.343 1.00 38.72 544 GLY A N 1
ATOM 4158 C CA . GLY A 1 544 ? 3.655 31.942 -12.048 1.00 38.72 544 GLY A CA 1
ATOM 4159 C C . GLY A 1 544 ? 2.561 31.620 -11.018 1.00 38.72 544 GLY A C 1
ATOM 4160 O O . GLY A 1 544 ? 2.246 32.463 -10.181 1.00 38.72 544 GLY A O 1
ATOM 4161 N N . SER A 1 545 ? 1.943 30.442 -11.068 1.00 49.75 545 SER A N 1
ATOM 4162 C CA . SER A 1 545 ? 1.055 29.939 -10.023 1.00 49.75 545 SER A CA 1
ATOM 4163 C C . SER A 1 545 ? 1.187 28.417 -9.932 1.00 49.75 545 SER A C 1
ATOM 4165 O O . SER A 1 545 ? 1.147 27.762 -10.974 1.00 49.75 545 SER A O 1
ATOM 4167 N N . PRO A 1 546 ? 1.317 27.847 -8.722 1.00 53.72 546 PRO A N 1
ATOM 4168 C CA . PRO A 1 546 ? 1.306 26.405 -8.526 1.00 53.72 546 PRO A CA 1
ATOM 4169 C C . PRO A 1 546 ? -0.072 25.880 -8.939 1.00 53.72 546 PRO A C 1
ATOM 4171 O O . PRO A 1 546 ? -1.053 26.026 -8.216 1.00 53.72 546 PRO A O 1
ATOM 4174 N N . LYS A 1 547 ? -0.172 25.346 -10.157 1.00 56.06 547 LYS A N 1
ATOM 4175 C CA . LYS A 1 547 ? -1.375 24.658 -10.620 1.00 56.06 547 LYS A CA 1
ATOM 4176 C C . LYS A 1 547 ? -1.297 23.221 -10.134 1.00 56.06 547 LYS A C 1
ATOM 4178 O O . LYS A 1 547 ? -0.455 22.466 -10.608 1.00 56.06 547 LYS A O 1
ATOM 4183 N N . THR A 1 548 ? -2.171 22.873 -9.202 1.00 67.88 548 THR A N 1
ATOM 4184 C CA . THR A 1 548 ? -2.371 21.506 -8.729 1.00 67.88 548 THR A CA 1
ATOM 4185 C C . THR A 1 548 ? -3.435 20.855 -9.604 1.00 67.88 548 THR A C 1
ATOM 4187 O O . THR A 1 548 ? -4.623 21.124 -9.439 1.00 67.88 548 THR A O 1
ATOM 4190 N N . ASN A 1 549 ? -3.015 20.049 -10.573 1.00 75.50 549 ASN A N 1
ATOM 4191 C CA . ASN A 1 549 ? -3.924 19.221 -11.364 1.00 75.50 549 ASN A CA 1
ATOM 4192 C C . ASN A 1 549 ? -3.608 17.756 -11.077 1.00 75.50 549 ASN A C 1
ATOM 4194 O O . ASN A 1 549 ? -2.473 17.439 -10.727 1.00 75.50 549 ASN A O 1
ATOM 4198 N N . ALA A 1 550 ? -4.587 16.870 -11.255 1.00 79.50 550 ALA A N 1
ATOM 4199 C CA . ALA A 1 550 ? -4.309 15.440 -11.307 1.00 79.50 550 ALA A CA 1
ATOM 4200 C C . ALA A 1 550 ? -3.209 15.181 -12.349 1.00 79.50 550 ALA A C 1
ATOM 4202 O O . ALA A 1 550 ? -3.279 15.682 -13.480 1.00 79.50 550 ALA A O 1
ATOM 4203 N N . VAL A 1 551 ? -2.164 14.472 -11.932 1.00 83.75 551 VAL A N 1
ATOM 4204 C CA . VAL A 1 551 ? -1.083 14.031 -12.806 1.00 83.75 551 VAL A CA 1
ATOM 4205 C C . VAL A 1 551 ? -1.260 12.544 -13.032 1.00 83.75 551 VAL A C 1
ATOM 4207 O O . VAL A 1 551 ? -1.538 11.786 -12.106 1.00 83.75 551 VAL A O 1
ATOM 4210 N N . ILE A 1 552 ? -1.074 12.157 -14.285 1.00 84.81 552 ILE A N 1
ATOM 4211 C CA . ILE A 1 552 ? -1.164 10.779 -14.738 1.00 84.81 552 ILE A CA 1
ATOM 4212 C C . ILE A 1 552 ? 0.007 9.980 -14.158 1.00 84.81 552 ILE A C 1
ATOM 4214 O O . ILE A 1 552 ? 1.133 10.082 -14.650 1.00 84.81 552 ILE A O 1
ATOM 4218 N N . CYS A 1 553 ? -0.248 9.215 -13.101 1.00 86.62 553 CYS A N 1
ATOM 4219 C CA . CYS A 1 553 ? 0.779 8.429 -12.406 1.00 86.62 553 CYS A CA 1
ATOM 4220 C C . CYS A 1 553 ? 0.246 7.155 -11.727 1.00 86.62 553 CYS A C 1
ATOM 4222 O O . CYS A 1 553 ? 1.028 6.439 -11.099 1.00 86.62 553 CYS A O 1
ATOM 4224 N N . GLY A 1 554 ? -1.057 6.868 -11.851 1.00 92.25 554 GLY A N 1
ATOM 4225 C CA . GLY A 1 554 ? -1.707 5.723 -11.215 1.00 92.25 554 GLY A CA 1
ATOM 4226 C C . GLY A 1 554 ? -1.938 4.515 -12.124 1.00 92.25 554 GLY A C 1
ATOM 4227 O O . GLY A 1 554 ? -1.769 4.555 -13.347 1.00 92.25 554 GLY A O 1
ATOM 4228 N N . LEU A 1 555 ? -2.364 3.420 -11.496 1.00 95.38 555 LEU A N 1
ATOM 4229 C CA . LEU A 1 555 ? -2.737 2.164 -12.143 1.00 95.38 555 LEU A CA 1
ATOM 4230 C C . LEU A 1 555 ? -3.921 2.325 -13.108 1.00 95.38 555 LEU A C 1
ATOM 4232 O O . LEU A 1 555 ? -3.910 1.680 -14.150 1.00 95.38 555 LEU A O 1
ATOM 4236 N N . ASP A 1 556 ? -4.920 3.154 -12.798 1.00 93.44 556 ASP A N 1
ATOM 4237 C CA . ASP A 1 556 ? -6.089 3.357 -13.666 1.00 93.44 556 ASP A CA 1
ATOM 4238 C C . ASP A 1 556 ? -5.671 3.768 -15.082 1.00 93.44 556 ASP A C 1
ATOM 4240 O O . ASP A 1 556 ? -6.043 3.116 -16.057 1.00 93.44 556 ASP A O 1
ATOM 4244 N N . TYR A 1 557 ? -4.799 4.772 -15.192 1.00 91.06 557 TYR A N 1
ATOM 4245 C CA . TYR A 1 557 ? -4.272 5.190 -16.487 1.00 91.06 557 TYR A CA 1
ATOM 4246 C C . TYR A 1 557 ? -3.353 4.136 -17.119 1.00 91.06 557 TYR A C 1
ATOM 4248 O O . TYR A 1 557 ? -3.394 3.908 -18.328 1.00 91.06 557 TYR A O 1
ATOM 4256 N N . MET A 1 558 ? -2.523 3.468 -16.310 1.00 91.75 558 MET A N 1
ATOM 4257 C CA . MET A 1 558 ? -1.660 2.386 -16.790 1.00 91.75 558 MET A CA 1
ATOM 4258 C C . MET A 1 558 ? -2.471 1.251 -17.442 1.00 91.75 558 MET A C 1
ATOM 4260 O O . MET A 1 558 ? -2.036 0.661 -18.431 1.00 91.75 558 MET A O 1
ATOM 4264 N N . ASP A 1 559 ? -3.644 0.929 -16.896 1.00 88.94 559 ASP A N 1
ATOM 4265 C CA . ASP A 1 559 ? -4.530 -0.109 -17.426 1.00 88.94 559 ASP A CA 1
ATOM 4266 C C . ASP A 1 559 ? -5.231 0.357 -18.714 1.00 88.94 559 ASP A C 1
ATOM 4268 O O . ASP A 1 559 ? -5.312 -0.421 -19.666 1.00 88.94 559 ASP A O 1
ATOM 4272 N N . ASP A 1 560 ? -5.622 1.636 -18.796 1.00 87.50 560 ASP A N 1
ATOM 4273 C CA . ASP A 1 560 ? -6.186 2.253 -20.009 1.00 87.50 560 ASP A CA 1
ATOM 4274 C C . ASP A 1 560 ? -5.202 2.245 -21.191 1.00 87.50 560 ASP A C 1
ATOM 4276 O O . ASP A 1 560 ? -5.591 1.993 -22.336 1.00 87.50 560 ASP A O 1
ATOM 4280 N N . MET A 1 561 ? -3.915 2.483 -20.921 1.00 84.00 561 MET A N 1
ATOM 4281 C CA . MET A 1 561 ? -2.850 2.419 -21.931 1.00 84.00 561 MET A CA 1
ATOM 4282 C C . MET A 1 561 ? -2.397 0.985 -22.243 1.00 84.00 561 MET A C 1
ATOM 4284 O O . MET A 1 561 ? -1.700 0.756 -23.234 1.00 84.00 561 MET A O 1
ATOM 4288 N N . GLY A 1 562 ? -2.822 0.020 -21.426 1.00 81.00 562 GLY A N 1
ATOM 4289 C CA . GLY A 1 562 ? -2.366 -1.360 -21.442 1.00 81.00 562 GLY A CA 1
ATOM 4290 C C . GLY A 1 562 ? -1.086 -1.535 -20.623 1.00 81.00 562 GLY A C 1
ATOM 4291 O O . GLY A 1 562 ? -0.055 -0.938 -20.918 1.00 81.00 562 GLY A O 1
ATOM 4292 N N . ARG A 1 563 ? -1.123 -2.432 -19.625 1.00 89.50 563 ARG A N 1
ATOM 4293 C CA . ARG A 1 563 ? 0.015 -2.831 -18.760 1.00 89.50 563 ARG A CA 1
ATOM 4294 C C . ARG A 1 563 ? 1.089 -3.664 -19.485 1.00 89.50 563 ARG A C 1
ATOM 4296 O O . ARG A 1 563 ? 1.554 -4.686 -18.973 1.00 89.50 563 ARG A O 1
ATOM 4303 N N . ASN A 1 564 ? 1.443 -3.233 -20.689 1.00 84.25 564 ASN A N 1
ATOM 4304 C CA . ASN A 1 564 ? 2.507 -3.745 -21.538 1.00 84.25 564 ASN A CA 1
ATOM 4305 C C . ASN A 1 564 ? 3.406 -2.561 -21.917 1.00 84.25 564 ASN A C 1
ATOM 4307 O O . ASN A 1 564 ? 3.131 -1.880 -22.909 1.00 84.25 564 ASN A O 1
ATOM 4311 N N . PRO A 1 565 ? 4.455 -2.289 -21.123 1.00 86.44 565 PRO A N 1
ATOM 4312 C CA . PRO A 1 565 ? 5.428 -1.277 -21.478 1.00 86.44 565 PRO A CA 1
ATOM 4313 C C . PRO A 1 565 ? 6.080 -1.712 -22.785 1.00 86.44 565 PRO A C 1
ATOM 4315 O O . PRO A 1 565 ? 6.426 -2.883 -22.955 1.00 86.44 565 PRO A O 1
ATOM 4318 N N . CYS A 1 566 ? 6.157 -0.789 -23.732 1.00 68.56 566 CYS A N 1
ATOM 4319 C CA . CYS A 1 566 ? 6.573 -1.105 -25.085 1.00 68.56 566 CYS A CA 1
ATOM 4320 C C . CYS A 1 566 ? 7.482 -0.016 -25.640 1.00 68.56 566 CYS A C 1
ATOM 4322 O O . CYS A 1 566 ? 7.205 1.180 -25.479 1.00 68.56 566 CYS A O 1
ATOM 4324 N N . HIS A 1 567 ? 8.542 -0.491 -26.289 1.00 67.25 567 HIS A N 1
ATOM 4325 C CA . HIS A 1 567 ? 9.493 0.233 -27.117 1.00 67.25 567 HIS A CA 1
ATOM 4326 C C . HIS A 1 567 ? 9.525 -0.385 -28.497 1.00 67.25 567 HIS A C 1
ATOM 4328 O O . HIS A 1 567 ? 9.371 -1.628 -28.563 1.00 67.25 567 HIS A O 1
#

pLDDT: mean 74.23, std 21.38, range [20.23, 98.44]

Secondary structure (DSSP, 8-state):
----------PPPEEEEEE-SS---SS--S-PPPEEEEEES--SEEEEEEETTEEEEES-SEEEE-TT---EEEEEEETT-SS-EEEEPPP--SHHHHHHT--TT--S----EEE----SSS---GGG-S--SS-S--EEE-S-------SSGGG-GGG-EEEEEEE-TTEEEESSTTS-SB--TTPPPEETT--EEEEESS---SSSPEEEEEEEEEEEE-TTS-EEEEEEEEEEEEEEE-GGG-SEE--SS---B-TTSPBSS-SEEEBT-EEEEE-EESSTTSS-GGGEEEEESSSSEEEGGG--BSSEEEEEE-SSEEEEEEEEETTS-TT---EEEEEEE--EEEEEEEEEEE-TT--BSS-HHHHHHHHHHHHHHHGGGTEEEEEEEEEEEE-TTTSEE-SHHHHHHHHTTT--SSSEEEEEESEESSSEEE--TTS-TT-TT--EEEETT--TTHHHHHHHHHTTPPPBB----PBP-HHHH-GGG--SSTT---SPTT-BHHHHHTTBTTBSS--TT--B--SS-EEEB-TT---SS---EEES-SHHHHHHT-S----

Foldseek 3Di:
DDDDPDPPDPDAFDKAKAWDPDDDDPDDPDADTWIKIFTPPQAAWKKWKDQPHDTQDIRGRMDIHGLQRFKIKMWTDHVPRPGTDMDIDHGNHDVVVVVLVLQPVPPLADAAAQEFEDPVPPPDGPVPDQWDDDDPRWDKDQRAAQDCPDPDPQSPQQQKWKAWQAWDPFKWKAQDPGNNGTGHHPPDTHGHPRIIIMHTSDFDPDSAFTKTKMKMWGWDQDPVGDTDIDIDIRIYTYGYHHCLQPQKFFFCQDLDDDPVRADENFQEAEAQGKGKHFIHGPPPSSAAQQFKFKDKPDDQKDFVVNDGTGGMTIIHGHHWFKIKMWIDGPNDDPQPIWMAIHTHDHAEEFEEEEEFEAEPVQHTLADVVLVVLLQVLLQSQCSSLNYHYDHPDYHYHYDNLFLEDEDDVSLQVVLLPPQDPGGAYEYEHAYYPAQKDAFDLPDDLRRSSGHMYGHSPHASLRSNLNLLVLLVFAAFAADDFDADACVQADPNRATHDHPSGSHRVSHGSRNSLLQDSRHVHRDNRHRGAHAAFGWGAHPPDPDPDRDTDGGRGHSVSSVVSPVGRGD